Protein 2WJS (pdb70)

Secondary structure (P-SEA, 3-state):
cccccbbbbbbbbccccbbbbbbbbcccccccccbbbbcccccccccccccccbbbbbbbcccbbbbbbbcccccccccbbbbbbbbcccbbbbbbbbcccccccbbbbbbbbbccccccccccccbbbbbccccccccccccccccccccccccccccccccccccccccccccccccccccccbbbbbcccccccccbbbbbbcccccccccccccccccccccccbbbbcccbbbbbbbcccccccccccccccccbbbbbbbbbcccbbbbbbbcccccbbbbbbbccccccccccccccbbbbccccccccccccccccccccccccccccccbbbbccccccccccccbbbbccccbbbbcccccccccbbbbccbbbbbbcccccccccccccccccccbbbbcccbbbbbbccccbbbbbbcccccccccbbbbbbbbcccccccccccccbbbbbccccccccccccccccccccbbbbcccccccccccbbbbcccccccccccccccc

Radius of gyration: 34.87 Å; Cα contacts (8 Å, |Δi|>4): 1510; chains: 1; bounding box: 80×76×81 Å

Foldseek 3Di:
DKFDWKFKDFDDDDDQQKKKKKKKFFALDQWWWFKKKAADPDLWMWTWIGHRQWIKTWTDQPQFIKIDIDPPGGHNPGFIKMWMWMGGFFKIKIWMATCDDPRNPPDIDMDMIGGDPDGGGRDYDRRMIMMGAFDDPVDDHNPVRDHGHHGGAIDFMDIPNHTDHPDTPDDMDHDAQAKKWFAQPKKFKDFDDPLDDFQKKKWKKKWEALAQWAWFKKWAAPVRLWIKTWTHHRQWIKIKIALNAAIDMDTWPDGHHPRAMKIWIWIGGFFKIKIKIARVPVRDITIDIDGGDDDGRTRPHDRPIIMMGQADDDDPDDHPPDRRRGHGTMMTQIAISNRTDHRVVGDDIPRMDTDGFFADQFKKFFPDQKKFWAAWDWAFAFKKKKKKWEALDQWAWFKWFAVFIWGWTRHNQWTKIAGHCGKIDIDHDDPDTRNPRDMKMWMWHHHAQKIWIAMPHDDTDIIGDNDGDIGTGGIMMGQDDDDPIDTTGWMMGQIAMRNDTTGVSPTPDMDRMNGRDTD

GO terms:
  GO:0042383 sarcolemma (C, IDA)
  GO:0005604 basement membrane (C, IDA)
  GO:0007411 axon guidance (P, IGI)
  GO:0032224 positive regulation of synaptic transmission, cholinergic (P, IMP)
  GO:0005515 protein binding (F, IPI)
  GO:0005576 extracellular region (C, TAS)
  GO:0031012 extracellular matrix (C, HDA)
  GO:0005607 laminin-211 trimer (C, TAS)
  GO:0005609 laminin-221 trimer (C, TAS)
  GO:0043261 laminin-213 trimer (C, TAS)
  GO:0031594 neuromuscular junction (C, IDA)
  GO:0043083 synaptic cleft (C, IDA)

Solvent-accessible surface area: 23414 Å² total

Organism: Mus musculus (NCBI:txid10090)

CATH classification: 2.60.120.200 (+2 more: 2.60.120.200, 2.60.120.200)

Structure (mmCIF, N/CA/C/O backbone):
data_2WJS
#
_entry.id   2WJS
#
_cell.length_a   138.829
_cell.length_b   138.829
_cell.length_c   73.895
_cell.angle_alpha   90.00
_cell.angle_beta   90.00
_cell.angle_gamma   120.00
#
_symmetry.space_group_name_H-M   'P 65'
#
loop_
_entity.id
_entity.type
_entity.pdbx_description
1 polymer 'LAMININ SUBUNIT ALPHA-2'
2 non-polymer 2-acetamido-2-deoxy-beta-D-glucopyranose
3 non-polymer 'CALCIUM ION'
4 water water
#
loop_
_atom_site.group_PDB
_atom_site.id
_atom_site.type_symbol
_atom_site.label_atom_id
_atom_site.label_alt_id
_atom_site.label_comp_id
_atom_site.label_asym_id
_atom_site.label_entity_id
_ato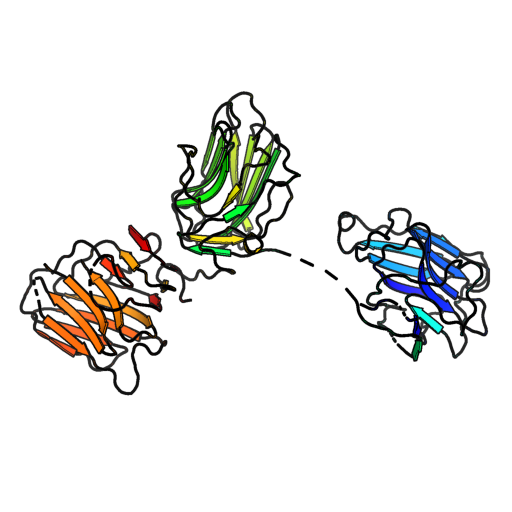m_site.label_seq_id
_atom_site.pdbx_PDB_ins_code
_atom_site.Cartn_x
_atom_site.Cartn_y
_atom_site.Cartn_z
_atom_site.occupancy
_atom_site.B_iso_or_equiv
_atom_site.auth_seq_id
_atom_site.auth_comp_id
_atom_site.auth_asym_id
_atom_site.auth_atom_id
_atom_site.pdbx_PDB_model_num
ATOM 1 N N . VAL A 1 11 ? 35.241 31.781 71.158 1.00 62.37 2142 VAL A N 1
ATOM 2 C CA . VAL A 1 11 ? 35.243 32.622 72.394 1.00 63.05 2142 VAL A CA 1
ATOM 3 C C . VAL A 1 11 ? 34.766 31.846 73.632 1.00 63.32 2142 VAL A C 1
ATOM 4 O O . VAL A 1 11 ? 33.741 31.159 73.589 1.00 64.02 2142 VAL A O 1
ATOM 6 N N . SER A 1 12 ? 35.513 31.967 74.733 1.00 62.05 2143 SER A N 1
ATOM 7 C CA . SER A 1 12 ? 35.179 31.292 75.988 1.00 60.49 2143 SER A CA 1
ATOM 8 C C . SER A 1 12 ? 35.738 32.097 77.177 1.00 61.56 2143 SER A C 1
ATOM 9 O O . SER A 1 12 ? 36.950 32.288 77.271 1.00 62.01 2143 SER A O 1
ATOM 12 N N . VAL A 1 13 ? 34.861 32.558 78.078 1.00 62.32 2144 VAL A N 1
ATOM 13 C CA . VAL A 1 13 ? 35.270 33.372 79.245 1.00 63.69 2144 VAL A CA 1
ATOM 14 C C . VAL A 1 13 ? 35.694 32.664 80.536 1.00 63.30 2144 VAL A C 1
ATOM 15 O O . VAL A 1 13 ? 36.345 31.617 80.523 1.00 62.31 2144 VAL A O 1
ATOM 19 N N . SER A 1 14 ? 35.313 33.298 81.649 1.00 63.41 2145 SER A N 1
ATOM 20 C CA . SER A 1 14 ? 35.587 32.844 83.007 1.00 62.35 2145 SER A CA 1
ATOM 21 C C . SER A 1 14 ? 37.019 32.356 83.160 1.00 61.92 2145 SER A C 1
ATOM 22 O O . SER A 1 14 ? 37.938 32.946 82.589 1.00 61.55 2145 SER A O 1
ATOM 25 N N . CYS A 1 19 ? 36.018 28.252 85.339 1.00 71.41 2150 CYS A N 1
ATOM 26 C CA . CYS A 1 19 ? 35.923 27.468 84.110 1.00 72.23 2150 CYS A CA 1
ATOM 27 C C . CYS A 1 19 ? 37.277 27.116 83.487 1.00 72.31 2150 CYS A C 1
ATOM 28 O O . CYS A 1 19 ? 38.027 27.999 83.056 1.00 72.90 2150 CYS A O 1
ATOM 31 N N . VAL A 1 20 ? 37.578 25.819 83.448 1.00 71.05 2151 VAL A N 1
ATOM 32 C CA . VAL A 1 20 ? 38.807 25.319 82.838 1.00 70.04 2151 VAL A CA 1
ATOM 33 C C . VAL A 1 20 ? 38.421 24.197 81.885 1.00 68.59 2151 VAL A C 1
ATOM 34 O O . VAL A 1 20 ? 37.596 23.341 82.217 1.00 68.35 2151 VAL A O 1
ATOM 38 N N . ARG A 1 21 ? 39.021 24.207 80.700 1.00 67.16 2152 ARG A N 1
ATOM 39 C CA . ARG A 1 21 ? 38.722 23.212 79.676 1.00 65.33 2152 ARG A CA 1
ATOM 40 C C . ARG A 1 21 ? 39.875 22.252 79.456 1.00 63.50 2152 ARG A C 1
ATOM 41 O O . ARG A 1 21 ? 40.894 22.619 78.874 1.00 63.30 2152 ARG A O 1
ATOM 49 N N . THR A 1 22 ? 39.699 21.019 79.919 1.00 61.43 2153 THR A N 1
ATOM 50 C CA . THR A 1 22 ? 40.717 19.988 79.786 1.00 59.78 2153 THR A CA 1
ATOM 51 C C . THR A 1 22 ? 40.434 19.125 78.560 1.00 58.40 2153 THR A C 1
ATOM 52 O O . THR A 1 22 ? 39.276 18.905 78.205 1.00 57.64 2153 THR A O 1
ATOM 56 N N . TYR A 1 23 ? 41.498 18.640 77.921 1.00 56.88 2154 TYR A N 1
ATOM 57 C CA . TYR A 1 23 ? 41.383 17.781 76.739 1.00 55.43 2154 TYR A CA 1
ATOM 58 C C . TYR A 1 23 ? 42.424 16.671 76.823 1.00 54.66 2154 TYR A C 1
ATOM 59 O O . TYR A 1 23 ? 43.366 16.767 77.605 1.00 54.34 2154 TYR A O 1
ATOM 68 N N . ARG A 1 24 ? 42.252 15.620 76.022 1.00 54.30 2155 ARG A N 1
ATOM 69 C CA . ARG A 1 24 ? 43.218 14.525 75.986 1.00 53.47 2155 ARG A CA 1
ATOM 70 C C . ARG A 1 24 ? 43.949 14.605 74.658 1.00 52.63 2155 ARG A C 1
ATOM 71 O O . ARG A 1 24 ? 43.415 14.202 73.631 1.00 53.39 2155 ARG A O 1
ATOM 79 N N . PRO A 1 25 ? 45.190 15.115 74.664 1.00 52.05 2156 PRO A N 1
ATOM 80 C CA . PRO A 1 25 ? 45.992 15.251 73.444 1.00 51.43 2156 PRO A CA 1
ATOM 81 C C . PRO A 1 25 ? 46.324 13.968 72.691 1.00 50.65 2156 PRO A C 1
ATOM 82 O O . PRO A 1 25 ? 46.154 12.858 73.194 1.00 50.79 2156 PRO A O 1
ATOM 86 N N . GLU A 1 26 ? 46.788 14.149 71.462 1.00 50.26 2157 GLU A N 1
ATOM 87 C CA . GLU A 1 26 ? 47.195 13.052 70.603 1.00 50.25 2157 GLU A CA 1
ATOM 88 C C . GLU A 1 26 ? 48.562 13.471 70.076 1.00 51.00 2157 GLU A C 1
ATOM 89 O O . GLU A 1 26 ? 48.657 14.286 69.152 1.00 51.69 2157 GLU A O 1
ATOM 91 N N . ILE A 1 27 ? 49.619 12.942 70.689 1.00 50.57 2158 ILE A N 1
ATOM 92 C CA . ILE A 1 27 ? 50.976 13.274 70.273 1.00 50.33 2158 ILE A CA 1
ATOM 93 C C . ILE A 1 27 ? 51.403 12.356 69.132 1.00 50.61 2158 ILE A C 1
ATOM 94 O O . ILE A 1 27 ? 51.364 11.127 69.256 1.00 50.66 2158 ILE A O 1
ATOM 96 N N . LYS A 1 28 ? 51.796 12.966 68.016 1.00 49.75 2159 LYS A N 1
ATOM 97 C CA . LYS A 1 28 ? 52.226 12.228 66.836 1.00 47.48 2159 LYS A CA 1
ATOM 98 C C . LYS A 1 28 ? 53.733 12.022 66.842 1.00 46.48 2159 LYS A C 1
ATOM 99 O O . LYS A 1 28 ? 54.211 10.904 66.684 1.00 46.72 2159 LYS A O 1
ATOM 101 N N . LYS A 1 29 ? 54.479 13.107 67.017 1.00 45.71 2160 LYS A N 1
ATOM 102 C CA . LYS A 1 29 ? 55.940 13.042 67.047 1.00 44.87 2160 LYS A CA 1
ATOM 103 C C . LYS A 1 29 ? 56.510 13.460 68.417 1.00 43.89 2160 LYS A C 1
ATOM 104 O O . LYS A 1 29 ? 56.424 14.624 68.814 1.00 44.98 2160 LYS A O 1
ATOM 110 N N . GLY A 1 30 ? 57.105 12.506 69.127 1.00 41.15 2161 GLY A N 1
ATOM 111 C CA . GLY A 1 30 ? 57.652 12.791 70.440 1.00 38.17 2161 GLY A CA 1
ATOM 112 C C . GLY A 1 30 ? 58.780 13.799 70.465 1.00 36.79 2161 GLY A C 1
ATOM 113 O O . GLY A 1 30 ? 59.180 14.262 71.531 1.00 36.90 2161 GLY A O 1
ATOM 114 N N . SER A 1 31 ? 59.297 14.145 69.294 1.00 34.68 2162 SER A N 1
ATOM 115 C CA . SER A 1 31 ? 60.393 15.101 69.209 1.00 32.50 2162 SER A CA 1
ATOM 116 C C . SER A 1 31 ? 59.911 16.468 68.746 1.00 31.37 2162 SER A C 1
ATOM 117 O O . SER A 1 31 ? 60.673 17.440 68.762 1.00 30.63 2162 SER A O 1
ATOM 120 N N . TYR A 1 32 ? 58.645 16.545 68.339 1.00 29.92 2163 TYR A N 1
ATOM 121 C CA . TYR A 1 32 ? 58.096 17.805 67.842 1.00 29.10 2163 TYR A CA 1
ATOM 122 C C . TYR A 1 32 ? 56.743 18.204 68.399 1.00 28.23 2163 TYR A C 1
ATOM 123 O O . TYR A 1 32 ? 55.834 17.383 68.523 1.00 27.00 2163 TYR A O 1
ATOM 132 N N . ASN A 1 33 ? 56.615 19.491 68.696 1.00 27.05 2164 ASN A N 1
ATOM 133 C CA . ASN A 1 33 ? 55.369 20.030 69.208 1.00 27.37 2164 ASN A CA 1
ATOM 134 C C . ASN A 1 33 ? 55.039 21.358 68.545 1.00 27.34 2164 ASN A C 1
ATOM 135 O O . ASN A 1 33 ? 55.930 22.127 68.172 1.00 25.88 2164 ASN A O 1
ATOM 140 N N . ASN A 1 34 ? 53.747 21.605 68.384 1.00 26.86 2165 ASN A N 1
ATOM 141 C CA . ASN A 1 34 ? 53.279 22.859 67.829 1.00 26.39 2165 ASN A CA 1
ATOM 142 C C . ASN A 1 34 ? 51.960 23.186 68.500 1.00 26.84 2165 ASN A C 1
ATOM 143 O O . ASN A 1 34 ? 51.040 22.362 68.530 1.00 27.51 2165 ASN A O 1
ATOM 148 N N . ILE A 1 35 ? 51.882 24.379 69.068 1.00 26.41 2166 ILE A N 1
ATOM 149 C CA . ILE A 1 35 ? 50.665 24.807 69.728 1.00 28.18 2166 ILE A CA 1
ATOM 150 C C . ILE A 1 35 ? 50.312 26.228 69.296 1.00 28.87 2166 ILE A C 1
ATOM 151 O O . ILE A 1 35 ? 51.183 27.101 69.224 1.00 29.46 2166 ILE A O 1
ATOM 156 N N . VAL A 1 36 ? 49.034 26.438 68.975 1.00 28.02 2167 VAL A N 1
ATOM 157 C CA . VAL A 1 36 ? 48.536 27.745 68.553 1.00 27.12 2167 VAL A CA 1
ATOM 158 C C . VAL A 1 36 ? 47.368 28.181 69.424 1.00 26.15 2167 VAL A C 1
ATOM 159 O O . VAL A 1 36 ? 46.377 27.458 69.564 1.00 26.42 2167 VAL A O 1
ATOM 163 N N . VAL A 1 37 ? 47.484 29.356 70.025 1.00 24.47 2168 VAL A N 1
ATOM 164 C CA . VAL A 1 37 ? 46.394 29.855 70.849 1.00 23.56 2168 VAL A CA 1
ATOM 165 C C . VAL A 1 37 ? 46.051 31.299 70.517 1.00 24.61 2168 VAL A C 1
ATOM 166 O O . VAL A 1 37 ? 46.911 32.102 70.152 1.00 24.18 2168 VAL A O 1
ATOM 170 N N . HIS A 1 38 ? 44.765 31.603 70.613 1.00 25.89 2169 HIS A N 1
ATOM 171 C CA . HIS A 1 38 ? 44.254 32.938 70.369 1.00 26.15 2169 HIS A CA 1
ATOM 172 C C . HIS A 1 38 ? 43.779 33.400 71.746 1.00 27.02 2169 HIS A C 1
ATOM 173 O O . HIS A 1 38 ? 42.958 32.733 72.385 1.00 26.61 2169 HIS A O 1
ATOM 180 N N . VAL A 1 39 ? 44.320 34.516 72.222 1.00 26.25 2170 VAL A N 1
ATOM 181 C CA . VAL A 1 39 ? 43.948 35.006 73.537 1.00 26.83 2170 VAL A CA 1
ATOM 182 C C . VAL A 1 39 ? 43.644 36.501 73.565 1.00 28.44 2170 VAL A C 1
ATOM 183 O O . VAL A 1 39 ? 44.163 37.270 72.750 1.00 28.30 2170 VAL A O 1
ATOM 187 N N . LYS A 1 40 ? 42.808 36.904 74.521 1.00 29.09 2171 LYS A N 1
ATOM 188 C CA . LYS A 1 40 ? 42.431 38.303 74.688 1.00 29.93 2171 LYS A CA 1
ATOM 189 C C . LYS A 1 40 ? 42.155 38.579 76.165 1.00 29.30 2171 LYS A C 1
ATOM 190 O O . LYS A 1 40 ? 41.180 38.069 76.724 1.00 29.07 2171 LYS A O 1
ATOM 196 N N . THR A 1 41 ? 43.017 39.372 76.799 1.00 28.41 2172 THR A N 1
ATOM 197 C CA . THR A 1 41 ? 42.852 39.697 78.215 1.00 28.99 2172 THR A CA 1
ATOM 198 C C . THR A 1 41 ? 43.461 41.041 78.579 1.00 28.49 2172 THR A C 1
ATOM 199 O O . THR A 1 41 ? 44.236 41.624 77.815 1.00 28.84 2172 THR A O 1
ATOM 203 N N . ALA A 1 42 ? 43.113 41.506 79.772 1.00 26.96 2173 ALA A N 1
ATOM 204 C CA . ALA A 1 42 ? 43.611 42.763 80.295 1.00 27.45 2173 ALA A CA 1
ATOM 205 C C . ALA A 1 42 ? 44.451 42.449 81.531 1.00 27.42 2173 ALA A C 1
ATOM 206 O O . ALA A 1 42 ? 44.986 43.348 82.193 1.00 27.85 2173 ALA A O 1
ATOM 208 N N . VAL A 1 43 ? 44.554 41.161 81.837 1.00 26.19 2174 VAL A N 1
ATOM 209 C CA . VAL A 1 43 ? 45.307 40.701 82.993 1.00 26.28 2174 VAL A CA 1
ATOM 210 C C . VAL A 1 43 ? 46.744 40.431 82.562 1.00 27.78 2174 VAL A C 1
ATOM 211 O O . VAL A 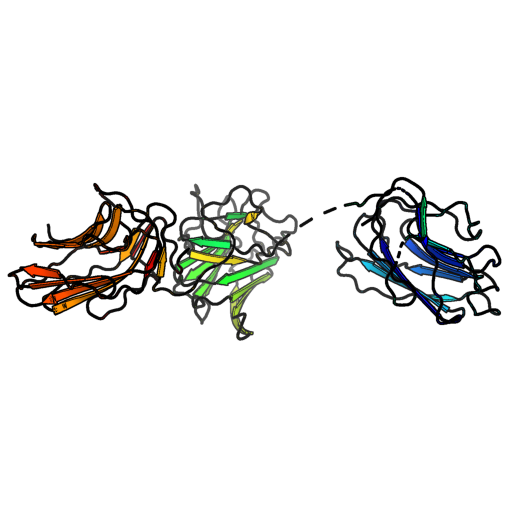1 43 ? 46.983 39.834 81.518 1.00 28.99 2174 VAL A O 1
ATOM 215 N N . ALA A 1 44 ? 47.702 40.878 83.364 1.00 28.51 2175 ALA A N 1
ATOM 216 C CA . ALA A 1 44 ? 49.106 40.714 83.023 1.00 30.02 2175 ALA A CA 1
ATOM 217 C C . ALA A 1 44 ? 49.668 39.316 83.221 1.00 31.72 2175 ALA A C 1
ATOM 218 O O . ALA A 1 44 ? 50.666 38.951 82.592 1.00 33.25 2175 ALA A O 1
ATOM 220 N N . ASP A 1 45 ? 49.046 38.534 84.094 1.00 31.53 2176 ASP A N 1
ATOM 221 C CA . ASP A 1 45 ? 49.530 37.185 84.358 1.00 31.11 2176 ASP A CA 1
ATOM 222 C C . ASP A 1 45 ? 48.422 36.164 84.166 1.00 30.54 2176 ASP A C 1
ATOM 223 O O . ASP A 1 45 ? 47.334 36.308 84.728 1.00 30.25 2176 ASP A O 1
ATOM 228 N N . ASN A 1 46 ? 48.699 35.137 83.369 1.00 29.07 2177 ASN A N 1
ATOM 229 C CA . ASN A 1 46 ? 47.725 34.077 83.121 1.00 28.88 2177 ASN A CA 1
ATOM 230 C C . ASN A 1 46 ? 48.427 32.820 82.660 1.00 27.09 2177 ASN A C 1
ATOM 231 O O . ASN A 1 46 ? 49.566 32.872 82.205 1.00 27.19 2177 ASN A O 1
ATOM 236 N N . LEU A 1 47 ? 47.730 31.695 82.785 1.00 24.85 2178 LEU A N 1
ATOM 237 C CA . LEU A 1 47 ? 48.220 30.417 82.302 1.00 22.66 2178 LEU A CA 1
ATOM 238 C C . LEU A 1 47 ? 47.325 30.235 81.077 1.00 23.82 2178 LEU A C 1
ATOM 239 O O . LEU A 1 47 ? 46.099 30.105 81.218 1.00 23.52 2178 LEU A O 1
ATOM 244 N N . LEU A 1 48 ? 47.924 30.247 79.885 1.00 22.39 2179 LEU A N 1
ATOM 245 C CA . LEU A 1 48 ? 47.167 30.122 78.637 1.00 21.48 2179 LEU A CA 1
ATOM 246 C C . LEU A 1 48 ? 47.003 28.694 78.122 1.00 20.79 2179 LEU A C 1
ATOM 247 O O . LEU A 1 48 ? 45.923 28.306 77.671 1.00 19.98 2179 LEU A O 1
ATOM 252 N N . PHE A 1 49 ? 48.079 27.918 78.195 1.00 19.40 2180 PHE A N 1
ATOM 253 C CA . PHE A 1 49 ? 48.073 26.544 77.709 1.00 19.15 2180 PHE A CA 1
ATOM 254 C C . PHE A 1 49 ? 48.932 25.698 78.638 1.00 19.17 2180 PHE A C 1
ATOM 255 O O . PHE A 1 49 ? 49.928 26.179 79.183 1.00 19.32 2180 PHE A O 1
ATOM 263 N N . TYR A 1 50 ? 48.536 24.445 78.830 1.00 17.96 2181 TYR A N 1
ATOM 264 C CA . TYR A 1 50 ? 49.300 23.542 79.676 1.00 18.28 2181 TYR A CA 1
ATOM 265 C C . TYR A 1 50 ? 49.119 22.095 79.249 1.00 18.81 2181 TYR A C 1
ATOM 266 O O . TYR A 1 50 ? 48.019 21.672 78.898 1.00 19.75 2181 TYR A O 1
ATOM 275 N N . LEU A 1 51 ? 50.206 21.335 79.278 1.00 18.12 2182 LEU A N 1
ATOM 276 C CA . LEU A 1 51 ? 50.138 19.936 78.903 1.00 17.72 2182 LEU A CA 1
ATOM 277 C C . LEU A 1 51 ? 51.040 19.158 79.838 1.00 18.59 2182 LEU A C 1
ATOM 278 O O . LEU A 1 51 ? 52.209 19.489 80.005 1.00 19.58 2182 LEU A O 1
ATOM 283 N N . GLY A 1 52 ? 50.484 18.135 80.468 1.00 18.96 2183 GLY A N 1
ATOM 284 C CA . GLY A 1 52 ? 51.271 17.337 81.383 1.00 19.53 2183 GLY A CA 1
ATOM 285 C C . GLY A 1 52 ? 50.549 16.049 81.679 1.00 19.29 2183 GLY A C 1
ATOM 286 O O . GLY A 1 52 ? 49.474 15.811 81.124 1.00 20.32 2183 GLY A O 1
ATOM 287 N N . SER A 1 53 ? 51.132 15.222 82.542 1.00 18.12 2184 SER A N 1
ATOM 288 C CA . SER A 1 53 ? 50.525 13.948 82.912 1.00 17.88 2184 SER A CA 1
ATOM 289 C C . SER A 1 53 ? 50.820 13.626 84.368 1.00 17.82 2184 SER A C 1
ATOM 290 O O . SER A 1 53 ? 51.586 14.326 85.029 1.00 17.57 2184 SER A O 1
ATOM 293 N N . ALA A 1 54 ? 50.208 12.558 84.865 1.00 17.67 2185 ALA A N 1
ATOM 294 C CA . ALA A 1 54 ? 50.415 12.137 86.241 1.00 16.91 2185 ALA A CA 1
ATOM 295 C C . ALA A 1 54 ? 51.749 11.416 86.397 1.00 18.70 2185 ALA A C 1
ATOM 296 O O . ALA A 1 54 ? 52.468 11.636 87.373 1.00 19.85 2185 ALA A O 1
ATOM 298 N N . LYS A 1 55 ? 52.087 10.573 85.423 1.00 18.84 2186 LYS A N 1
ATOM 299 C CA . LYS A 1 55 ? 53.319 9.795 85.487 1.00 20.33 2186 LYS A CA 1
ATOM 300 C C . LYS A 1 55 ? 54.633 10.530 85.217 1.00 21.71 2186 LYS A C 1
ATOM 301 O O . LYS A 1 55 ? 55.687 10.107 85.706 1.00 23.12 2186 LYS A O 1
ATOM 307 N N . PHE A 1 56 ? 54.592 11.618 84.452 1.00 20.82 2187 PHE A N 1
ATOM 308 C CA . PHE A 1 56 ? 55.827 12.328 84.139 1.00 18.98 2187 PHE A CA 1
ATOM 309 C C . PHE A 1 56 ? 55.864 13.796 84.533 1.00 19.30 2187 PHE A C 1
ATOM 310 O O . PHE A 1 56 ? 54.826 14.435 84.689 1.00 19.50 2187 PHE A O 1
ATOM 318 N N . ILE A 1 57 ? 57.074 14.319 84.699 1.00 19.66 2188 ILE A N 1
ATOM 319 C CA . ILE A 1 57 ? 57.259 15.726 85.042 1.00 21.05 2188 ILE A CA 1
ATOM 320 C C . ILE A 1 57 ? 57.115 16.543 83.754 1.00 21.91 2188 ILE A C 1
ATOM 321 O O . ILE A 1 57 ? 56.768 17.724 83.788 1.00 22.87 2188 ILE A O 1
ATOM 326 N N . ASP A 1 58 ? 57.408 15.899 82.627 1.00 21.56 2189 ASP A N 1
ATOM 327 C CA . ASP A 1 58 ? 57.325 16.527 81.314 1.00 22.10 2189 ASP A CA 1
ATOM 328 C C . ASP A 1 58 ? 56.059 17.375 81.200 1.00 20.78 2189 ASP A C 1
ATOM 329 O O . ASP A 1 58 ? 54.999 16.995 81.713 1.00 18.61 2189 ASP A O 1
ATOM 334 N N . PHE A 1 59 ? 56.170 18.519 80.529 1.00 18.95 2190 PHE A N 1
ATOM 335 C CA . PHE A 1 59 ? 55.018 19.399 80.357 1.00 18.22 2190 PHE A CA 1
ATOM 336 C C . PHE A 1 59 ? 55.263 20.480 79.321 1.00 18.48 2190 PHE A C 1
ATOM 337 O O . PHE A 1 59 ? 56.408 20.833 79.027 1.00 19.74 2190 PHE A O 1
ATOM 345 N N . LEU A 1 60 ? 54.175 21.002 78.769 1.00 18.59 2191 LEU A N 1
ATOM 346 C CA . LEU A 1 60 ? 54.244 22.089 77.797 1.00 19.56 2191 LEU A CA 1
ATOM 347 C C . LEU A 1 60 ? 53.422 23.202 78.419 1.00 20.66 2191 LEU A C 1
ATOM 348 O O . LEU A 1 60 ? 52.449 22.924 79.120 1.00 21.70 2191 LEU A O 1
ATOM 353 N N . ALA A 1 61 ? 53.804 24.454 78.188 1.00 21.23 2192 ALA A N 1
ATOM 354 C CA . ALA A 1 61 ? 53.041 25.564 78.758 1.00 22.78 2192 ALA A CA 1
ATOM 355 C C . ALA A 1 61 ? 53.241 26.918 78.075 1.00 24.16 2192 ALA A C 1
ATOM 356 O O . ALA A 1 61 ? 54.360 27.293 77.696 1.00 23.90 2192 ALA A O 1
ATOM 358 N N . ILE A 1 62 ? 52.130 27.631 77.903 1.00 24.78 2193 ILE A N 1
ATOM 359 C CA . ILE A 1 62 ? 52.144 28.966 77.323 1.00 26.27 2193 ILE A CA 1
ATOM 360 C C . ILE A 1 62 ? 51.540 29.861 78.398 1.00 27.35 2193 ILE A C 1
ATOM 361 O O . ILE A 1 62 ? 50.398 29.654 78.823 1.00 27.56 2193 ILE A O 1
ATOM 366 N N . GLU A 1 63 ? 52.308 30.843 78.850 1.00 28.03 2194 GLU A N 1
ATOM 367 C CA . GLU A 1 63 ? 51.820 31.738 79.881 1.00 28.99 2194 GLU A CA 1
ATOM 368 C C . GLU A 1 63 ? 52.290 33.163 79.652 1.00 29.88 2194 GLU A C 1
ATOM 369 O O . GLU A 1 63 ? 53.092 33.422 78.750 1.00 30.43 2194 GLU A O 1
ATOM 375 N N . MET A 1 64 ? 51.782 34.077 80.479 1.00 29.46 2195 MET A N 1
ATOM 376 C CA . MET A 1 64 ? 52.129 35.492 80.406 1.00 29.40 2195 MET A CA 1
ATOM 377 C C . MET A 1 64 ? 52.655 35.977 81.746 1.00 31.21 2195 MET A C 1
ATOM 378 O O . MET A 1 64 ? 52.179 35.567 82.799 1.00 33.35 2195 MET A O 1
ATOM 383 N N . ARG A 1 65 ? 53.632 36.869 81.700 1.00 32.38 2196 ARG A N 1
ATOM 384 C CA . ARG A 1 65 ? 54.200 37.451 82.904 1.00 33.05 2196 ARG A CA 1
ATOM 385 C C . ARG A 1 65 ? 54.411 38.920 82.577 1.00 33.97 2196 ARG A C 1
ATOM 386 O O . ARG A 1 65 ? 55.124 39.260 81.629 1.00 35.05 2196 ARG A O 1
ATOM 394 N N . LYS A 1 66 ? 53.771 39.792 83.346 1.00 33.50 2197 LYS A N 1
ATOM 395 C CA . LYS A 1 66 ? 53.884 41.224 83.109 1.00 31.21 2197 LYS A CA 1
ATOM 396 C C . LYS A 1 66 ? 53.537 41.557 81.664 1.00 30.56 2197 LYS A C 1
ATOM 397 O O . LYS A 1 66 ? 54.186 42.395 81.039 1.00 31.31 2197 LYS A O 1
ATOM 403 N N . GLY A 1 67 ? 52.519 40.876 81.141 1.00 29.08 2198 GLY A N 1
ATOM 404 C CA . GLY A 1 67 ? 52.062 41.130 79.785 1.00 28.11 2198 GLY A CA 1
ATOM 405 C C . GLY A 1 67 ? 52.814 40.464 78.653 1.00 28.07 2198 GLY A C 1
ATOM 406 O O . GLY A 1 67 ? 52.447 40.614 77.489 1.00 28.10 2198 GLY A O 1
ATOM 407 N N . LYS A 1 68 ? 53.865 39.724 78.976 1.00 27.89 2199 LYS A N 1
ATOM 408 C CA . LYS A 1 68 ? 54.637 39.052 77.942 1.00 27.10 2199 LYS A CA 1
ATOM 409 C C . LYS A 1 68 ? 54.395 37.534 77.869 1.00 25.10 2199 LYS A C 1
ATOM 410 O O . LYS A 1 68 ? 54.364 36.846 78.886 1.00 22.98 2199 LYS A O 1
ATOM 416 N N . VAL A 1 69 ? 54.219 37.034 76.647 1.00 24.59 2200 VAL A N 1
ATOM 417 C CA . VAL A 1 69 ? 53.977 35.617 76.399 1.00 23.33 2200 VAL A CA 1
ATOM 418 C C . VAL A 1 69 ? 55.282 34.819 76.400 1.00 25.44 2200 VAL A C 1
ATOM 419 O O . VAL A 1 69 ? 56.241 35.146 75.682 1.00 24.96 2200 VAL A O 1
ATOM 423 N N . SER A 1 70 ? 55.309 33.769 77.214 1.00 25.17 2201 SER A N 1
ATOM 424 C CA . SER A 1 70 ? 56.476 32.913 77.324 1.00 24.34 2201 SER A CA 1
ATOM 425 C C . SER A 1 70 ? 56.103 31.462 77.039 1.00 24.37 2201 SER A C 1
ATOM 426 O O . SER A 1 70 ? 55.028 30.994 77.426 1.00 24.41 2201 SER A O 1
ATOM 429 N N . PHE A 1 71 ? 56.985 30.757 76.339 1.00 23.44 2202 PHE A N 1
ATOM 430 C CA . PHE A 1 71 ? 56.767 29.343 76.077 1.00 21.45 2202 PHE A CA 1
ATOM 431 C C . PHE A 1 71 ? 57.774 28.570 76.921 1.00 21.14 2202 PHE A C 1
ATOM 432 O O . PHE A 1 71 ? 58.982 28.798 76.816 1.00 20.71 2202 PHE A O 1
ATOM 440 N N . LEU A 1 72 ? 57.290 27.687 77.786 1.00 19.93 2203 LEU A N 1
ATOM 441 C CA . LEU A 1 72 ? 58.210 26.899 78.581 1.00 21.22 2203 LEU A CA 1
ATOM 442 C C . LEU A 1 72 ? 57.872 25.421 78.476 1.00 22.35 2203 LEU A C 1
ATOM 443 O O . LEU A 1 72 ? 56.746 25.045 78.124 1.00 22.43 2203 LEU A O 1
ATOM 448 N N . TRP A 1 73 ? 58.863 24.582 78.753 1.00 22.93 2204 TRP A N 1
ATOM 449 C CA . TRP A 1 73 ? 58.680 23.142 78.640 1.00 24.39 2204 TRP A CA 1
ATOM 450 C C . TRP A 1 73 ? 59.786 22.383 79.379 1.00 24.02 2204 TRP A C 1
ATOM 451 O O . TRP A 1 73 ? 60.787 22.966 79.799 1.00 23.86 2204 TRP A O 1
ATOM 462 N N . ASP A 1 74 ? 59.581 21.083 79.552 1.00 23.28 2205 ASP A N 1
ATOM 463 C CA . ASP A 1 74 ? 60.569 20.223 80.190 1.00 23.23 2205 ASP A CA 1
ATOM 464 C C . ASP A 1 74 ? 60.332 18.830 79.612 1.00 22.94 2205 ASP A C 1
ATOM 465 O O . ASP A 1 74 ? 59.284 18.223 79.835 1.00 23.88 2205 ASP A O 1
ATOM 470 N N . VAL A 1 75 ? 61.290 18.336 78.840 1.00 21.62 2206 VAL A N 1
ATOM 471 C CA . VAL A 1 75 ? 61.149 17.022 78.242 1.00 22.44 2206 VAL A CA 1
ATOM 472 C C . VAL A 1 75 ? 61.895 15.954 79.045 1.00 23.58 2206 VAL A C 1
ATOM 473 O O . VAL A 1 75 ? 62.246 14.898 78.522 1.00 23.69 2206 VAL A O 1
ATOM 477 N N . GLY A 1 76 ? 62.133 16.244 80.322 1.00 24.52 2207 GLY A N 1
ATOM 478 C CA . GLY A 1 76 ? 62.812 15.297 81.184 1.00 23.63 2207 GLY A CA 1
ATOM 479 C C . GLY A 1 76 ? 64.201 15.668 81.662 1.00 23.80 2207 GLY A C 1
ATOM 480 O O . GLY A 1 76 ? 64.792 14.930 82.454 1.00 26.20 2207 GLY A O 1
ATOM 481 N N . SER A 1 77 ? 64.734 16.796 81.208 1.00 22.10 2208 SER A N 1
ATOM 482 C CA . SER A 1 77 ? 66.076 17.187 81.626 1.00 22.44 2208 SER A CA 1
ATOM 483 C C . SER A 1 77 ? 66.171 18.597 82.180 1.00 21.88 2208 SER A C 1
ATOM 484 O O . SER A 1 77 ? 67.272 19.112 82.383 1.00 22.17 2208 SER A O 1
ATOM 487 N N . GLY A 1 78 ? 65.027 19.222 82.429 1.00 20.09 2209 GLY A N 1
ATOM 488 C CA . GLY A 1 78 ? 65.049 20.577 82.928 1.00 18.48 2209 GLY A CA 1
ATOM 489 C C . GLY A 1 78 ? 64.204 21.483 82.057 1.00 19.14 2209 GLY A C 1
ATOM 490 O O . GLY A 1 78 ? 63.925 21.180 80.898 1.00 19.08 2209 GLY A O 1
ATOM 491 N N . VAL A 1 79 ? 63.813 22.613 82.632 1.00 19.55 2210 VAL A N 1
ATOM 492 C CA . VAL A 1 79 ? 62.963 23.593 81.980 1.00 17.89 2210 VAL A CA 1
ATOM 493 C C . VAL A 1 79 ? 63.610 24.452 80.910 1.00 18.20 2210 VAL A C 1
ATOM 494 O O . VAL A 1 79 ? 64.730 24.927 81.066 1.00 17.64 2210 VAL A O 1
ATOM 498 N N . GLY A 1 80 ? 62.871 24.651 79.825 1.00 19.48 2211 GLY A N 1
ATOM 499 C CA . GLY A 1 80 ? 63.318 25.503 78.744 1.00 21.60 2211 GLY A CA 1
ATOM 500 C C . GLY A 1 80 ? 62.300 26.638 78.665 1.00 23.94 2211 GLY A C 1
ATOM 501 O O . GLY A 1 80 ? 61.098 26.404 78.787 1.00 24.10 2211 GLY A O 1
ATOM 502 N N . ARG A 1 81 ? 62.761 27.869 78.483 1.00 25.16 2212 ARG A N 1
ATOM 503 C CA . ARG A 1 81 ? 61.850 28.999 78.390 1.00 25.99 2212 ARG A CA 1
ATOM 504 C C . ARG A 1 81 ? 62.272 30.038 77.358 1.00 26.26 2212 ARG A C 1
ATOM 505 O O . ARG A 1 81 ? 63.432 30.462 77.318 1.00 26.70 2212 ARG A O 1
ATOM 513 N N . VAL A 1 82 ? 61.322 30.444 76.522 1.00 25.66 2213 VAL A N 1
ATOM 514 C CA . VAL A 1 82 ? 61.579 31.477 75.525 1.00 24.02 2213 VAL A CA 1
ATOM 515 C C . VAL A 1 82 ? 60.445 32.507 75.569 1.00 24.07 2213 VAL A C 1
ATOM 516 O O . VAL A 1 82 ? 59.282 32.192 75.332 1.00 22.36 2213 VAL A O 1
ATOM 520 N N . GLU A 1 83 ? 60.799 33.739 75.908 1.00 25.97 2214 GLU A N 1
ATOM 521 C CA . GLU A 1 83 ? 59.831 34.826 75.999 1.00 27.34 2214 GLU A CA 1
ATOM 522 C C . GLU A 1 83 ? 59.847 35.695 74.739 1.00 27.45 2214 GLU A C 1
ATOM 523 O O . GLU A 1 83 ? 60.887 35.845 74.096 1.00 25.99 2214 GLU A O 1
ATOM 529 N N . TYR A 1 84 ? 58.685 36.249 74.392 1.00 28.66 2215 TYR A N 1
ATOM 530 C CA . TYR A 1 84 ? 58.542 37.134 73.231 1.00 28.61 2215 TYR A CA 1
ATOM 531 C C . TYR A 1 84 ? 58.679 38.553 73.771 1.00 27.86 2215 TYR A C 1
ATOM 532 O O . TYR A 1 84 ? 57.781 39.047 74.441 1.00 27.68 2215 TYR A O 1
ATOM 541 N N . PRO A 1 85 ? 59.806 39.224 73.491 1.00 28.47 2216 PRO A N 1
ATOM 542 C CA . PRO A 1 85 ? 60.039 40.593 73.969 1.00 28.35 2216 PRO A CA 1
ATOM 543 C C . PRO A 1 85 ? 59.368 41.726 73.183 1.00 28.50 2216 PRO A C 1
ATOM 544 O O . PRO A 1 85 ? 59.022 42.766 73.742 1.00 28.22 2216 PRO A O 1
ATOM 548 N N . ASP A 1 86 ? 59.180 41.520 71.889 1.00 29.16 2217 ASP A N 1
ATOM 549 C CA . ASP A 1 86 ? 58.598 42.547 71.042 1.00 31.49 2217 ASP A CA 1
ATOM 550 C C . ASP A 1 86 ? 57.254 43.092 71.492 1.00 32.70 2217 ASP A C 1
ATOM 551 O O . ASP A 1 86 ? 56.966 44.281 71.324 1.00 33.17 2217 ASP A O 1
ATOM 556 N N . LEU A 1 87 ? 56.434 42.229 72.072 1.00 32.88 2218 LEU A N 1
ATOM 557 C CA . LEU A 1 87 ? 55.104 42.640 72.467 1.00 31.90 2218 LEU A CA 1
ATOM 558 C C . LEU A 1 87 ? 54.677 42.318 73.871 1.00 32.64 2218 LEU A C 1
ATOM 559 O O . LEU A 1 87 ? 55.302 41.534 74.584 1.00 34.25 2218 LEU A O 1
ATOM 564 N N . THR A 1 88 ? 53.562 42.946 74.227 1.00 32.74 2219 THR A N 1
ATOM 565 C CA . THR A 1 88 ? 52.875 42.793 75.496 1.00 29.39 2219 THR A CA 1
ATOM 566 C C . THR A 1 88 ? 51.449 42.631 74.963 1.00 29.19 2219 THR A C 1
ATOM 567 O O . THR A 1 88 ? 51.030 43.388 74.085 1.00 29.20 2219 THR A O 1
ATOM 571 N N . ILE A 1 89 ? 50.709 41.642 75.446 1.00 29.69 2220 ILE A N 1
ATOM 572 C CA . ILE A 1 89 ? 49.363 41.435 74.916 1.00 29.99 2220 ILE A CA 1
ATOM 573 C C . ILE A 1 89 ? 48.193 41.671 75.863 1.00 30.52 2220 ILE A C 1
ATOM 574 O O . ILE A 1 89 ? 47.053 41.350 75.523 1.00 30.40 2220 ILE A O 1
ATOM 579 N N . ASP A 1 90 ? 48.454 42.246 77.032 1.00 30.77 2221 ASP A N 1
ATOM 580 C CA . ASP A 1 90 ? 47.377 42.474 77.992 1.00 32.73 2221 ASP A CA 1
ATOM 581 C C . ASP A 1 90 ? 46.657 43.811 77.831 1.00 34.13 2221 ASP A C 1
ATOM 582 O O . ASP A 1 90 ? 46.512 44.555 78.794 1.00 34.05 2221 ASP A O 1
ATOM 587 N N . ASP A 1 91 ? 46.211 44.112 76.614 1.00 36.11 2222 ASP A N 1
ATOM 588 C CA . ASP A 1 91 ? 45.495 45.358 76.345 1.00 36.76 2222 ASP A CA 1
ATOM 589 C C . ASP A 1 91 ? 44.125 45.075 75.727 1.00 36.33 2222 ASP A C 1
ATOM 590 O O . ASP A 1 91 ? 43.484 45.965 75.164 1.00 37.28 2222 ASP A O 1
ATOM 595 N N . SER A 1 92 ? 43.704 43.816 75.827 1.00 34.82 2223 SER A N 1
ATOM 596 C CA . SER A 1 92 ? 42.409 43.350 75.350 1.00 33.26 2223 SER A CA 1
ATOM 597 C C . SER A 1 92 ? 42.180 43.149 73.857 1.00 34.85 2223 SER A C 1
ATOM 598 O O . SER A 1 92 ? 41.034 42.942 73.436 1.00 34.07 2223 SER A O 1
ATOM 601 N N . TYR A 1 93 ? 43.237 43.214 73.047 1.00 35.69 2224 TYR A N 1
ATOM 602 C CA . TYR A 1 93 ? 43.072 42.961 71.614 1.00 36.92 2224 TYR A CA 1
ATOM 603 C C . TYR A 1 93 ? 43.313 41.467 71.415 1.00 36.26 2224 TYR A C 1
ATOM 604 O O . TYR A 1 93 ? 43.900 40.821 72.272 1.00 36.20 2224 TYR A O 1
ATOM 613 N N . TRP A 1 94 ? 42.851 40.917 70.300 1.00 36.63 2225 TRP A N 1
ATOM 614 C CA . TRP A 1 94 ? 43.033 39.496 70.017 1.00 37.14 2225 TRP A CA 1
ATOM 615 C C . TRP A 1 94 ? 44.434 39.188 69.520 1.00 36.93 2225 TRP A C 1
ATOM 616 O O . TRP A 1 94 ? 44.914 39.847 68.602 1.00 37.91 2225 TRP A O 1
ATOM 627 N N . TYR A 1 95 ? 45.085 38.188 70.116 1.00 36.72 2226 TYR A N 1
ATOM 628 C CA . TYR A 1 95 ? 46.430 37.794 69.692 1.00 36.11 2226 TYR A CA 1
ATOM 629 C C . TYR A 1 95 ? 46.520 36.324 69.305 1.00 36.20 2226 TYR A C 1
ATOM 630 O O . TYR A 1 95 ? 45.772 35.484 69.807 1.00 36.01 2226 TYR A O 1
ATOM 639 N N . ARG A 1 96 ? 47.436 36.029 68.388 1.00 36.51 2227 ARG A N 1
ATOM 640 C CA . ARG A 1 96 ? 47.674 34.669 67.936 1.00 36.48 2227 ARG A CA 1
ATOM 641 C C . ARG A 1 96 ? 49.071 34.294 68.420 1.00 35.72 2227 ARG A C 1
ATOM 642 O O . ARG A 1 96 ? 50.073 34.786 67.896 1.00 35.57 2227 ARG A O 1
ATOM 650 N N . ILE A 1 97 ? 49.125 33.444 69.442 1.00 34.67 2228 ILE A N 1
ATOM 651 C CA . ILE A 1 97 ? 50.383 32.996 70.025 1.00 32.63 2228 ILE A CA 1
ATOM 652 C C . ILE A 1 97 ? 50.690 31.598 69.527 1.00 31.28 2228 ILE A C 1
ATOM 653 O O . ILE A 1 97 ? 49.905 30.670 69.718 1.00 30.28 2228 ILE A O 1
ATOM 658 N N . GLU A 1 98 ? 51.837 31.450 68.881 1.00 31.26 2229 GLU A N 1
ATOM 659 C CA . GLU A 1 98 ? 52.236 30.158 68.345 1.00 31.10 2229 GLU A CA 1
ATOM 660 C C . GLU A 1 98 ? 53.607 29.729 68.839 1.00 29.84 2229 GLU A C 1
ATOM 661 O O . GLU A 1 98 ? 54.605 30.427 68.633 1.00 28.15 2229 GLU A O 1
ATOM 667 N N . ALA A 1 99 ? 53.638 28.572 69.495 1.00 29.08 2230 ALA A N 1
ATOM 668 C CA . ALA A 1 99 ? 54.869 28.008 70.036 1.00 28.76 2230 ALA A CA 1
ATOM 669 C C . ALA A 1 99 ? 55.090 26.629 69.451 1.00 28.05 2230 ALA A C 1
ATOM 670 O O . ALA A 1 99 ? 54.139 25.947 69.075 1.00 29.87 2230 ALA A O 1
ATOM 672 N N . SER A 1 100 ? 56.343 26.213 69.369 1.00 26.84 2231 SER A N 1
ATOM 673 C CA . SER A 1 100 ? 56.633 24.891 68.844 1.00 26.52 2231 SER A CA 1
ATOM 674 C C . SER A 1 100 ? 57.942 24.362 69.424 1.00 26.81 2231 SER A C 1
ATOM 675 O O . SER A 1 100 ? 58.791 25.141 69.890 1.00 25.20 2231 SER A O 1
ATOM 678 N N . ARG A 1 101 ? 58.088 23.036 69.402 1.00 26.87 2232 ARG A N 1
ATOM 679 C CA . ARG A 1 101 ? 59.285 22.378 69.915 1.00 26.64 2232 ARG A CA 1
ATOM 680 C C . ARG A 1 101 ? 59.920 21.388 68.939 1.00 26.84 2232 ARG A C 1
ATOM 681 O O . ARG A 1 101 ? 59.227 20.653 68.226 1.00 26.20 2232 ARG A O 1
ATOM 689 N N . THR A 1 102 ? 61.248 21.386 68.914 1.00 25.97 2233 THR A N 1
ATOM 690 C CA . THR A 1 102 ? 62.011 20.439 68.110 1.00 25.73 2233 THR A CA 1
ATOM 691 C C . THR A 1 102 ? 63.070 19.944 69.089 1.00 25.19 2233 THR A C 1
ATOM 692 O O . THR A 1 102 ? 64.105 20.586 69.282 1.00 23.50 2233 THR A O 1
ATOM 696 N N . GLY A 1 103 ? 62.801 18.812 69.727 1.00 25.44 2234 GLY A N 1
ATOM 697 C CA . GLY A 1 103 ? 63.748 18.298 70.698 1.00 26.53 2234 GLY A CA 1
ATOM 698 C C . GLY A 1 103 ? 63.790 19.290 71.847 1.00 26.91 2234 GLY A C 1
ATOM 699 O O . GLY A 1 103 ? 62.748 19.634 72.401 1.00 27.43 2234 GLY A O 1
ATOM 700 N N . ARG A 1 104 ? 64.975 19.769 72.207 1.00 26.23 2235 ARG A N 1
ATOM 701 C CA . ARG A 1 104 ? 65.066 20.728 73.300 1.00 27.33 2235 ARG A CA 1
ATOM 702 C C . ARG A 1 104 ? 64.997 22.179 72.837 1.00 27.51 2235 ARG A C 1
ATOM 703 O O . ARG A 1 104 ? 65.218 23.099 73.629 1.00 26.62 2235 ARG A O 1
ATOM 711 N N . ASN A 1 105 ? 64.656 22.374 71.564 1.00 27.49 2236 ASN A N 1
ATOM 712 C CA . ASN A 1 105 ? 64.572 23.709 70.978 1.00 28.42 2236 ASN A CA 1
ATOM 713 C C . ASN A 1 105 ? 63.125 24.219 70.880 1.00 27.00 2236 ASN A C 1
ATOM 714 O O . ASN A 1 105 ? 62.287 23.646 70.165 1.00 26.52 2236 ASN A O 1
ATOM 719 N N . GLY A 1 106 ? 62.850 25.307 71.597 1.00 24.69 2237 GLY A N 1
ATOM 720 C CA . GLY A 1 106 ? 61.522 25.899 71.594 1.00 24.22 2237 GLY A CA 1
ATOM 721 C C . GLY A 1 106 ? 61.462 27.305 71.005 1.00 23.50 2237 GLY A C 1
ATOM 722 O O . GLY A 1 106 ? 62.363 28.127 71.209 1.00 21.66 2237 GLY A O 1
ATOM 723 N N . SER A 1 107 ? 60.390 27.583 70.268 1.00 23.17 2238 SER A N 1
ATOM 724 C CA . SER A 1 107 ? 60.217 28.889 69.644 1.00 23.82 2238 SER A CA 1
ATOM 725 C C . SER A 1 107 ? 58.918 29.529 70.091 1.00 23.58 2238 SER A C 1
ATOM 726 O O . SER A 1 107 ? 57.961 28.842 70.451 1.00 23.59 2238 SER A O 1
ATOM 729 N N . ILE A 1 108 ? 58.890 30.853 70.059 1.00 23.21 2239 ILE A N 1
ATOM 730 C CA . ILE A 1 108 ? 57.706 31.588 70.445 1.00 23.07 2239 ILE A CA 1
ATOM 731 C C . ILE A 1 108 ? 57.521 32.740 69.445 1.00 24.14 2239 ILE A C 1
ATOM 732 O O . ILE A 1 108 ? 58.490 33.379 69.017 1.00 22.09 2239 ILE A O 1
ATOM 737 N N . SER A 1 109 ? 56.273 32.958 69.041 1.00 25.95 2240 SER A N 1
ATOM 738 C CA . SER A 1 109 ? 55.926 34.015 68.097 1.00 28.35 2240 SER A CA 1
ATOM 739 C C . SER A 1 109 ? 54.519 34.542 68.367 1.00 29.38 2240 SER A C 1
ATOM 740 O O . SER A 1 109 ? 53.560 33.771 68.486 1.00 28.21 2240 SER A O 1
ATOM 743 N N . VAL A 1 110 ? 54.395 35.861 68.459 1.00 30.98 2241 VAL A N 1
ATOM 744 C CA . VAL A 1 110 ? 53.093 36.454 68.717 1.00 32.18 2241 VAL A CA 1
ATOM 745 C C . VAL A 1 110 ? 52.685 37.434 67.632 1.00 33.13 2241 VAL A C 1
ATOM 746 O O . VAL A 1 110 ? 53.483 38.265 67.194 1.00 33.18 2241 VAL A O 1
ATOM 750 N N . ARG A 1 111 ? 51.434 37.317 67.200 1.00 34.36 2242 ARG A N 1
ATOM 751 C CA . ARG A 1 111 ? 50.870 38.192 66.177 1.00 35.67 2242 ARG A CA 1
ATOM 752 C C . ARG A 1 111 ? 49.544 38.792 66.659 1.00 36.00 2242 ARG A C 1
ATOM 753 O O . ARG A 1 111 ? 48.622 38.056 67.025 1.00 35.55 2242 ARG A O 1
ATOM 761 N N . ALA A 1 112 ? 49.458 40.125 66.665 1.00 35.73 2243 ALA A N 1
ATOM 762 C CA . ALA A 1 112 ? 48.236 40.822 67.080 1.00 34.6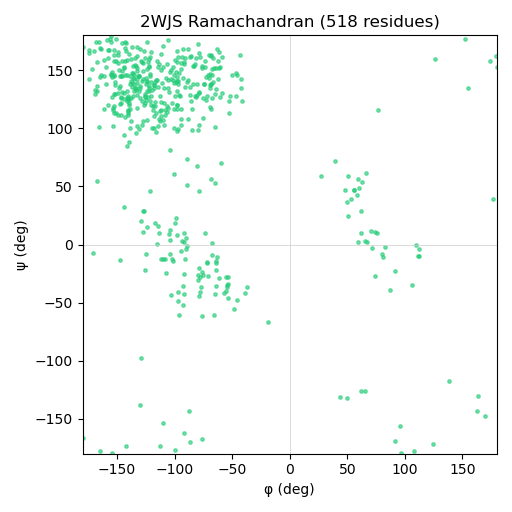9 2243 ALA A CA 1
ATOM 763 C C . ALA A 1 112 ? 47.286 40.838 65.893 1.00 34.11 2243 ALA A C 1
ATOM 764 O O . ALA A 1 112 ? 47.672 41.238 64.795 1.00 35.09 2243 ALA A O 1
ATOM 766 N N . LEU A 1 113 ? 46.053 40.394 66.106 1.00 33.12 2244 LEU A N 1
ATOM 767 C CA . LEU A 1 113 ? 45.064 40.356 65.034 1.00 33.22 2244 LEU A CA 1
ATOM 768 C C . LEU A 1 113 ? 44.460 41.723 64.738 1.00 34.23 2244 LEU A C 1
ATOM 769 O O . LEU A 1 113 ? 44.032 41.999 63.617 1.00 34.34 2244 LEU A O 1
ATOM 774 N N . ASP A 1 114 ? 44.427 42.583 65.746 1.00 34.97 2245 ASP A N 1
ATOM 775 C CA . ASP A 1 114 ? 43.884 43.915 65.564 1.00 36.33 2245 ASP A CA 1
ATOM 776 C C . ASP A 1 114 ? 44.522 44.884 66.540 1.00 36.42 2245 ASP A C 1
ATOM 777 O O . ASP A 1 114 ? 45.146 44.487 67.522 1.00 35.58 2245 ASP A O 1
ATOM 782 N N . GLY A 1 115 ? 44.380 46.167 66.253 1.00 37.35 2246 GLY A N 1
ATOM 783 C CA . GLY A 1 115 ? 44.956 47.162 67.128 1.00 37.93 2246 GLY A CA 1
ATOM 784 C C . GLY A 1 115 ? 46.161 47.823 66.503 1.00 37.88 2246 GLY A C 1
ATOM 785 O O . GLY A 1 115 ? 46.524 47.520 65.367 1.00 37.11 2246 GLY A O 1
ATOM 786 N N . PRO A 1 116 ? 46.807 48.736 67.240 1.00 39.11 2247 PRO A N 1
ATOM 787 C CA . PRO A 1 116 ? 47.992 49.471 66.787 1.00 39.39 2247 PRO A CA 1
ATOM 788 C C . PRO A 1 116 ? 49.224 48.581 66.617 1.00 39.03 2247 PRO A C 1
ATOM 789 O O . PRO A 1 116 ? 50.241 49.012 66.075 1.00 39.44 2247 PRO A O 1
ATOM 793 N N . LYS A 1 117 ? 49.116 47.337 67.078 1.00 38.36 2248 LYS A N 1
ATOM 794 C CA . LYS A 1 117 ? 50.210 46.381 66.996 1.00 37.76 2248 LYS A CA 1
ATOM 795 C C . LYS A 1 117 ? 50.012 45.390 65.852 1.00 37.76 2248 LYS A C 1
ATOM 796 O O . LYS A 1 117 ? 50.942 44.684 65.456 1.00 37.54 2248 LYS A O 1
ATOM 802 N N . ALA A 1 118 ? 48.797 45.354 65.318 1.00 38.42 2249 ALA A N 1
ATOM 803 C CA . ALA A 1 118 ? 48.445 44.456 64.222 1.00 39.88 2249 ALA A CA 1
ATOM 804 C C . ALA A 1 118 ? 49.210 44.745 62.925 1.00 40.77 2249 ALA A C 1
ATOM 805 O O . ALA A 1 118 ? 49.220 43.930 62.001 1.00 40.17 2249 ALA A O 1
ATOM 807 N N . SER A 1 119 ? 49.848 45.907 62.859 1.00 42.21 2250 SER A N 1
ATOM 808 C CA . SER A 1 119 ? 50.612 46.293 61.676 1.00 42.91 2250 SER A CA 1
ATOM 809 C C . SER A 1 119 ? 52.073 45.902 61.849 1.00 42.54 2250 SER A C 1
ATOM 810 O O . SER A 1 119 ? 52.909 46.191 60.996 1.00 43.24 2250 SER A O 1
ATOM 813 N N . MET A 1 120 ? 52.383 45.247 62.959 1.00 41.58 2251 MET A N 1
ATOM 814 C CA . MET A 1 120 ? 53.751 44.849 63.214 1.00 40.60 2251 MET A CA 1
ATOM 815 C C . MET A 1 120 ? 54.102 43.567 62.484 1.00 40.99 2251 MET A C 1
ATOM 816 O O . MET A 1 120 ? 53.217 42.811 62.071 1.00 40.97 2251 MET A O 1
ATOM 821 N N . VAL A 1 121 ? 55.402 43.340 62.314 1.00 40.43 2252 VAL A N 1
ATOM 822 C CA . VAL A 1 121 ? 55.905 42.141 61.645 1.00 40.19 2252 VAL A CA 1
ATOM 823 C C . VAL A 1 121 ? 56.298 41.109 62.709 1.00 38.87 2252 VAL A C 1
ATOM 824 O O . VAL A 1 121 ? 57.381 41.184 63.295 1.00 38.33 2252 VAL A O 1
ATOM 828 N N . PRO A 1 122 ? 55.425 40.125 62.963 1.00 37.87 2253 PRO A N 1
ATOM 829 C CA . PRO A 1 122 ? 55.720 39.098 63.968 1.00 38.91 2253 PRO A CA 1
ATOM 830 C C . PRO A 1 122 ? 57.068 38.410 63.758 1.00 38.65 2253 PRO A C 1
ATOM 831 O O . PRO A 1 122 ? 57.334 37.862 62.690 1.00 39.74 2253 PRO A O 1
ATOM 835 N N . SER A 1 123 ? 57.916 38.448 64.781 1.00 37.90 2254 SER A N 1
ATOM 836 C CA . SER A 1 123 ? 59.233 37.819 64.714 1.00 36.71 2254 SER A CA 1
ATOM 837 C C . SER A 1 123 ? 59.178 36.452 65.417 1.00 34.99 2254 SER A C 1
ATOM 838 O O . SER A 1 123 ? 58.108 36.025 65.860 1.00 34.21 2254 SER A O 1
ATOM 841 N N . THR A 1 124 ? 60.312 35.757 65.507 1.00 33.11 2255 THR A N 1
ATOM 842 C CA . THR A 1 124 ? 60.337 34.455 66.191 1.00 31.55 2255 THR A CA 1
ATOM 843 C C . THR A 1 124 ? 61.586 34.223 67.046 1.00 32.73 2255 THR A C 1
ATOM 844 O O . THR A 1 124 ? 62.689 34.097 66.518 1.00 33.08 2255 THR A O 1
ATOM 848 N N . TYR A 1 125 ? 61.419 34.157 68.364 1.00 33.40 2256 TYR A N 1
ATOM 849 C CA . TYR A 1 125 ? 62.566 33.917 69.232 1.00 34.84 2256 TYR A CA 1
ATOM 850 C C . TYR A 1 125 ? 62.644 32.464 69.691 1.00 34.71 2256 TYR A C 1
ATOM 851 O O . TYR A 1 125 ? 61.615 31.807 69.889 1.00 34.03 2256 TYR A O 1
ATOM 860 N N . HIS A 1 126 ? 63.872 31.973 69.848 1.00 34.12 2257 HIS A N 1
ATOM 861 C CA . HIS A 1 126 ? 64.122 30.587 70.256 1.00 33.97 2257 HIS A CA 1
ATOM 862 C C . HIS A 1 126 ? 64.940 30.503 71.534 1.00 32.49 2257 HIS A C 1
ATOM 863 O O . HIS A 1 126 ? 65.645 31.442 71.904 1.00 33.01 2257 HIS A O 1
ATOM 870 N N . SER A 1 127 ? 64.851 29.358 72.195 1.00 30.50 2258 SER A N 1
ATOM 871 C CA . SER A 1 127 ? 65.627 29.100 73.396 1.00 29.01 2258 SER A CA 1
ATOM 872 C C . SER A 1 127 ? 65.725 27.600 73.490 1.00 27.78 2258 SER A C 1
ATOM 873 O O . SER A 1 127 ? 65.140 26.887 72.679 1.00 27.30 2258 SER A O 1
ATOM 876 N N . VAL A 1 128 ? 66.457 27.109 74.478 1.00 28.24 2259 VAL A N 1
ATOM 877 C CA . VAL A 1 128 ? 66.617 25.668 74.617 1.00 26.74 2259 VAL A CA 1
ATOM 878 C C . VAL A 1 128 ? 66.670 25.183 76.066 1.00 25.21 2259 VAL A C 1
ATOM 879 O O . VAL A 1 128 ? 67.071 25.914 76.973 1.00 23.93 2259 VAL A O 1
ATOM 883 N N . SER A 1 129 ? 66.238 23.946 76.278 1.00 24.67 2260 SER A N 1
ATOM 884 C CA . SER A 1 129 ? 66.258 23.359 77.608 1.00 23.59 2260 SER A CA 1
ATOM 885 C C . SER A 1 129 ? 67.564 22.586 77.756 1.00 24.83 2260 SER A C 1
ATOM 886 O O . SER A 1 129 ? 68.215 22.250 76.758 1.00 24.20 2260 SER A O 1
ATOM 889 N N . PRO A 1 130 ? 67.969 22.294 79.006 1.00 25.80 2261 PRO A N 1
ATOM 890 C CA . PRO A 1 130 ? 69.211 21.559 79.294 1.00 25.42 2261 PRO A CA 1
ATOM 891 C C . PRO A 1 130 ? 69.423 20.319 78.417 1.00 25.79 2261 PRO A C 1
ATOM 892 O O . PRO A 1 130 ? 68.469 19.632 78.048 1.00 26.03 2261 PRO A O 1
ATOM 896 N N . PRO A 1 131 ? 70.684 20.015 78.074 1.00 26.27 2262 PRO A N 1
ATOM 897 C CA . PRO A 1 131 ? 70.929 18.840 77.239 1.00 25.69 2262 PRO A CA 1
ATOM 898 C C . PRO A 1 131 ? 70.531 17.549 77.952 1.00 26.58 2262 PRO A C 1
ATOM 899 O O . PRO A 1 131 ? 70.545 17.471 79.180 1.00 24.81 2262 PRO A O 1
ATOM 903 N N . GLY A 1 132 ? 70.159 16.545 77.165 1.00 28.01 2263 GLY A N 1
ATOM 904 C CA . GLY A 1 132 ? 69.751 15.270 77.723 1.00 28.66 2263 GLY A CA 1
ATOM 905 C C . GLY A 1 132 ? 68.539 14.726 76.989 1.00 29.56 2263 GLY A C 1
ATOM 906 O O . GLY A 1 132 ? 68.602 14.438 75.790 1.00 29.16 2263 GLY A O 1
ATOM 907 N N . TYR A 1 133 ? 67.434 14.583 77.717 1.00 30.95 2264 TYR A N 1
ATOM 908 C CA . TYR A 1 133 ? 66.184 14.083 77.153 1.00 30.91 2264 TYR A CA 1
ATOM 909 C C . TYR A 1 133 ? 65.726 14.986 76.018 1.00 28.23 2264 TYR A C 1
ATOM 910 O O . TYR A 1 133 ? 66.147 16.140 75.911 1.00 27.67 2264 TYR A O 1
ATOM 919 N N . THR A 1 134 ? 64.846 14.462 75.182 1.00 25.43 2265 THR A N 1
ATOM 920 C CA . THR A 1 134 ? 64.410 15.204 74.020 1.00 22.86 2265 THR A CA 1
ATOM 921 C C . THR A 1 134 ? 62.962 14.907 73.641 1.00 21.52 2265 THR A C 1
ATOM 922 O O . THR A 1 134 ? 62.354 15.618 72.842 1.00 20.47 2265 THR A O 1
ATOM 926 N N . ILE A 1 135 ? 62.415 13.854 74.230 1.00 21.08 2266 ILE A N 1
ATOM 927 C CA . ILE A 1 135 ? 61.052 13.423 73.948 1.00 20.73 2266 ILE A CA 1
ATOM 928 C C . ILE A 1 135 ? 60.036 13.938 74.966 1.00 22.30 2266 ILE A C 1
ATOM 929 O O . ILE A 1 135 ? 60.311 13.987 76.162 1.00 24.47 2266 ILE A O 1
ATOM 934 N N . LEU A 1 136 ? 58.857 14.332 74.495 1.00 22.83 2267 LEU A N 1
ATOM 935 C CA . LEU A 1 136 ? 57.841 14.816 75.414 1.00 23.22 2267 LEU A CA 1
ATOM 936 C C . LEU A 1 136 ? 57.108 13.592 75.931 1.00 24.39 2267 LEU A C 1
ATOM 937 O O . LEU A 1 136 ? 56.229 13.051 75.267 1.00 23.87 2267 LEU A O 1
ATOM 942 N N . ASP A 1 137 ? 57.498 13.146 77.119 1.00 27.03 2268 ASP A N 1
ATOM 943 C CA . ASP A 1 137 ? 56.885 11.974 77.734 1.00 29.54 2268 ASP A CA 1
ATOM 944 C C . ASP A 1 137 ? 55.501 12.214 78.301 1.00 29.90 2268 ASP A C 1
ATOM 945 O O . ASP A 1 137 ? 55.243 13.228 78.948 1.00 30.75 2268 ASP A O 1
ATOM 950 N N . VAL A 1 138 ? 54.617 11.256 78.070 1.00 29.69 2269 VAL A N 1
ATOM 951 C CA . VAL A 1 138 ? 53.261 11.369 78.559 1.00 31.64 2269 VAL A CA 1
ATOM 952 C C . VAL A 1 138 ? 52.684 9.964 78.723 1.00 31.66 2269 VAL A C 1
ATOM 953 O O . VAL A 1 138 ? 53.065 9.060 77.983 1.00 30.76 2269 VAL A O 1
ATOM 957 N N . ASP A 1 139 ? 51.796 9.774 79.699 1.00 32.68 2270 ASP A N 1
ATOM 958 C CA . ASP A 1 139 ? 51.180 8.463 79.909 1.00 35.01 2270 ASP A CA 1
ATOM 959 C C . ASP A 1 139 ? 49.879 8.360 79.122 1.00 36.86 2270 ASP A C 1
ATOM 960 O O . ASP A 1 139 ? 49.652 9.136 78.190 1.00 38.13 2270 ASP A O 1
ATOM 965 N N . ALA A 1 140 ? 49.028 7.408 79.486 1.00 38.61 2271 ALA A N 1
ATOM 966 C CA . ALA A 1 140 ? 47.759 7.237 78.787 1.00 41.19 2271 ALA A CA 1
ATOM 967 C C . ALA A 1 140 ? 46.829 8.432 78.994 1.00 42.96 2271 ALA A C 1
ATOM 968 O O . ALA A 1 140 ? 46.463 9.104 78.028 1.00 44.39 2271 ALA A O 1
ATOM 970 N N . ASN A 1 141 ? 46.458 8.704 80.246 1.00 43.63 2272 ASN A N 1
ATOM 971 C CA . ASN A 1 141 ? 45.567 9.821 80.556 1.00 44.76 2272 ASN A CA 1
ATOM 972 C C . ASN A 1 141 ? 46.263 11.184 80.601 1.00 43.31 2272 ASN A C 1
ATOM 973 O O . ASN A 1 141 ? 46.372 11.801 81.654 1.00 42.30 2272 ASN A O 1
ATOM 978 N N . ALA A 1 142 ? 46.722 11.652 79.444 1.00 43.55 2273 ALA A N 1
ATOM 979 C CA . ALA A 1 142 ? 47.389 12.947 79.333 1.00 43.12 2273 ALA A CA 1
ATOM 980 C C . ALA A 1 142 ? 46.362 14.046 79.543 1.00 43.19 2273 ALA A C 1
ATOM 981 O O . ALA A 1 142 ? 45.162 13.799 79.441 1.00 44.25 2273 ALA A O 1
ATOM 983 N N . MET A 1 143 ? 46.822 15.261 79.824 1.00 42.99 2274 MET A N 1
ATOM 984 C CA . MET A 1 143 ? 45.897 16.370 80.059 1.00 41.96 2274 MET A CA 1
ATOM 985 C C . MET A 1 143 ? 46.381 17.682 79.440 1.00 39.46 2274 MET A C 1
ATOM 986 O O . MET A 1 143 ? 47.490 18.146 79.715 1.00 39.35 2274 MET A O 1
ATOM 991 N N . LEU A 1 144 ? 45.534 18.262 78.596 1.00 36.67 2275 LEU A N 1
ATOM 992 C CA . LEU A 1 144 ? 45.812 19.526 77.914 1.00 34.79 2275 LEU A CA 1
ATOM 993 C C . LEU A 1 144 ? 44.752 20.540 78.360 1.00 34.56 2275 LEU A C 1
ATOM 994 O O . LEU A 1 144 ? 43.575 20.414 78.016 1.00 34.43 2275 LEU A O 1
ATOM 999 N N . PHE A 1 145 ? 45.168 21.534 79.140 1.00 34.02 2276 PHE A N 1
ATOM 1000 C CA . PHE A 1 145 ? 44.245 22.552 79.633 1.00 33.50 2276 PHE A CA 1
ATOM 1001 C C . PHE A 1 145 ? 44.378 23.856 78.860 1.00 33.13 2276 PHE A C 1
ATOM 1002 O O . PHE A 1 145 ? 45.483 24.256 78.495 1.00 32.39 2276 PHE A O 1
ATOM 1010 N N . VAL A 1 146 ? 43.251 24.519 78.617 1.00 33.37 2277 VAL A N 1
ATOM 1011 C CA . VAL A 1 146 ? 43.274 25.801 77.920 1.00 34.60 2277 VAL A CA 1
ATOM 1012 C C . VAL A 1 146 ? 42.654 26.889 78.801 1.00 35.55 2277 VAL A C 1
ATOM 1013 O O . VAL A 1 146 ? 41.510 26.767 79.256 1.00 33.36 2277 VAL A O 1
ATOM 1017 N N . GLY A 1 147 ? 43.432 27.942 79.046 1.00 36.50 2278 GLY A N 1
ATOM 1018 C CA . GLY A 1 147 ? 42.969 29.041 79.871 1.00 37.84 2278 GLY A CA 1
ATOM 1019 C C . GLY A 1 147 ? 42.752 28.659 81.323 1.00 38.73 2278 GLY A C 1
ATOM 1020 O O . GLY A 1 147 ? 41.635 28.744 81.833 1.00 39.25 2278 GLY A O 1
ATOM 1021 N N . GLY A 1 148 ? 43.814 28.231 81.998 1.00 39.54 2279 GLY A N 1
ATOM 1022 C CA . GLY A 1 148 ? 43.684 27.862 83.397 1.00 39.82 2279 GLY A CA 1
ATOM 1023 C C . GLY A 1 148 ? 44.149 26.459 83.709 1.00 39.71 2279 GLY A C 1
ATOM 1024 O O . GLY A 1 148 ? 44.724 25.782 82.861 1.00 39.98 2279 GLY A O 1
ATOM 1025 N N . LEU A 1 149 ? 43.899 26.011 84.930 1.00 40.64 2280 LEU A N 1
ATOM 1026 C CA . LEU A 1 149 ? 44.316 24.673 85.304 1.00 42.51 2280 LEU A CA 1
ATOM 1027 C C . LEU A 1 149 ? 43.384 23.989 86.301 1.00 43.66 2280 LEU A C 1
ATOM 1028 O O . LEU A 1 149 ? 42.806 24.624 87.178 1.00 42.68 2280 LEU A O 1
ATOM 1033 N N . THR A 1 150 ? 43.248 22.678 86.139 1.00 46.26 2281 THR A N 1
ATOM 1034 C CA . THR A 1 150 ? 42.413 21.842 87.002 1.00 47.98 2281 THR A CA 1
ATOM 1035 C C . THR A 1 150 ? 43.287 21.168 88.074 1.00 47.95 2281 THR A C 1
ATOM 1036 O O . THR A 1 150 ? 44.437 20.797 87.815 1.00 49.20 2281 THR A O 1
ATOM 1040 N N . GLY A 1 151 ? 42.741 21.011 89.275 1.00 46.68 2282 GLY A N 1
ATOM 1041 C CA . GLY A 1 151 ? 43.499 20.399 90.351 1.00 45.45 2282 GLY A CA 1
ATOM 1042 C C . GLY A 1 151 ? 43.818 18.927 90.155 1.00 44.73 2282 GLY A C 1
ATOM 1043 O O . GLY A 1 151 ? 44.432 18.303 91.022 1.00 43.93 2282 GLY A O 1
ATOM 1044 N N . LYS A 1 152 ? 43.404 18.369 89.020 1.00 43.90 2283 LYS A N 1
ATOM 1045 C CA . LYS A 1 152 ? 43.650 16.961 88.722 1.00 42.83 2283 LYS A CA 1
ATOM 1046 C C . LYS A 1 152 ? 45.125 16.721 88.409 1.00 42.11 2283 LYS A C 1
ATOM 1047 O O . LYS A 1 152 ? 45.598 15.585 88.414 1.00 41.15 2283 LYS A O 1
ATOM 1049 N N . ILE A 1 153 ? 45.845 17.805 88.148 1.00 41.91 2284 ILE A N 1
ATOM 1050 C CA . ILE A 1 153 ? 47.264 17.737 87.822 1.00 40.81 2284 ILE A CA 1
ATOM 1051 C C . ILE A 1 153 ? 48.039 18.766 88.640 1.00 39.48 2284 ILE A C 1
ATOM 1052 O O . ILE A 1 153 ? 47.501 19.824 88.989 1.00 39.00 2284 ILE A O 1
ATOM 1057 N N . LYS A 1 154 ? 49.293 18.456 88.956 1.00 37.68 2285 LYS A N 1
ATOM 1058 C CA . LYS A 1 154 ? 50.113 19.392 89.715 1.00 37.54 2285 LYS A CA 1
ATOM 1059 C C . LYS A 1 154 ? 50.975 20.136 88.711 1.00 34.87 2285 LYS A C 1
ATOM 1060 O O . LYS A 1 154 ? 51.746 19.536 87.970 1.00 34.60 2285 LYS A O 1
ATOM 1066 N N . LYS A 1 155 ? 50.816 21.451 88.677 1.00 32.62 2286 LYS A N 1
ATOM 1067 C CA . LYS A 1 155 ? 51.563 22.292 87.758 1.00 29.98 2286 LYS A CA 1
ATOM 1068 C C . LYS A 1 155 ? 53.044 22.175 88.049 1.00 28.63 2286 LYS A C 1
ATOM 1069 O O . LYS A 1 155 ? 53.436 21.913 89.177 1.00 28.35 2286 LYS A O 1
ATOM 1075 N N . ALA A 1 156 ? 53.862 22.377 87.026 1.00 28.15 2287 ALA A N 1
ATOM 1076 C CA . ALA A 1 156 ? 55.300 22.334 87.200 1.00 28.60 2287 ALA A CA 1
ATOM 1077 C C . ALA A 1 156 ? 55.648 23.562 88.027 1.00 29.72 2287 ALA A C 1
ATOM 1078 O O . ALA A 1 156 ? 54.998 24.599 87.910 1.00 30.05 2287 ALA A O 1
ATOM 1080 N N . ASP A 1 157 ? 56.664 23.446 88.870 1.00 31.86 2288 ASP A N 1
ATOM 1081 C CA . ASP A 1 157 ? 57.069 24.562 89.710 1.00 33.49 2288 ASP A CA 1
ATOM 1082 C C . ASP A 1 157 ? 57.367 25.804 88.882 1.00 32.69 2288 ASP A C 1
ATOM 1083 O O . ASP A 1 157 ? 57.007 26.909 89.276 1.00 34.18 2288 ASP A O 1
ATOM 1088 N N . ALA A 1 158 ? 58.014 25.622 87.734 1.00 30.56 2289 ALA A N 1
ATOM 1089 C CA . ALA A 1 158 ? 58.360 26.748 86.868 1.00 28.69 2289 ALA A CA 1
ATOM 1090 C C . ALA A 1 158 ? 57.157 27.630 86.503 1.00 26.41 2289 ALA A C 1
ATOM 1091 O O . ALA A 1 158 ? 57.310 28.822 86.240 1.00 25.18 2289 ALA A O 1
ATOM 1093 N N . VAL A 1 159 ? 55.967 27.043 86.476 1.00 24.72 2290 VAL A N 1
ATOM 1094 C CA . VAL A 1 159 ? 54.756 27.798 86.167 1.00 25.45 2290 VAL A CA 1
ATOM 1095 C C . VAL A 1 159 ? 54.280 28.427 87.476 1.00 26.10 2290 VAL A C 1
ATOM 1096 O O . VAL A 1 159 ? 53.918 27.705 88.406 1.00 26.13 2290 VAL A O 1
ATOM 1100 N N . ARG A 1 160 ? 54.271 29.760 87.544 1.00 26.01 2291 ARG A N 1
ATOM 1101 C CA . ARG A 1 160 ? 53.881 30.462 88.772 1.00 26.26 2291 ARG A CA 1
ATOM 1102 C C . ARG A 1 160 ? 52.411 30.865 88.949 1.00 25.92 2291 ARG A C 1
ATOM 1103 O O . ARG A 1 160 ? 51.952 31.028 90.080 1.00 25.46 2291 ARG A O 1
ATOM 1105 N N . VAL A 1 161 ? 51.679 31.037 87.852 1.00 26.21 2292 VAL A N 1
ATOM 1106 C CA . VAL A 1 161 ? 50.260 31.416 87.921 1.00 26.39 2292 VAL A CA 1
ATOM 1107 C C . VAL A 1 161 ? 49.425 30.392 87.161 1.00 26.31 2292 VAL A C 1
ATOM 1108 O O . VAL A 1 161 ? 49.752 30.048 86.027 1.00 28.33 2292 VAL A O 1
ATOM 1112 N N . ILE A 1 162 ? 48.342 29.917 87.767 1.00 24.28 2293 ILE A N 1
ATOM 1113 C CA . ILE A 1 162 ? 47.519 28.921 87.102 1.00 22.72 2293 ILE A CA 1
ATOM 1114 C C . ILE A 1 162 ? 46.115 29.369 86.747 1.00 22.19 2293 ILE A C 1
ATOM 1115 O O . ILE A 1 162 ? 45.264 28.538 86.452 1.00 22.66 2293 ILE A O 1
ATOM 1120 N N . THR A 1 163 ? 45.858 30.669 86.770 1.00 23.14 2294 THR A N 1
ATOM 1121 C CA . THR A 1 163 ? 44.527 31.161 86.418 1.00 24.15 2294 THR A CA 1
ATOM 1122 C C . THR A 1 163 ? 44.570 31.900 85.096 1.00 24.25 2294 THR A C 1
ATOM 1123 O O . THR A 1 163 ? 45.643 32.169 84.553 1.00 23.59 2294 THR A O 1
ATOM 1127 N N . PHE A 1 164 ? 43.395 32.229 84.580 1.00 25.60 2295 PHE A N 1
ATOM 1128 C CA . PHE A 1 164 ? 43.296 32.959 83.322 1.00 28.18 2295 PHE A CA 1
ATOM 1129 C C . PHE A 1 164 ? 42.071 33.869 83.340 1.00 29.55 2295 PHE A C 1
ATOM 1130 O O . PHE A 1 164 ? 40.948 33.401 83.497 1.00 31.52 2295 PHE A O 1
ATOM 1138 N N . THR A 1 165 ? 42.279 35.170 83.180 1.00 30.18 2296 THR A N 1
ATOM 1139 C CA . THR A 1 165 ? 41.156 36.100 83.179 1.00 30.34 2296 THR A CA 1
ATOM 1140 C C . THR A 1 165 ? 40.993 36.766 81.816 1.00 32.45 2296 THR A C 1
ATOM 1141 O O . THR A 1 165 ? 41.737 37.693 81.468 1.00 32.28 2296 THR A O 1
ATOM 1145 N N . GLY A 1 166 ? 40.019 36.293 81.045 1.00 33.11 2297 GLY A N 1
ATOM 1146 C CA . GLY A 1 166 ? 39.801 36.873 79.735 1.00 35.27 2297 GLY A CA 1
ATOM 1147 C C . GLY A 1 166 ? 38.961 36.008 78.821 1.00 37.61 2297 GLY A C 1
ATOM 1148 O O . GLY A 1 166 ? 37.887 35.538 79.210 1.00 36.09 2297 GLY A O 1
ATOM 1149 N N . CYS A 1 167 ? 39.453 35.795 77.603 1.00 40.32 2298 CYS A N 1
ATOM 1150 C CA . CYS A 1 167 ? 38.736 34.991 76.621 1.00 44.12 2298 CYS A CA 1
ATOM 1151 C C . CYS A 1 167 ? 39.712 34.256 75.691 1.00 43.63 2298 CYS A C 1
ATOM 1152 O O . CYS A 1 167 ? 40.673 34.854 75.208 1.00 44.32 2298 CYS A O 1
ATOM 1155 N N . MET A 1 168 ? 39.469 32.967 75.447 1.00 43.52 2299 MET A N 1
ATOM 1156 C CA . MET A 1 168 ? 40.335 32.158 74.573 1.00 43.67 2299 MET A CA 1
ATOM 1157 C C . MET A 1 168 ? 39.757 31.945 73.173 1.00 44.03 2299 MET A C 1
ATOM 1158 O O . MET A 1 168 ? 38.543 31.941 72.977 1.00 44.75 2299 MET A O 1
ATOM 1163 N N . GLY A 1 169 ? 40.642 31.749 72.202 1.00 44.96 2300 GLY A N 1
ATOM 1164 C CA . GLY A 1 169 ? 40.211 31.520 70.834 1.00 45.51 2300 GLY A CA 1
ATOM 1165 C C . GLY A 1 169 ? 40.525 30.115 70.341 1.00 46.16 2300 GLY A C 1
ATOM 1166 O O . GLY A 1 169 ? 40.972 29.263 71.113 1.00 46.07 2300 GLY A O 1
ATOM 1167 N N . GLU A 1 170 ? 40.285 29.869 69.054 1.00 46.94 2301 GLU A N 1
ATOM 1168 C CA . GLU A 1 170 ? 40.541 28.561 68.447 1.00 47.36 2301 GLU A CA 1
ATOM 1169 C C . GLU A 1 170 ? 41.926 28.044 68.862 1.00 46.31 2301 GLU A C 1
ATOM 1170 O O . GLU A 1 170 ? 42.921 28.758 68.730 1.00 46.19 2301 GLU A O 1
ATOM 1176 N N . THR A 1 171 ? 41.993 26.815 69.372 1.00 44.62 2302 THR A N 1
ATOM 1177 C CA . THR A 1 171 ? 43.274 26.238 69.787 1.00 43.62 2302 THR A CA 1
ATOM 1178 C C . THR A 1 171 ? 43.705 25.118 68.842 1.00 43.72 2302 THR A C 1
ATOM 1179 O O . THR A 1 171 ? 42.900 24.265 68.473 1.00 44.11 2302 THR A O 1
ATOM 1183 N N . TYR A 1 172 ? 44.973 25.128 68.445 1.00 44.19 2303 TYR A N 1
ATOM 1184 C CA . TYR A 1 172 ? 45.510 24.088 67.569 1.00 44.20 2303 TYR A CA 1
ATOM 1185 C C . TYR A 1 172 ? 46.702 23.406 68.232 1.00 41.98 2303 TYR A C 1
ATOM 1186 O O . TYR A 1 172 ? 47.647 24.068 68.662 1.00 40.78 2303 TYR A O 1
ATOM 1195 N N . PHE A 1 173 ? 46.657 22.083 68.308 1.00 39.68 2304 PHE A N 1
ATOM 1196 C CA . PHE A 1 173 ? 47.750 21.326 68.895 1.00 38.24 2304 PHE A CA 1
ATOM 1197 C C . PHE A 1 173 ? 48.201 20.257 67.908 1.00 39.12 2304 PHE A C 1
ATOM 1198 O O . PHE A 1 173 ? 47.416 19.381 67.524 1.00 37.95 2304 PHE A O 1
ATOM 1206 N N . ASP A 1 174 ? 49.470 20.324 67.512 1.00 40.49 2305 ASP A N 1
ATOM 1207 C CA . ASP A 1 174 ? 50.015 19.369 66.558 1.00 41.96 2305 ASP A CA 1
ATOM 1208 C C . ASP A 1 174 ? 49.277 19.525 65.247 1.00 42.76 2305 ASP A C 1
ATOM 1209 O O . ASP A 1 174 ? 48.722 18.572 64.712 1.00 42.80 2305 ASP A O 1
ATOM 1214 N N . ASN A 1 175 ? 49.255 20.756 64.757 1.00 44.33 2306 ASN A N 1
ATOM 1215 C CA . ASN A 1 175 ? 48.611 21.095 63.500 1.00 45.29 2306 ASN A CA 1
ATOM 1216 C C . ASN A 1 175 ? 47.178 20.599 63.348 1.00 45.14 2306 ASN A C 1
ATOM 1217 O O . ASN A 1 175 ? 46.694 20.437 62.234 1.00 46.25 2306 ASN A O 1
ATOM 1222 N N . LYS A 1 176 ? 46.489 20.379 64.462 1.00 45.43 2307 LYS A N 1
ATOM 1223 C CA . LYS A 1 176 ? 45.102 19.911 64.414 1.00 46.83 2307 LYS A CA 1
ATOM 1224 C C . LYS A 1 176 ? 44.192 20.679 65.390 1.00 47.47 2307 LYS A C 1
ATOM 1225 O O . LYS A 1 176 ? 44.629 21.098 66.466 1.00 47.23 2307 LYS A O 1
ATOM 1227 N N . PRO A 1 177 ? 42.915 20.887 65.014 1.00 47.91 2308 PRO A N 1
ATOM 1228 C CA . PRO A 1 177 ? 41.961 21.605 65.865 1.00 47.65 2308 PRO A CA 1
ATOM 1229 C C . PRO A 1 177 ? 41.592 20.837 67.121 1.00 47.26 2308 PRO A C 1
ATOM 1230 O O . PRO A 1 177 ? 41.793 19.624 67.202 1.00 48.36 2308 PRO A O 1
ATOM 1234 N N . ILE A 1 178 ? 41.039 21.557 68.092 1.00 46.56 2309 ILE A N 1
ATOM 1235 C CA . ILE A 1 178 ? 40.635 20.972 69.361 1.00 46.06 2309 ILE A CA 1
ATOM 1236 C C . ILE A 1 178 ? 39.223 21.392 69.785 1.00 46.34 2309 ILE A C 1
ATOM 1237 O O . ILE A 1 178 ? 38.781 22.513 69.519 1.00 46.25 2309 ILE A O 1
ATOM 1242 N N . PHE A 1 183 ? 35.827 18.916 74.661 1.00 73.16 2314 PHE A N 1
ATOM 1243 C CA . PHE A 1 183 ? 36.305 18.986 76.037 1.00 73.92 2314 PHE A CA 1
ATOM 1244 C C . PHE A 1 183 ? 36.002 17.689 76.772 1.00 74.37 2314 PHE A C 1
ATOM 1245 O O . PHE A 1 183 ? 34.836 17.350 76.973 1.00 74.97 2314 PHE A O 1
ATOM 1247 N N . ARG A 1 184 ? 37.051 16.967 77.166 1.00 74.59 2315 ARG A N 1
ATOM 1248 C CA . ARG A 1 184 ? 36.896 15.711 77.896 1.00 74.58 2315 ARG A CA 1
ATOM 1249 C C . ARG A 1 184 ? 36.245 15.998 79.250 1.00 75.09 2315 ARG A C 1
ATOM 1250 O O . ARG A 1 184 ? 35.441 15.211 79.747 1.00 74.79 2315 ARG A O 1
ATOM 1252 N N . GLU A 1 185 ? 36.600 17.137 79.835 1.00 76.08 2316 GLU A N 1
ATOM 1253 C CA . GLU A 1 185 ? 36.054 17.561 81.120 1.00 77.01 2316 GLU A CA 1
ATOM 1254 C C . GLU A 1 185 ? 36.056 19.084 81.202 1.00 78.06 2316 GLU A C 1
ATOM 1255 O O . GLU A 1 185 ? 37.076 19.728 80.948 1.00 78.72 2316 GLU A O 1
ATOM 1261 N N . LYS A 1 186 ? 34.911 19.657 81.557 1.00 78.85 2317 LYS A N 1
ATOM 1262 C CA . LYS A 1 186 ? 34.786 21.103 81.684 1.00 79.36 2317 LYS A CA 1
ATOM 1263 C C . LYS A 1 186 ? 34.400 21.464 83.116 1.00 79.68 2317 LYS A C 1
ATOM 1264 O O . LYS A 1 186 ? 33.233 21.354 83.499 1.00 80.41 2317 LYS A O 1
ATOM 1266 N N . GLU A 1 187 ? 35.382 21.882 83.910 1.00 79.24 2318 GLU A N 1
ATOM 1267 C CA . GLU A 1 187 ? 35.122 22.263 85.293 1.00 79.25 2318 GLU A CA 1
ATOM 1268 C C . GLU A 1 187 ? 34.715 23.736 85.345 1.00 79.41 2318 GLU A C 1
ATOM 1269 O O . GLU A 1 187 ? 35.321 24.580 84.685 1.00 79.17 2318 GLU A O 1
ATOM 1271 N N . GLY A 1 188 ? 33.675 24.034 86.120 1.00 79.62 2319 GLY A N 1
ATOM 1272 C CA . GLY A 1 188 ? 33.208 25.403 86.247 1.00 79.43 2319 GLY A CA 1
ATOM 1273 C C . GLY A 1 188 ? 32.045 25.768 85.339 1.00 79.24 2319 GLY A C 1
ATOM 1274 O O . GLY A 1 188 ? 31.553 24.943 84.568 1.00 78.75 2319 GLY A O 1
ATOM 1275 N N . ASP A 1 189 ? 31.610 27.021 85.439 1.00 79.36 2320 ASP A N 1
ATOM 1276 C CA . ASP A 1 189 ? 30.505 27.539 84.639 1.00 79.85 2320 ASP A CA 1
ATOM 1277 C C . ASP A 1 189 ? 31.087 28.288 83.442 1.00 79.31 2320 ASP A C 1
ATOM 1278 O O . ASP A 1 189 ? 31.470 29.457 83.550 1.00 79.25 2320 ASP A O 1
ATOM 1283 N N . CYS A 1 190 ? 31.157 27.602 82.303 1.00 78.45 2321 CYS A N 1
ATOM 1284 C CA . CYS A 1 190 ? 31.716 28.183 81.084 1.00 77.18 2321 CYS A CA 1
ATOM 1285 C C . CYS A 1 190 ? 30.670 28.850 80.190 1.00 76.72 2321 CYS A C 1
ATOM 1286 O O . CYS A 1 190 ? 29.485 28.527 80.250 1.00 76.97 2321 CYS A O 1
ATOM 1289 N N . LYS A 1 191 ? 31.131 29.779 79.358 1.00 76.10 2322 LYS A N 1
ATOM 1290 C CA . LYS A 1 191 ? 30.270 30.509 78.431 1.00 75.00 2322 LYS A CA 1
ATOM 1291 C C . LYS A 1 191 ? 31.144 31.306 77.458 1.00 74.45 2322 LYS A C 1
ATOM 1292 O O . LYS A 1 191 ? 32.347 31.456 77.683 1.00 74.12 2322 LYS A O 1
ATOM 1294 N N . GLY A 1 192 ? 30.539 31.812 76.383 1.00 73.56 2323 GLY A N 1
ATOM 1295 C CA . GLY A 1 192 ? 31.279 32.580 75.391 1.00 72.12 2323 GLY A CA 1
ATOM 1296 C C . GLY A 1 192 ? 31.616 33.997 75.829 1.00 71.31 2323 GLY A C 1
ATOM 1297 O O . GLY A 1 192 ? 31.478 34.335 77.005 1.00 71.61 2323 GLY A O 1
ATOM 1298 N N . CYS A 1 193 ? 32.060 34.830 74.889 1.00 70.03 2324 CYS A N 1
ATOM 1299 C CA . CYS A 1 193 ? 32.411 36.214 75.208 1.00 68.55 2324 CYS A CA 1
ATOM 1300 C C . CYS A 1 193 ? 31.726 37.194 74.254 1.00 68.49 2324 CYS A C 1
ATOM 1301 O O . CYS A 1 193 ? 30.742 37.846 74.613 1.00 68.26 2324 CYS A O 1
ATOM 1304 N N . SER A 1 202 ? 33.821 48.472 57.600 1.00 48.00 2333 SER A N 1
ATOM 1305 C CA . SER A 1 202 ? 33.479 49.890 57.551 1.00 47.75 2333 SER A CA 1
ATOM 1306 C C . SER A 1 202 ? 33.821 50.505 56.202 1.00 46.51 2333 SER A C 1
ATOM 1307 O O . SER A 1 202 ? 34.307 51.643 56.115 1.00 44.51 2333 SER A O 1
ATOM 1310 N N . GLU A 1 203 ? 33.576 49.726 55.152 1.00 44.31 2334 GLU A N 1
ATOM 1311 C CA . GLU A 1 203 ? 33.788 50.181 53.787 1.00 42.19 2334 GLU A CA 1
ATOM 1312 C C . GLU A 1 203 ? 32.772 51.323 53.608 1.00 40.15 2334 GLU A C 1
ATOM 1313 O O . GLU A 1 203 ? 33.080 52.387 53.047 1.00 39.34 2334 GLU A O 1
ATOM 1319 N N . GLY A 1 204 ? 31.562 51.079 54.112 1.00 36.19 2335 GLY A N 1
ATOM 1320 C CA . GLY A 1 204 ? 30.499 52.062 54.064 1.00 31.60 2335 GLY A CA 1
ATOM 1321 C C . GLY A 1 204 ? 30.073 52.542 52.696 1.00 28.72 2335 GLY A C 1
ATOM 1322 O O . GLY A 1 204 ? 30.092 53.743 52.439 1.00 27.80 2335 GLY A O 1
ATOM 1323 N N . THR A 1 205 ? 29.680 51.618 51.823 1.00 26.06 2336 THR A N 1
ATOM 1324 C CA . THR A 1 205 ? 29.234 51.987 50.484 1.00 24.10 2336 THR A CA 1
ATOM 1325 C C . THR A 1 205 ? 27.916 52.756 50.581 1.00 23.96 2336 THR A C 1
ATOM 1326 O O . THR A 1 205 ? 26.956 52.289 51.200 1.00 24.29 2336 THR A O 1
ATOM 1330 N N . ILE A 1 206 ? 27.880 53.941 49.977 1.00 22.50 2337 ILE A N 1
ATOM 1331 C CA . ILE A 1 206 ? 26.687 54.777 50.015 1.00 20.98 2337 ILE A CA 1
ATOM 1332 C C . ILE A 1 206 ? 26.333 55.357 48.656 1.00 22.02 2337 ILE A C 1
ATOM 1333 O O . ILE A 1 206 ? 27.201 55.539 47.798 1.00 21.77 2337 ILE A O 1
ATOM 1338 N N . GLN A 1 207 ? 25.047 55.655 48.476 1.00 22.41 2338 GLN A N 1
ATOM 1339 C CA . GLN A 1 207 ? 24.562 56.238 47.234 1.00 22.52 2338 GLN A CA 1
ATOM 1340 C C . GLN A 1 207 ? 23.792 57.528 47.507 1.00 21.84 2338 GLN A C 1
ATOM 1341 O O . GLN A 1 207 ? 22.904 57.562 48.366 1.00 22.35 2338 GLN A O 1
ATOM 1347 N N . PHE A 1 208 ? 24.161 58.587 46.792 1.00 20.62 2339 PHE A N 1
ATOM 1348 C CA . PHE A 1 208 ? 23.498 59.882 46.922 1.00 21.13 2339 PHE A CA 1
ATOM 1349 C C . PHE A 1 208 ? 22.667 60.091 45.657 1.00 22.03 2339 PHE A C 1
ATOM 1350 O O . PHE A 1 208 ? 23.100 59.716 44.563 1.00 22.67 2339 PHE A O 1
ATOM 1358 N N . ASP A 1 209 ? 21.487 60.693 45.785 1.00 22.04 2340 ASP A N 1
ATOM 1359 C CA . ASP A 1 209 ? 20.677 60.931 44.600 1.00 20.37 2340 ASP A CA 1
ATOM 1360 C C . ASP A 1 209 ? 20.331 62.386 44.324 1.00 20.84 2340 ASP A C 1
ATOM 1361 O O . ASP A 1 209 ? 19.186 62.723 44.017 1.00 20.54 2340 ASP A O 1
ATOM 1366 N N . GLY A 1 210 ? 21.344 63.239 44.424 1.00 21.17 2341 GLY A N 1
ATOM 1367 C CA . GLY A 1 210 ? 21.174 64.650 44.150 1.00 22.03 2341 GLY A CA 1
ATOM 1368 C C . GLY A 1 210 ? 20.430 65.441 45.196 1.00 22.61 2341 GLY A C 1
ATOM 1369 O O . GLY A 1 210 ? 20.084 66.592 44.959 1.00 22.23 2341 GLY A O 1
ATOM 1370 N N . GLU A 1 211 ? 20.183 64.849 46.355 1.00 24.43 2342 GLU A N 1
ATOM 1371 C CA . GLU A 1 211 ? 19.466 65.575 47.390 1.00 26.83 2342 GLU A CA 1
ATOM 1372 C C . GLU A 1 211 ? 19.933 65.277 48.792 1.00 28.12 2342 GLU A C 1
ATOM 1373 O O . GLU A 1 211 ? 19.153 65.306 49.744 1.00 28.63 2342 GLU A O 1
ATOM 1379 N N . GLY A 1 212 ? 21.222 65.000 48.917 1.00 28.73 2343 GLY A N 1
ATOM 1380 C CA . GLY A 1 212 ? 21.770 64.708 50.218 1.00 29.10 2343 GLY A CA 1
ATOM 1381 C C . GLY A 1 212 ? 23.166 65.259 50.393 1.00 29.62 2343 GLY A C 1
ATOM 1382 O O . GLY A 1 212 ? 23.763 65.806 49.462 1.00 31.17 2343 GLY A O 1
ATOM 1383 N N . TYR A 1 213 ? 23.672 65.128 51.610 1.00 27.77 2344 TYR A N 1
ATOM 1384 C CA . TYR A 1 213 ? 25.011 65.569 51.951 1.00 26.99 2344 TYR A CA 1
ATOM 1385 C C . TYR A 1 213 ? 25.403 64.701 53.138 1.00 25.82 2344 TYR A C 1
ATOM 1386 O O . TYR A 1 213 ? 24.628 63.842 53.557 1.00 26.75 2344 TYR A O 1
ATOM 1395 N N . ALA A 1 214 ? 26.598 64.892 53.670 1.00 23.01 2345 ALA A N 1
ATOM 1396 C CA . ALA A 1 214 ? 27.017 64.102 54.811 1.00 21.93 2345 ALA A CA 1
ATOM 1397 C C . ALA A 1 214 ? 28.211 64.789 55.413 1.00 21.32 2345 ALA A C 1
ATOM 1398 O O . ALA A 1 214 ? 29.000 65.376 54.690 1.00 23.31 2345 ALA A O 1
ATOM 1400 N N . LEU A 1 215 ? 28.334 64.759 56.733 1.00 20.88 2346 LEU A N 1
ATOM 1401 C CA . LEU A 1 215 ? 29.478 65.395 57.364 1.00 21.81 2346 LEU A CA 1
ATOM 1402 C C . LEU A 1 215 ? 30.310 64.434 58.189 1.00 22.48 2346 LEU A C 1
ATOM 1403 O O . LEU A 1 215 ? 29.868 63.351 58.575 1.00 21.98 2346 LEU A O 1
ATOM 1408 N N . VAL A 1 216 ? 31.537 64.854 58.444 1.00 22.98 2347 VAL A N 1
ATOM 1409 C CA . VAL A 1 216 ? 32.493 64.066 59.185 1.00 23.38 2347 VAL A CA 1
ATOM 1410 C C . VAL A 1 216 ? 33.303 65.034 60.025 1.00 23.74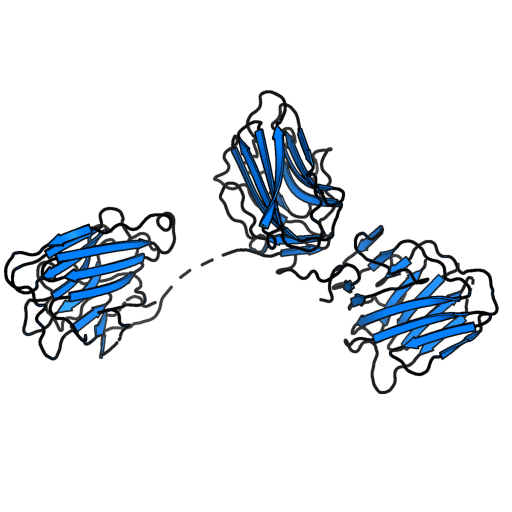 2347 VAL A C 1
ATOM 1411 O O . VAL A 1 216 ? 33.862 65.989 59.485 1.00 27.97 2347 VAL A O 1
ATOM 1415 N N . SER A 1 217 ? 33.369 64.821 61.334 1.00 21.65 2348 SER A N 1
ATOM 1416 C CA . SER A 1 217 ? 34.156 65.733 62.159 1.00 20.23 2348 SER A CA 1
ATOM 1417 C C . SER A 1 217 ? 35.630 65.589 61.829 1.00 18.90 2348 SER A C 1
ATOM 1418 O O . SER A 1 217 ? 36.085 64.517 61.417 1.00 17.97 2348 SER A O 1
ATOM 1421 N N . ARG A 1 218 ? 36.382 66.671 62.000 1.00 17.68 2349 ARG A N 1
ATOM 1422 C CA . ARG A 1 218 ? 37.808 66.624 61.708 1.00 15.98 2349 ARG A CA 1
ATOM 1423 C C . ARG A 1 218 ? 38.529 65.570 62.529 1.00 13.84 2349 ARG A C 1
ATOM 1424 O O . ARG A 1 218 ? 38.381 65.500 63.748 1.00 13.01 2349 ARG A O 1
ATOM 1432 N N . PRO A 1 219 ? 39.324 64.728 61.863 1.00 12.74 2350 PRO A N 1
ATOM 1433 C CA . PRO A 1 219 ? 40.074 63.673 62.555 1.00 11.51 2350 PRO A CA 1
ATOM 1434 C C . PRO A 1 219 ? 41.125 64.306 63.461 1.00 11.48 2350 PRO A C 1
ATOM 1435 O O . PRO A 1 219 ? 41.757 65.302 63.077 1.00 9.41 2350 PRO A O 1
ATOM 1439 N N . ILE A 1 220 ? 41.307 63.749 64.660 1.00 11.25 2351 ILE A N 1
ATOM 1440 C CA . ILE A 1 220 ? 42.299 64.292 65.586 1.00 10.57 2351 ILE A CA 1
ATOM 1441 C C . ILE A 1 220 ? 43.690 64.206 64.964 1.00 11.33 2351 ILE A C 1
ATOM 1442 O O . ILE A 1 220 ? 44.563 65.024 65.246 1.00 11.79 2351 ILE A O 1
ATOM 1447 N N . ARG A 1 221 ? 43.873 63.211 64.102 1.00 12.38 2352 ARG A N 1
ATOM 1448 C CA . ARG A 1 221 ? 45.126 62.977 63.395 1.00 12.91 2352 ARG A CA 1
ATOM 1449 C C . ARG A 1 221 ? 45.323 64.021 62.286 1.00 14.68 2352 ARG A C 1
ATOM 1450 O O . ARG A 1 221 ? 46.212 63.882 61.449 1.00 15.30 2352 ARG A O 1
ATOM 1458 N N . TRP A 1 222 ? 44.487 65.054 62.259 1.00 15.85 2353 TRP A N 1
ATOM 1459 C CA . TRP A 1 222 ? 44.617 66.081 61.233 1.00 16.97 2353 TRP A CA 1
ATOM 1460 C C . TRP A 1 222 ? 45.888 66.888 61.480 1.00 18.35 2353 TRP A C 1
ATOM 1461 O O . TRP A 1 222 ? 46.046 67.521 62.524 1.00 18.86 2353 TRP A O 1
ATOM 1472 N N . TYR A 1 223 ? 46.798 66.832 60.513 1.00 19.83 2354 TYR A N 1
ATOM 1473 C CA . TYR A 1 223 ? 48.070 67.539 60.577 1.00 20.38 2354 TYR A CA 1
ATOM 1474 C C . TYR A 1 223 ? 48.028 68.612 59.478 1.00 22.98 2354 TYR A C 1
ATOM 1475 O O . TYR A 1 223 ? 48.103 68.311 58.283 1.00 22.94 2354 TYR A O 1
ATOM 1484 N N . PRO A 1 224 ? 47.910 69.885 59.881 1.00 24.34 2355 PRO A N 1
ATOM 1485 C CA . PRO A 1 224 ? 47.838 71.077 59.027 1.00 24.06 2355 PRO A CA 1
ATOM 1486 C C . PRO A 1 224 ? 48.686 71.195 57.757 1.00 23.30 2355 PRO A C 1
ATOM 1487 O O . PRO A 1 224 ? 48.200 71.665 56.727 1.00 23.06 2355 PRO A O 1
ATOM 1491 N N . ASN A 1 225 ? 49.944 70.788 57.806 1.00 23.59 2356 ASN A N 1
ATOM 1492 C CA . ASN A 1 225 ? 50.782 70.945 56.626 1.00 24.23 2356 ASN A CA 1
ATOM 1493 C C . ASN A 1 225 ? 50.834 69.780 55.669 1.00 22.86 2356 ASN A C 1
ATOM 1494 O O . ASN A 1 225 ? 51.532 69.825 54.659 1.00 22.98 2356 ASN A O 1
ATOM 1499 N N . ILE A 1 226 ? 50.080 68.741 55.980 1.00 21.74 2357 ILE A N 1
ATOM 1500 C CA . ILE A 1 226 ? 50.029 67.580 55.122 1.00 21.01 2357 ILE A CA 1
ATOM 1501 C C . ILE A 1 226 ? 48.614 67.037 55.057 1.00 20.35 2357 ILE A C 1
ATOM 1502 O O . ILE A 1 226 ? 48.012 66.731 56.081 1.00 21.64 2357 ILE A O 1
ATOM 1507 N N . SER A 1 227 ? 48.082 66.935 53.847 1.00 19.62 2358 SER A N 1
ATOM 1508 C CA . SER A 1 227 ? 46.735 66.412 53.651 1.00 19.65 2358 SER A CA 1
ATOM 1509 C C . SER A 1 227 ? 46.803 65.053 52.983 1.00 18.59 2358 SER A C 1
ATOM 1510 O O . SER A 1 227 ? 47.746 64.760 52.247 1.00 19.40 2358 SER A O 1
ATOM 1513 N N . THR A 1 228 ? 45.794 64.233 53.245 1.00 17.29 2359 THR A N 1
ATOM 1514 C CA . THR A 1 228 ? 45.683 62.909 52.652 1.00 18.57 2359 THR A CA 1
ATOM 1515 C C . THR A 1 228 ? 44.200 62.583 52.547 1.00 17.78 2359 THR A C 1
ATOM 1516 O O . THR A 1 228 ? 43.506 62.442 53.549 1.00 19.56 2359 THR A O 1
ATOM 1520 N N . VAL A 1 229 ? 43.707 62.488 51.322 1.00 17.55 2360 VAL A N 1
ATOM 1521 C CA . VAL A 1 229 ? 42.291 62.219 51.098 1.00 17.76 2360 VAL A CA 1
ATOM 1522 C C . VAL A 1 229 ? 42.105 61.098 50.102 1.00 18.64 2360 VAL A C 1
ATOM 1523 O O . VAL A 1 229 ? 42.719 61.084 49.038 1.00 18.12 2360 VAL A O 1
ATOM 1527 N N . MET A 1 230 ? 41.244 60.157 50.455 1.00 20.30 2361 MET A N 1
ATOM 1528 C CA . MET A 1 230 ? 40.966 59.024 49.593 1.00 20.33 2361 MET A CA 1
ATOM 1529 C C . MET A 1 230 ? 39.523 58.625 49.732 1.00 19.12 2361 MET A C 1
ATOM 1530 O O . MET A 1 230 ? 38.913 58.763 50.796 1.00 18.30 2361 MET A O 1
ATOM 1535 N N . PHE A 1 231 ? 38.990 58.110 48.642 1.00 16.62 2362 PHE A N 1
ATOM 1536 C CA . PHE A 1 231 ? 37.636 57.614 48.614 1.00 14.35 2362 PHE A CA 1
ATOM 1537 C C . PHE A 1 231 ? 37.412 57.118 47.194 1.00 14.37 2362 PHE A C 1
ATOM 1538 O O . PHE A 1 231 ? 38.081 57.556 46.244 1.00 11.20 2362 PHE A O 1
ATOM 1546 N N . LYS A 1 232 ? 36.520 56.151 47.064 1.00 14.25 2363 LYS A N 1
ATOM 1547 C CA . LYS A 1 232 ? 36.208 55.617 45.761 1.00 17.38 2363 LYS A CA 1
ATOM 1548 C C . LYS A 1 232 ? 34.835 56.156 45.385 1.00 18.42 2363 LYS A C 1
ATOM 1549 O O . LYS A 1 232 ? 33.962 56.283 46.239 1.00 20.10 2363 LYS A O 1
ATOM 1555 N N . PHE A 1 233 ? 34.657 56.495 44.115 1.00 18.84 2364 PHE A N 1
ATOM 1556 C CA . PHE A 1 233 ? 33.382 56.993 43.648 1.00 19.61 2364 PHE A CA 1
ATOM 1557 C C . PHE A 1 233 ? 33.012 56.301 42.344 1.00 21.49 2364 PHE A C 1
ATOM 1558 O O . PHE A 1 233 ? 33.866 55.742 41.649 1.00 22.28 2364 PHE A O 1
ATOM 1566 N N . ARG A 1 234 ? 31.726 56.353 42.021 1.00 21.46 2365 ARG A N 1
ATOM 1567 C CA . ARG A 1 234 ? 31.193 55.721 40.831 1.00 20.10 2365 ARG A CA 1
ATOM 1568 C C . ARG A 1 234 ? 29.943 56.508 40.465 1.00 19.41 2365 ARG A C 1
ATOM 1569 O O . ARG A 1 234 ? 28.990 56.530 41.235 1.00 22.42 2365 ARG A O 1
ATOM 1577 N N . THR A 1 235 ? 29.930 57.133 39.291 1.00 17.01 2366 THR A N 1
ATOM 1578 C CA . THR A 1 235 ? 28.801 57.972 38.920 1.00 14.52 2366 THR A CA 1
ATOM 1579 C C . THR A 1 235 ? 28.578 58.160 37.415 1.00 14.85 2366 THR A C 1
ATOM 1580 O O . THR A 1 235 ? 29.310 57.625 36.597 1.00 15.01 2366 THR A O 1
ATOM 1584 N N . PHE A 1 236 ? 27.537 58.916 37.071 1.00 14.71 2367 PHE A N 1
ATOM 1585 C CA . PHE A 1 236 ? 27.189 59.234 35.688 1.00 12.44 2367 PHE A CA 1
ATOM 1586 C C . PHE A 1 236 ? 27.125 60.746 35.618 1.00 13.86 2367 PHE A C 1
ATOM 1587 O O . PHE A 1 236 ? 27.000 61.326 34.534 1.00 14.17 2367 PHE A O 1
ATOM 1595 N N . SER A 1 237 ? 27.214 61.378 36.787 1.00 14.24 2368 SER A N 1
ATOM 1596 C CA . SER A 1 237 ? 27.148 62.833 36.899 1.00 15.63 2368 SER A CA 1
ATOM 1597 C C . SER A 1 237 ? 28.364 63.532 36.342 1.00 16.59 2368 SER A C 1
ATOM 1598 O O . SER A 1 237 ? 29.496 63.043 36.480 1.00 16.40 2368 SER A O 1
ATOM 1601 N N . SER A 1 238 ? 28.139 64.684 35.717 1.00 15.58 2369 SER A N 1
ATOM 1602 C CA . SER A 1 238 ? 29.256 65.434 35.182 1.00 17.53 2369 SER A CA 1
ATOM 1603 C C . SER A 1 238 ? 29.528 66.679 36.020 1.00 17.47 2369 SER A C 1
ATOM 1604 O O . SER A 1 238 ? 30.647 67.176 36.044 1.00 20.35 2369 SER A O 1
ATOM 1607 N N . SER A 1 239 ? 28.516 67.168 36.727 1.00 17.51 2370 SER A N 1
ATOM 1608 C CA . SER A 1 239 ? 28.683 68.346 37.576 1.00 17.26 2370 SER A CA 1
ATOM 1609 C C . SER A 1 239 ? 28.196 68.058 38.993 1.00 17.30 2370 SER A C 1
ATOM 1610 O O . SER A 1 239 ? 26.991 67.994 39.226 1.00 16.60 2370 SER A O 1
ATOM 1613 N N . ALA A 1 240 ? 29.130 67.901 39.934 1.00 16.55 2371 ALA A N 1
ATOM 1614 C CA . ALA A 1 240 ? 28.786 67.584 41.322 1.00 15.07 2371 ALA A CA 1
ATOM 1615 C C . ALA A 1 240 ? 29.853 67.948 42.340 1.00 14.46 2371 ALA A C 1
ATOM 1616 O O . ALA A 1 240 ? 30.989 68.252 41.997 1.00 13.57 2371 ALA A O 1
ATOM 1618 N N . LEU A 1 241 ? 29.468 67.918 43.607 1.00 14.04 2372 LEU A N 1
ATOM 1619 C CA . LEU A 1 241 ? 30.415 68.182 44.668 1.00 14.39 2372 LEU A CA 1
ATOM 1620 C C . LEU A 1 241 ? 30.709 66.819 45.275 1.00 14.94 2372 LEU A C 1
ATOM 1621 O O . LEU A 1 241 ? 29.788 66.044 45.561 1.00 14.08 2372 LEU A O 1
ATOM 1626 N N . LEU A 1 242 ? 31.987 66.505 45.445 1.00 14.37 2373 LEU A N 1
ATOM 1627 C CA . LEU A 1 242 ? 32.344 65.232 46.051 1.00 13.47 2373 LEU A CA 1
ATOM 1628 C C . LEU A 1 242 ? 32.756 65.469 47.501 1.00 13.84 2373 LEU A C 1
ATOM 1629 O O . LEU A 1 242 ? 32.347 64.729 48.396 1.00 12.98 2373 LEU A O 1
ATOM 1634 N N . MET A 1 243 ? 33.544 66.515 47.737 1.00 14.47 2374 MET A N 1
ATOM 1635 C CA . MET A 1 243 ? 33.986 66.829 49.088 1.00 16.80 2374 MET A CA 1
ATOM 1636 C C . MET A 1 243 ? 34.331 68.299 49.237 1.00 17.76 2374 MET A C 1
ATOM 1637 O O . MET A 1 243 ? 34.835 68.920 48.305 1.00 18.29 2374 MET A O 1
ATOM 1642 N N . TYR A 1 244 ? 34.064 68.850 50.418 1.00 17.90 2375 TYR A N 1
ATOM 1643 C CA . TYR A 1 244 ? 34.351 70.254 50.683 1.00 18.13 2375 TYR A CA 1
ATOM 1644 C C . TYR A 1 244 ? 34.635 70.488 52.163 1.00 19.84 2375 TYR A C 1
ATOM 1645 O O . TYR A 1 244 ? 33.953 69.939 53.039 1.00 19.52 2375 TYR A O 1
ATOM 1654 N N . LEU A 1 245 ? 35.657 71.297 52.427 1.00 19.16 2376 LEU A N 1
ATOM 1655 C CA . LEU A 1 245 ? 36.038 71.635 53.786 1.00 20.43 2376 LEU A CA 1
ATOM 1656 C C . LEU A 1 245 ? 36.563 73.058 53.781 1.00 22.36 2376 LEU A C 1
ATOM 1657 O O . LEU A 1 245 ? 37.189 73.507 52.806 1.00 22.73 2376 LEU A O 1
ATOM 1662 N N . ALA A 1 246 ? 36.289 73.770 54.869 1.00 22.45 2377 ALA A N 1
ATOM 1663 C CA . ALA A 1 246 ? 36.707 75.155 54.988 1.00 22.12 2377 ALA A CA 1
ATOM 1664 C C . ALA A 1 246 ? 36.697 75.635 56.436 1.00 22.40 2377 ALA A C 1
ATOM 1665 O O . ALA A 1 246 ? 36.030 75.056 57.296 1.00 21.74 2377 ALA A O 1
ATOM 1667 N N . THR A 1 247 ? 37.456 76.696 56.691 1.00 23.48 2378 THR A N 1
ATOM 1668 C CA . THR A 1 247 ? 37.555 77.297 58.015 1.00 24.43 2378 THR A CA 1
ATOM 1669 C C . THR A 1 247 ? 36.407 78.292 58.171 1.00 26.21 2378 THR A C 1
ATOM 1670 O O . THR A 1 247 ? 35.802 78.701 57.173 1.00 26.86 2378 THR A O 1
ATOM 1674 N N . ARG A 1 248 ? 36.096 78.678 59.407 1.00 26.40 2379 ARG A N 1
ATOM 1675 C CA . ARG A 1 248 ? 34.991 79.606 59.643 1.00 26.60 2379 ARG A CA 1
ATOM 1676 C C . ARG A 1 248 ? 35.141 80.901 58.850 1.00 27.96 2379 ARG A C 1
ATOM 1677 O O . ARG A 1 248 ? 34.144 81.530 58.500 1.00 28.36 2379 ARG A O 1
ATOM 1679 N N . ASP A 1 249 ? 36.378 81.291 58.552 1.00 28.09 2380 ASP A N 1
ATOM 1680 C CA . ASP A 1 249 ? 36.610 82.531 57.820 1.00 28.71 2380 ASP A CA 1
ATOM 1681 C C . ASP A 1 249 ? 36.753 82.368 56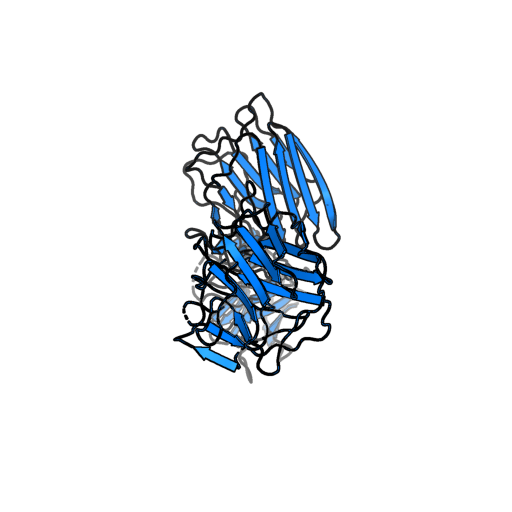.316 1.00 29.52 2380 ASP A C 1
ATOM 1682 O O . ASP A 1 249 ? 36.873 83.360 55.602 1.00 29.92 2380 ASP A O 1
ATOM 1687 N N . LEU A 1 250 ? 36.765 81.123 55.843 1.00 29.24 2381 LEU A N 1
ATOM 1688 C CA . LEU A 1 250 ? 36.899 80.820 54.420 1.00 27.54 2381 LEU A CA 1
ATOM 1689 C C . LEU A 1 250 ? 38.281 81.077 53.816 1.00 27.99 2381 LEU A C 1
ATOM 1690 O O . LEU A 1 250 ? 38.494 80.805 52.635 1.00 29.14 2381 LEU A O 1
ATOM 1695 N N . LYS A 1 251 ? 39.211 81.603 54.609 1.00 27.44 2382 LYS A N 1
ATOM 1696 C CA . LYS A 1 251 ? 40.568 81.867 54.127 1.00 27.90 2382 LYS A CA 1
ATOM 1697 C C . LYS A 1 251 ? 41.218 80.592 53.577 1.00 26.78 2382 LYS A C 1
ATOM 1698 O O . LYS A 1 251 ? 41.895 80.630 52.549 1.00 25.69 2382 LYS A O 1
ATOM 1704 N N . ASP A 1 252 ? 41.011 79.481 54.291 1.00 25.26 2383 ASP A N 1
ATOM 1705 C CA . ASP A 1 252 ? 41.544 78.163 53.939 1.00 23.56 2383 ASP A CA 1
ATOM 1706 C C . ASP A 1 252 ? 40.386 77.229 53.605 1.00 22.36 2383 ASP A C 1
ATOM 1707 O O . ASP A 1 252 ? 39.402 77.192 54.339 1.00 22.46 2383 ASP A O 1
ATOM 1712 N N . PHE A 1 253 ? 40.512 76.465 52.519 1.00 20.14 2384 PHE A N 1
ATOM 1713 C CA . PHE A 1 253 ? 39.470 75.525 52.109 1.00 17.82 2384 PHE A CA 1
ATOM 1714 C C . PHE A 1 253 ? 40.047 74.556 51.090 1.00 18.47 2384 PHE A C 1
ATOM 1715 O O . PHE A 1 253 ? 41.145 74.761 50.574 1.00 18.00 2384 PHE A O 1
ATOM 1723 N N . MET A 1 254 ? 39.281 73.508 50.804 1.00 18.76 2385 MET A N 1
ATOM 1724 C CA . MET A 1 254 ? 39.634 72.507 49.812 1.00 18.69 2385 MET A CA 1
ATOM 1725 C C . MET A 1 254 ? 38.339 71.900 49.318 1.00 19.30 2385 MET A C 1
ATOM 1726 O O . MET A 1 254 ? 37.388 71.746 50.095 1.00 19.85 2385 MET A O 1
ATOM 1731 N N . SER A 1 255 ? 38.293 71.577 48.027 1.00 18.62 2386 SER A N 1
ATOM 1732 C CA . SER A 1 255 ? 37.114 70.936 47.447 1.00 17.96 2386 SER A CA 1
ATOM 1733 C C . SER A 1 255 ? 37.504 69.899 46.388 1.00 16.89 2386 SER A C 1
ATOM 1734 O O . SER A 1 255 ? 38.604 69.912 45.832 1.00 15.27 2386 SER A O 1
ATOM 1737 N N . VAL A 1 256 ? 36.596 68.973 46.142 1.00 16.22 2387 VAL A N 1
ATOM 1738 C CA . VAL A 1 256 ? 36.817 67.941 45.154 1.00 16.76 2387 VAL A CA 1
ATOM 1739 C C . VAL A 1 256 ? 35.471 67.810 44.488 1.00 17.62 2387 VAL A C 1
ATOM 1740 O O . VAL A 1 256 ? 34.487 67.443 45.122 1.00 17.21 2387 VAL A O 1
ATOM 1744 N N . GLU A 1 257 ? 35.421 68.139 43.207 1.00 19.59 2388 GLU A N 1
ATOM 1745 C CA . GLU A 1 257 ? 34.165 68.071 42.495 1.00 20.90 2388 GLU A CA 1
ATOM 1746 C C . GLU A 1 257 ? 34.263 67.476 41.107 1.00 19.97 2388 GLU A C 1
ATOM 1747 O O . GLU A 1 257 ? 35.345 67.224 40.583 1.00 19.22 2388 GLU A O 1
ATOM 1753 N N . LEU A 1 258 ? 33.091 67.220 40.543 1.00 20.45 2389 LEU A N 1
ATOM 1754 C CA . LEU A 1 258 ? 32.958 66.685 39.203 1.00 19.97 2389 LEU A CA 1
ATOM 1755 C C . LEU A 1 258 ? 32.681 67.915 38.348 1.00 21.40 2389 LEU A C 1
ATOM 1756 O O . LEU A 1 258 ? 31.857 68.763 38.701 1.00 20.64 2389 LEU A O 1
ATOM 1761 N N . SER A 1 259 ? 33.405 68.029 37.245 1.00 21.75 2390 SER A N 1
ATOM 1762 C CA . SER A 1 259 ? 33.240 69.159 36.352 1.00 21.82 2390 SER A CA 1
ATOM 1763 C C . SER A 1 259 ? 33.275 68.625 34.930 1.00 22.36 2390 SER A C 1
ATOM 1764 O O . SER A 1 259 ? 34.330 68.236 34.426 1.00 22.70 2390 SER A O 1
ATOM 1767 N N . ASP A 1 260 ? 32.110 68.584 34.297 1.00 22.35 2391 ASP A N 1
ATOM 1768 C CA . ASP A 1 260 ? 32.017 68.094 32.939 1.00 21.91 2391 ASP A CA 1
ATOM 1769 C C . ASP A 1 260 ? 32.469 66.641 32.937 1.00 19.32 2391 ASP A C 1
ATOM 1770 O O . ASP A 1 260 ? 32.982 66.146 31.933 1.00 19.19 2391 ASP A O 1
ATOM 1775 N N . GLY A 1 261 ? 32.273 65.961 34.068 1.00 16.51 2392 GLY A N 1
ATOM 1776 C CA . GLY A 1 261 ? 32.680 64.566 34.188 1.00 14.46 2392 GLY A CA 1
ATOM 1777 C C . GLY A 1 261 ? 34.100 64.361 34.727 1.00 13.90 2392 GLY A C 1
ATOM 1778 O O . GLY A 1 261 ? 34.426 63.296 35.248 1.00 12.35 2392 GLY A O 1
ATOM 1779 N N . HIS A 1 262 ? 34.950 65.376 34.594 1.00 12.16 2393 HIS A N 1
ATOM 1780 C CA . HIS A 1 262 ? 36.315 65.308 35.084 1.00 12.49 2393 HIS A CA 1
ATOM 1781 C C . HIS A 1 262 ? 36.336 65.517 36.596 1.00 12.48 2393 HIS A C 1
ATOM 1782 O O . HIS A 1 262 ? 35.372 66.035 37.180 1.00 12.78 2393 HIS A O 1
ATOM 1789 N N . VAL A 1 263 ? 37.433 65.117 37.230 1.00 8.64 2394 VAL A N 1
ATOM 1790 C CA . VAL A 1 263 ? 37.578 65.329 38.658 1.00 8.32 2394 VAL A CA 1
ATOM 1791 C C . VAL A 1 263 ? 38.372 66.626 38.801 1.00 8.21 2394 VAL A C 1
ATOM 1792 O O . VAL A 1 263 ? 39.424 66.791 38.187 1.00 7.58 2394 VAL A O 1
ATOM 1796 N N . LYS A 1 264 ? 37.853 67.555 39.591 1.00 7.32 2395 LYS A N 1
ATOM 1797 C CA . LYS A 1 264 ? 38.514 68.833 39.773 1.00 8.64 2395 LYS A CA 1
ATOM 1798 C C . LYS A 1 264 ? 38.824 69.084 41.248 1.00 10.43 2395 LYS A C 1
ATOM 1799 O O . LYS A 1 264 ? 37.973 68.911 42.124 1.00 11.95 2395 LYS A O 1
ATOM 1805 N N . VAL A 1 265 ? 40.055 69.485 41.525 1.00 9.74 2396 VAL A N 1
ATOM 1806 C CA . VAL A 1 265 ? 40.455 69.743 42.895 1.00 11.31 2396 VAL A CA 1
ATOM 1807 C C . VAL A 1 265 ? 40.859 71.197 43.065 1.00 13.38 2396 VAL A C 1
ATOM 1808 O O . VAL A 1 265 ? 41.587 71.751 42.246 1.00 14.27 2396 VAL A O 1
ATOM 1812 N N . SER A 1 266 ? 40.379 71.806 44.140 1.00 14.56 2397 SER A N 1
ATOM 1813 C CA . SER A 1 266 ? 40.684 73.193 44.440 1.00 14.44 2397 SER A CA 1
ATOM 1814 C C . SER A 1 266 ? 40.961 73.354 45.940 1.00 14.70 2397 SER A C 1
ATOM 1815 O O . SER A 1 266 ? 40.291 72.735 46.784 1.00 13.55 2397 SER A O 1
ATOM 1818 N N . TYR A 1 267 ? 41.945 74.182 46.266 1.00 12.93 2398 TYR A N 1
ATOM 1819 C CA . TYR A 1 267 ? 42.265 74.441 47.658 1.00 13.82 2398 TYR A CA 1
ATOM 1820 C C . TYR A 1 267 ? 43.040 75.748 47.810 1.00 14.93 2398 TYR A C 1
ATOM 1821 O O . TYR A 1 267 ? 43.720 76.213 46.888 1.00 14.76 2398 TYR A O 1
ATOM 1830 N N . ASP A 1 268 ? 42.891 76.359 48.973 1.00 16.11 2399 ASP A N 1
ATOM 1831 C CA . ASP A 1 268 ? 43.582 77.598 49.284 1.00 17.99 2399 ASP A CA 1
ATOM 1832 C C . ASP A 1 268 ? 44.063 77.402 50.715 1.00 19.16 2399 ASP A C 1
ATOM 1833 O O . ASP A 1 268 ? 43.318 76.907 51.570 1.00 17.62 2399 ASP A O 1
ATOM 1838 N N . LEU A 1 269 ? 45.313 77.774 50.962 1.00 20.04 2400 LEU A N 1
ATOM 1839 C CA . LEU A 1 269 ? 45.903 77.640 52.284 1.00 19.88 2400 LEU A CA 1
ATOM 1840 C C . LEU A 1 269 ? 45.969 78.997 52.975 1.00 20.12 2400 LEU A C 1
ATOM 1841 O O . LEU A 1 269 ? 46.486 79.123 54.083 1.00 21.43 2400 LEU A O 1
ATOM 1846 N N . GLY A 1 270 ? 45.432 80.015 52.316 1.00 20.04 2401 GLY A N 1
ATOM 1847 C CA . GLY A 1 270 ? 45.436 81.339 52.898 1.00 19.51 2401 GLY A CA 1
ATOM 1848 C C . GLY A 1 270 ? 46.326 82.327 52.173 1.00 19.95 2401 GLY A C 1
ATOM 1849 O O . GLY A 1 270 ? 46.269 83.514 52.464 1.00 22.06 2401 GLY A O 1
ATOM 1850 N N . SER A 1 271 ? 47.141 81.851 51.237 1.00 20.08 2402 SER A N 1
ATOM 1851 C CA . SER A 1 271 ? 48.047 82.717 50.487 1.00 22.15 2402 SER A CA 1
ATOM 1852 C C . SER A 1 271 ? 47.639 82.819 49.030 1.00 24.37 2402 SER A C 1
ATOM 1853 O O . SER A 1 271 ? 48.147 83.665 48.298 1.00 26.41 2402 SER A O 1
ATOM 1856 N N . GLY A 1 272 ? 46.737 81.944 48.602 1.00 25.91 2403 GLY A N 1
ATOM 1857 C CA . GLY A 1 272 ? 46.307 81.952 47.215 1.00 25.86 2403 GLY A CA 1
ATOM 1858 C C . GLY A 1 272 ? 45.792 80.596 46.788 1.00 26.21 2403 GLY A C 1
ATOM 1859 O O . GLY A 1 272 ? 46.413 79.560 47.050 1.00 26.96 2403 GLY A O 1
ATOM 1860 N N . MET A 1 273 ? 44.657 80.607 46.107 1.00 26.02 2404 MET A N 1
ATOM 1861 C CA . MET A 1 273 ? 44.010 79.381 45.661 1.00 26.67 2404 MET A CA 1
ATOM 1862 C C . MET A 1 273 ? 44.531 78.791 44.342 1.00 26.01 2404 MET A C 1
ATOM 1863 O O . MET A 1 273 ? 45.068 79.503 43.485 1.00 26.30 2404 MET A O 1
ATOM 1868 N N . THR A 1 274 ? 44.380 77.476 44.201 1.00 24.69 2405 THR A N 1
ATOM 1869 C CA . THR A 1 274 ? 44.787 76.763 42.989 1.00 24.25 2405 THR A CA 1
ATOM 1870 C C . THR A 1 274 ? 43.756 75.685 42.705 1.00 23.12 2405 THR A C 1
ATOM 1871 O O . THR A 1 274 ? 42.939 75.354 43.559 1.00 24.67 2405 THR A O 1
ATOM 1875 N N . SER A 1 275 ? 43.794 75.124 41.509 1.00 21.67 2406 SER A N 1
ATOM 1876 C CA . SER A 1 275 ? 42.851 74.078 41.187 1.00 21.31 2406 SER A CA 1
ATOM 1877 C C . SER A 1 275 ? 43.242 73.367 39.905 1.00 21.52 2406 SER A C 1
ATOM 1878 O O . SER A 1 275 ? 43.622 74.005 38.926 1.00 22.69 2406 SER A O 1
ATOM 1881 N N . VAL A 1 276 ? 43.153 72.041 39.930 1.00 20.12 2407 VAL A N 1
ATOM 1882 C CA . VAL A 1 276 ? 43.483 71.219 38.782 1.00 18.26 2407 VAL A CA 1
ATOM 1883 C C . VAL A 1 276 ? 42.316 70.377 38.348 1.00 18.72 2407 VAL A C 1
ATOM 1884 O O . VAL A 1 276 ? 41.531 69.905 39.163 1.00 20.39 2407 VAL A O 1
ATOM 1888 N N . VAL A 1 277 ? 42.223 70.187 37.041 1.00 19.27 2408 VAL A N 1
ATOM 1889 C CA . VAL A 1 277 ? 41.179 69.394 36.420 1.00 17.44 2408 VAL A CA 1
ATOM 1890 C C . VAL A 1 277 ? 41.895 68.264 35.693 1.00 18.26 2408 VAL A C 1
ATOM 1891 O O . VAL A 1 277 ? 42.879 68.489 34.982 1.00 17.42 2408 VAL A O 1
ATOM 1895 N N . SER A 1 278 ? 41.404 67.048 35.877 1.00 19.56 2409 SER A N 1
ATOM 1896 C CA . SER A 1 278 ? 41.992 65.884 35.237 1.00 22.02 2409 SER A CA 1
ATOM 1897 C C . SER A 1 278 ? 41.810 65.938 33.712 1.00 23.79 2409 SER A C 1
ATOM 1898 O O . SER A 1 278 ? 40.954 66.662 33.208 1.00 24.72 2409 SER A O 1
ATOM 1901 N N . ASN A 1 279 ? 42.623 65.176 32.985 1.00 24.15 2410 ASN A N 1
ATOM 1902 C CA . ASN A 1 279 ? 42.524 65.113 31.535 1.00 24.73 2410 ASN A CA 1
ATOM 1903 C C . ASN A 1 279 ? 41.340 64.236 31.140 1.00 24.76 2410 ASN A C 1
ATOM 1904 O O . ASN A 1 279 ? 40.655 64.507 30.161 1.00 23.86 2410 ASN A O 1
ATOM 1909 N N . GLN A 1 280 ? 41.102 63.176 31.902 1.00 25.48 2411 GLN A N 1
ATOM 1910 C CA . GLN A 1 280 ? 39.994 62.273 31.601 1.00 27.63 2411 GLN A CA 1
ATOM 1911 C C . GLN A 1 280 ? 38.776 62.541 32.471 1.00 26.96 2411 GLN A C 1
ATOM 1912 O O . GLN A 1 280 ? 38.878 63.146 33.539 1.00 29.16 2411 GLN A O 1
ATOM 1918 N N . ASN A 1 281 ? 37.619 62.096 32.004 1.00 24.20 2412 ASN A N 1
ATOM 1919 C CA . ASN A 1 281 ? 36.407 62.251 32.784 1.00 22.83 2412 ASN A CA 1
ATOM 1920 C C . ASN A 1 281 ? 36.166 60.864 33.368 1.00 20.48 2412 ASN A C 1
ATOM 1921 O O . ASN A 1 281 ? 36.545 59.868 32.763 1.00 18.42 2412 ASN A O 1
ATOM 1926 N N . HIS A 1 282 ? 35.549 60.787 34.541 1.00 18.92 2413 HIS A N 1
ATOM 1927 C CA . HIS A 1 282 ? 35.355 59.485 35.155 1.00 18.51 2413 HIS A CA 1
ATOM 1928 C C . HIS A 1 282 ? 33.935 59.133 35.573 1.00 18.45 2413 HIS A C 1
ATOM 1929 O O . HIS A 1 282 ? 33.730 58.353 36.512 1.00 20.68 2413 HIS A O 1
ATOM 1936 N N . ASN A 1 283 ? 32.955 59.694 34.869 1.00 16.11 2414 ASN A N 1
ATOM 1937 C CA . ASN A 1 283 ? 31.562 59.387 35.159 1.00 14.82 2414 ASN A CA 1
ATOM 1938 C C . ASN A 1 283 ? 31.039 58.368 34.146 1.00 14.18 2414 ASN A C 1
ATOM 1939 O O . ASN A 1 283 ? 30.098 58.637 33.395 1.00 13.24 2414 ASN A O 1
ATOM 1944 N N . ASP A 1 284 ? 31.681 57.198 34.136 1.00 14.03 2415 ASP A N 1
ATOM 1945 C CA . ASP A 1 284 ? 31.318 56.096 33.252 1.00 15.49 2415 ASP A CA 1
ATOM 1946 C C . ASP A 1 284 ? 30.556 54.983 33.984 1.00 15.63 2415 ASP A C 1
ATOM 1947 O O . ASP A 1 284 ? 30.375 53.890 33.451 1.00 17.17 2415 ASP A O 1
ATOM 1952 N N . GLY A 1 285 ? 30.105 55.260 35.200 1.00 15.06 2416 GLY A N 1
ATOM 1953 C CA . GLY A 1 285 ? 29.367 54.264 35.950 1.00 15.02 2416 GLY A CA 1
ATOM 1954 C C . GLY A 1 285 ? 30.251 53.235 36.631 1.00 15.35 2416 GLY A C 1
ATOM 1955 O O . GLY A 1 285 ? 29.773 52.424 37.415 1.00 14.50 2416 GLY A O 1
ATOM 1956 N N . LYS A 1 286 ? 31.544 53.264 36.335 1.00 16.24 2417 LYS A N 1
ATOM 1957 C CA . LYS A 1 286 ? 32.480 52.325 36.933 1.00 17.37 2417 LYS A CA 1
ATOM 1958 C C . LYS A 1 286 ? 33.134 52.931 38.176 1.00 18.05 2417 LYS A C 1
ATOM 1959 O O . LYS A 1 286 ? 33.199 54.153 38.319 1.00 19.69 2417 LYS A O 1
ATOM 1965 N N . TRP A 1 287 ? 33.608 52.076 39.079 1.00 17.40 2418 TRP A N 1
ATOM 1966 C CA . TRP A 1 287 ? 34.285 52.529 40.291 1.00 16.25 2418 TRP A CA 1
ATOM 1967 C C . TRP A 1 287 ? 35.649 53.159 39.988 1.00 15.50 2418 TRP A C 1
ATOM 1968 O O . TRP A 1 287 ? 36.421 52.649 39.179 1.00 16.39 2418 TRP A O 1
ATOM 1979 N N . LYS A 1 288 ? 35.948 54.264 40.652 1.00 13.82 2419 LYS A N 1
ATOM 1980 C CA . LYS A 1 288 ? 37.217 54.935 40.454 1.00 13.41 2419 LYS A CA 1
ATOM 1981 C C . LYS A 1 288 ? 37.840 55.119 41.815 1.00 13.11 2419 LYS A C 1
ATOM 1982 O O . LYS A 1 288 ? 37.135 55.270 42.800 1.00 14.03 2419 LYS A O 1
ATOM 1988 N N . ALA A 1 289 ? 39.161 55.105 41.878 1.00 13.53 2420 ALA A N 1
ATOM 1989 C CA . ALA A 1 289 ? 39.848 55.290 43.149 1.00 13.11 2420 ALA A CA 1
ATOM 1990 C C . ALA A 1 289 ? 40.489 56.660 43.150 1.00 12.39 2420 ALA A C 1
ATOM 1991 O O . ALA A 1 289 ? 41.374 56.932 42.346 1.00 13.72 2420 ALA A O 1
ATOM 1993 N N . PHE A 1 290 ? 40.040 57.524 44.050 1.00 12.03 2421 PHE A N 1
ATOM 1994 C CA . PHE A 1 290 ? 40.585 58.875 44.131 1.00 11.30 2421 PHE A CA 1
ATOM 1995 C C . PHE A 1 290 ? 41.606 59.018 45.268 1.00 11.53 2421 PHE A C 1
ATOM 1996 O O . PHE A 1 290 ? 41.410 58.479 46.359 1.00 13.24 2421 PHE A O 1
ATOM 2004 N N . THR A 1 291 ? 42.696 59.734 45.012 1.00 11.78 2422 THR A N 1
ATOM 2005 C CA . THR A 1 291 ? 43.713 59.943 46.043 1.00 14.52 2422 THR A CA 1
ATOM 2006 C C . THR A 1 291 ? 44.389 61.299 45.937 1.00 15.29 2422 THR A C 1
ATOM 2007 O O . THR A 1 291 ? 44.978 61.642 44.910 1.00 17.04 2422 THR A O 1
ATOM 2011 N N . LEU A 1 292 ? 44.301 62.068 47.011 1.00 14.49 2423 LEU A N 1
ATOM 2012 C CA . LEU A 1 292 ? 44.935 63.362 47.044 1.00 15.13 2423 LEU A CA 1
ATOM 2013 C C . LEU A 1 292 ? 46.023 63.290 48.113 1.00 16.88 2423 LEU A C 1
ATOM 2014 O O . LEU A 1 292 ? 45.869 62.645 49.157 1.00 17.05 2423 LEU A O 1
ATOM 2019 N N . SER A 1 293 ? 47.143 63.931 47.829 1.00 16.49 2424 SER A N 1
ATOM 2020 C CA . SER A 1 293 ? 48.242 63.947 48.760 1.00 17.24 2424 SER A CA 1
ATOM 2021 C C . SER A 1 293 ? 48.838 65.327 48.646 1.00 18.11 2424 SER A C 1
ATOM 2022 O O . SER A 1 293 ? 49.435 65.685 47.630 1.00 18.23 2424 SER A O 1
ATOM 2025 N N . ARG A 1 294 ? 48.641 66.120 49.686 1.00 17.62 2425 ARG A N 1
ATOM 2026 C CA . ARG A 1 294 ? 49.181 67.450 49.688 1.00 16.86 2425 ARG A CA 1
ATOM 2027 C C . ARG A 1 294 ? 50.284 67.508 50.729 1.00 17.97 2425 ARG A C 1
ATOM 2028 O O . ARG A 1 294 ? 50.165 66.920 51.804 1.00 18.96 2425 ARG A O 1
ATOM 2036 N N . ILE A 1 295 ? 51.366 68.192 50.380 1.00 17.28 2426 ILE A N 1
ATOM 2037 C CA . ILE A 1 295 ? 52.488 68.403 51.275 1.00 16.96 2426 ILE A CA 1
ATOM 2038 C C . ILE A 1 295 ? 52.745 69.890 51.112 1.00 18.14 2426 ILE A C 1
ATOM 2039 O O . ILE A 1 295 ? 53.320 70.317 50.121 1.00 18.24 2426 ILE A O 1
ATOM 2044 N N . GLN A 1 296 ? 52.293 70.679 52.077 1.00 20.38 2427 GLN A N 1
ATOM 2045 C CA . GLN A 1 296 ? 52.458 72.128 52.023 1.00 22.40 2427 GLN A CA 1
ATOM 2046 C C . GLN A 1 296 ? 51.713 72.650 50.792 1.00 21.74 2427 GLN A C 1
ATOM 2047 O O . GLN A 1 296 ? 50.533 72.357 50.633 1.00 22.36 2427 GLN A O 1
ATOM 2053 N N . LYS A 1 297 ? 52.388 73.394 49.920 1.00 20.34 2428 LYS A N 1
ATOM 2054 C CA . LYS A 1 297 ? 51.736 73.950 48.738 1.00 18.31 2428 LYS A CA 1
ATOM 2055 C C . LYS A 1 297 ? 51.535 72.984 47.587 1.00 19.74 2428 LYS A C 1
ATOM 2056 O O . LYS A 1 297 ? 50.694 73.230 46.721 1.00 18.85 2428 LYS A O 1
ATOM 2062 N N . GLN A 1 298 ? 52.306 71.897 47.566 1.00 21.28 2429 GLN A N 1
ATOM 2063 C CA . GLN A 1 298 ? 52.206 70.905 46.490 1.00 24.39 2429 GLN A CA 1
ATOM 2064 C C . GLN A 1 298 ? 51.172 69.810 46.758 1.00 23.22 2429 GLN A C 1
ATOM 2065 O O . GLN A 1 298 ? 51.034 69.346 47.879 1.00 24.25 2429 GLN A O 1
ATOM 2071 N N . ALA A 1 299 ? 50.458 69.393 45.716 1.00 21.94 2430 ALA A N 1
ATOM 2072 C CA . ALA A 1 299 ? 49.435 68.366 45.850 1.00 21.82 2430 ALA A CA 1
ATOM 2073 C C . ALA A 1 299 ? 49.355 67.425 44.647 1.00 22.70 2430 ALA A C 1
ATOM 2074 O O . ALA A 1 299 ? 49.291 67.877 43.503 1.00 24.49 2430 ALA A O 1
ATOM 2076 N N . ASN A 1 300 ? 49.353 66.118 44.898 1.00 21.69 2431 ASN A N 1
ATOM 2077 C CA . ASN A 1 300 ? 49.251 65.147 43.811 1.00 22.15 2431 ASN A CA 1
ATOM 2078 C C . ASN A 1 300 ? 47.850 64.517 43.776 1.00 20.86 2431 ASN A C 1
ATOM 2079 O O . ASN A 1 300 ? 47.448 63.849 44.728 1.00 22.09 2431 ASN A O 1
ATOM 2084 N N . ILE A 1 301 ? 47.101 64.714 42.699 1.00 17.47 2432 ILE A N 1
ATOM 2085 C CA . ILE A 1 301 ? 45.784 64.087 42.615 1.00 16.01 2432 ILE A CA 1
ATOM 2086 C C . ILE A 1 301 ? 45.936 62.824 41.769 1.00 16.76 2432 ILE A C 1
ATOM 2087 O O . ILE A 1 301 ? 46.648 62.827 40.759 1.00 17.61 2432 ILE A O 1
ATOM 2092 N N . SER A 1 302 ? 45.262 61.751 42.173 1.00 16.15 2433 SER A N 1
ATOM 2093 C CA . SER A 1 302 ? 45.331 60.484 41.448 1.00 15.47 2433 SER A CA 1
ATOM 2094 C C . SER A 1 302 ? 43.946 59.840 41.302 1.00 15.77 2433 SER A C 1
ATOM 2095 O O . SER A 1 302 ? 43.221 59.672 42.286 1.00 15.54 2433 SER A O 1
ATOM 2098 N N . ILE A 1 303 ? 43.575 59.494 40.073 1.00 14.45 2434 ILE A N 1
ATOM 2099 C CA . ILE A 1 303 ? 42.292 58.845 39.817 1.00 14.78 2434 ILE A CA 1
ATOM 2100 C C . ILE A 1 303 ? 42.599 57.496 39.164 1.00 14.83 2434 ILE A C 1
ATOM 2101 O O . ILE A 1 303 ? 43.330 57.436 38.181 1.00 15.65 2434 ILE A O 1
ATOM 2106 N N . VAL A 1 304 ? 42.050 56.412 39.702 1.00 14.09 2435 VAL A N 1
ATOM 2107 C CA . VAL A 1 304 ? 42.310 55.105 39.128 1.00 14.03 2435 VAL A CA 1
ATOM 2108 C C . VAL A 1 304 ? 41.056 54.337 38.785 1.00 15.94 2435 VAL A C 1
ATOM 2109 O O . VAL A 1 304 ? 40.186 54.171 39.633 1.00 17.45 2435 VAL A O 1
ATOM 2113 N N . ASP A 1 305 ? 40.950 53.869 37.545 1.00 17.80 2436 ASP A N 1
ATOM 2114 C CA . ASP A 1 305 ? 39.800 53.048 37.199 1.00 20.34 2436 ASP A CA 1
ATOM 2115 C C . ASP A 1 305 ? 40.100 51.703 37.852 1.00 21.97 2436 ASP A C 1
ATOM 2116 O O . ASP A 1 305 ? 40.988 50.970 37.398 1.00 22.42 2436 ASP A O 1
ATOM 2121 N N . ILE A 1 306 ? 39.362 51.381 38.913 1.00 22.28 2437 ILE A N 1
ATOM 2122 C CA . ILE A 1 306 ? 39.587 50.147 39.656 1.00 23.22 2437 ILE A CA 1
ATOM 2123 C C . ILE A 1 306 ? 39.601 48.818 38.882 1.00 24.63 2437 ILE A C 1
ATOM 2124 O O . ILE A 1 306 ? 40.360 47.915 39.233 1.00 24.25 2437 ILE A O 1
ATOM 2129 N N . ASP A 1 307 ? 38.800 48.685 37.831 1.00 26.01 2438 ASP A N 1
ATOM 2130 C CA . ASP A 1 307 ? 38.811 47.433 37.074 1.00 28.31 2438 ASP A CA 1
ATOM 2131 C C . ASP A 1 307 ? 40.036 47.303 36.167 1.00 28.02 2438 ASP A C 1
ATOM 2132 O O . ASP A 1 307 ? 40.832 46.388 36.321 1.00 29.90 2438 ASP A O 1
ATOM 2137 N N . SER A 1 308 ? 40.187 48.220 35.220 1.00 27.25 2439 SER A N 1
ATOM 2138 C CA . SER A 1 308 ? 41.302 48.173 34.282 1.00 26.45 2439 SER A CA 1
ATOM 2139 C C . SER A 1 308 ? 42.630 48.523 34.927 1.00 28.60 2439 SER A C 1
ATOM 2140 O O . SER A 1 308 ? 43.693 48.263 34.359 1.00 28.33 2439 SER A O 1
ATOM 2143 N N . ASN A 1 309 ? 42.566 49.128 36.108 1.00 30.28 2440 ASN A N 1
ATOM 2144 C CA . ASN A 1 309 ? 43.769 49.537 36.816 1.00 30.77 2440 ASN A CA 1
ATOM 2145 C C . ASN A 1 309 ? 44.491 50.711 36.154 1.00 29.81 2440 ASN A C 1
ATOM 2146 O O . ASN A 1 309 ? 45.624 51.017 36.512 1.00 29.10 2440 ASN A O 1
ATOM 2151 N N . GLN A 1 310 ? 43.851 51.360 35.185 1.00 29.50 2441 GLN A N 1
ATOM 2152 C CA . GLN A 1 310 ? 44.470 52.508 34.533 1.00 30.17 2441 GLN A CA 1
ATOM 2153 C C . GLN A 1 310 ? 44.475 53.647 35.541 1.00 28.54 2441 GLN A C 1
ATOM 2154 O O . GLN A 1 310 ? 43.558 53.777 36.346 1.00 29.31 2441 GLN A O 1
ATOM 2160 N N . GLU A 1 311 ? 45.499 54.481 35.503 1.00 27.04 2442 GLU A N 1
ATOM 2161 C CA . GLU A 1 311 ? 45.575 55.575 36.452 1.00 26.09 2442 GLU A CA 1
ATOM 2162 C C . GLU A 1 311 ? 45.870 56.903 35.779 1.00 24.66 2442 GLU A C 1
ATOM 2163 O O . GLU A 1 311 ? 46.596 56.960 34.790 1.00 25.01 2442 GLU A O 1
ATOM 2169 N N . GLU A 1 312 ? 45.289 57.968 36.317 1.00 23.26 2443 GLU A N 1
ATOM 2170 C CA . GLU A 1 312 ? 45.518 59.306 35.800 1.00 23.39 2443 GLU A CA 1
ATOM 2171 C C . GLU A 1 312 ? 46.273 60.041 36.897 1.00 22.71 2443 GLU A C 1
ATOM 2172 O O . GLU A 1 312 ? 46.177 59.681 38.066 1.00 24.19 2443 GLU A O 1
ATOM 2178 N N . ASN A 1 313 ? 47.030 61.063 36.525 1.00 21.39 2444 ASN A N 1
ATOM 2179 C CA . ASN A 1 313 ? 47.779 61.828 37.500 1.00 20.17 2444 ASN A CA 1
ATOM 2180 C C . ASN A 1 313 ? 47.873 63.274 37.077 1.00 20.42 2444 ASN A C 1
ATOM 2181 O O . ASN A 1 313 ? 48.281 63.588 35.956 1.00 20.43 2444 ASN A O 1
ATOM 2186 N N . VAL A 1 314 ? 47.471 64.149 37.990 1.00 19.62 2445 VAL A N 1
ATOM 2187 C CA . VAL A 1 314 ? 47.499 65.582 37.772 1.00 18.66 2445 VAL A CA 1
ATOM 2188 C C . VAL A 1 314 ? 48.031 66.188 39.067 1.00 19.99 2445 VAL A C 1
ATOM 2189 O O . VAL A 1 314 ? 47.677 65.730 40.155 1.00 21.31 2445 VAL A O 1
ATOM 2193 N N . ALA A 1 315 ? 48.895 67.194 38.954 1.00 19.79 2446 ALA A N 1
ATOM 2194 C CA . ALA A 1 315 ? 49.470 67.837 40.133 1.00 19.33 2446 ALA A CA 1
ATOM 2195 C C . ALA A 1 315 ? 49.284 69.344 40.063 1.00 19.83 2446 ALA A C 1
ATOM 2196 O O . ALA A 1 315 ? 49.135 69.904 38.976 1.00 21.14 2446 ALA A O 1
ATOM 2198 N N . THR A 1 316 ? 49.300 70.000 41.220 1.00 18.88 2447 THR A N 1
ATOM 2199 C CA . THR A 1 316 ? 49.114 71.443 41.272 1.00 20.55 2447 THR A CA 1
ATOM 2200 C C . THR A 1 316 ? 49.766 72.010 42.535 1.00 22.01 2447 THR A C 1
ATOM 2201 O O . THR A 1 316 ? 50.247 71.254 43.374 1.00 23.21 2447 THR A O 1
ATOM 2205 N N . SER A 1 317 ? 49.789 73.334 42.671 1.00 23.77 2448 SER A N 1
ATOM 2206 C CA . SER A 1 317 ? 50.397 73.966 43.842 1.00 24.79 2448 SER A CA 1
ATOM 2207 C C . SER A 1 317 ? 49.690 75.255 44.221 1.00 26.29 2448 SER A C 1
ATOM 2208 O O . SER A 1 317 ? 49.364 76.073 43.358 1.00 26.35 2448 SER A O 1
ATOM 2211 N N . SER A 1 318 ? 49.459 75.435 45.518 1.00 28.47 2449 SER A N 1
ATOM 2212 C CA . SER A 1 318 ? 48.813 76.643 46.019 1.00 28.41 2449 SER A CA 1
ATOM 2213 C C . SER A 1 318 ? 49.835 77.763 45.933 1.00 29.93 2449 SER A C 1
ATOM 2214 O O . SER A 1 318 ? 51.037 77.520 45.991 1.00 30.34 2449 SER A O 1
ATOM 2217 N N . SER A 1 319 ? 49.358 78.991 45.795 1.00 33.01 2450 SER A N 1
ATOM 2218 C CA . SER A 1 319 ? 50.246 80.141 45.671 1.00 35.02 2450 SER A CA 1
ATOM 2219 C C . SER A 1 319 ? 50.565 80.794 47.006 1.00 35.64 2450 SER A C 1
ATOM 2220 O O . SER A 1 319 ? 49.802 80.682 47.965 1.00 36.35 2450 SER A O 1
ATOM 2223 N N . GLY A 1 320 ? 51.706 81.469 47.067 1.00 35.68 2451 GLY A N 1
ATOM 2224 C CA . GLY A 1 320 ? 52.066 82.153 48.290 1.00 35.91 2451 GLY A CA 1
ATOM 2225 C C . GLY A 1 320 ? 52.984 81.414 49.234 1.00 35.31 2451 GLY A C 1
ATOM 2226 O O . GLY A 1 320 ? 53.728 80.521 48.831 1.00 34.41 2451 GLY A O 1
ATOM 2227 N N . ASN A 1 321 ? 52.910 81.790 50.507 1.00 35.36 2452 ASN A N 1
ATOM 2228 C CA . ASN A 1 321 ? 53.755 81.200 51.531 1.00 35.12 2452 ASN A CA 1
ATOM 2229 C C . ASN A 1 321 ? 53.084 80.305 52.559 1.00 33.71 2452 ASN A C 1
ATOM 2230 O O . ASN A 1 321 ? 53.777 79.610 53.296 1.00 35.22 2452 ASN A O 1
ATOM 2235 N N . ASN A 1 322 ? 51.756 80.314 52.632 1.00 31.28 2453 ASN A N 1
ATOM 2236 C CA . ASN A 1 322 ? 51.072 79.465 53.603 1.00 28.31 2453 ASN A CA 1
ATOM 2237 C C . ASN A 1 322 ? 51.190 78.001 53.254 1.00 27.76 2453 ASN A C 1
ATOM 2238 O O . ASN A 1 322 ? 50.987 77.618 52.105 1.00 26.91 2453 ASN A O 1
ATOM 2243 N N . PHE A 1 323 ? 51.503 77.184 54.257 1.00 27.16 2454 PHE A N 1
ATOM 2244 C CA . PHE A 1 323 ? 51.666 75.749 54.060 1.00 25.90 2454 PHE A CA 1
ATOM 2245 C C . PHE A 1 323 ? 50.563 74.880 54.637 1.00 25.53 2454 PHE A C 1
ATOM 2246 O O . PHE A 1 323 ? 50.477 73.692 54.318 1.00 25.98 2454 PHE A O 1
ATOM 2254 N N . GLY A 1 324 ? 49.711 75.452 55.475 1.00 25.04 2455 GLY A N 1
ATOM 2255 C CA . GLY A 1 324 ? 48.671 74.633 56.068 1.00 25.07 2455 GLY A CA 1
ATOM 2256 C C . GLY A 1 324 ? 47.223 74.900 55.725 1.00 24.66 2455 GLY A C 1
ATOM 2257 O O . GLY A 1 324 ? 46.833 76.008 55.374 1.00 26.24 2455 GLY A O 1
ATOM 2258 N N . LEU A 1 325 ? 46.427 73.843 55.815 1.00 24.18 2456 LEU A N 1
ATOM 2259 C CA . LEU A 1 325 ? 44.991 73.904 55.587 1.00 22.66 2456 LEU A CA 1
ATOM 2260 C C . LEU A 1 325 ? 44.522 73.840 57.032 1.00 21.28 2456 LEU A C 1
ATOM 2261 O O . LEU A 1 325 ? 44.164 72.785 57.541 1.00 20.45 2456 LEU A O 1
ATOM 2266 N N . ASP A 1 326 ? 44.566 74.986 57.695 1.00 21.84 2457 ASP A N 1
ATOM 2267 C CA . ASP A 1 326 ? 44.222 75.085 59.107 1.00 23.09 2457 ASP A CA 1
ATOM 2268 C C . ASP A 1 326 ? 42.783 74.875 59.504 1.00 22.55 2457 ASP A C 1
ATOM 2269 O O . ASP A 1 326 ? 42.184 75.726 60.153 1.00 23.51 2457 ASP A O 1
ATOM 2274 N N . LEU A 1 327 ? 42.241 73.725 59.132 1.00 21.76 2458 LEU A N 1
ATOM 2275 C CA . LEU A 1 327 ? 40.876 73.393 59.478 1.00 22.52 2458 LEU A CA 1
ATOM 2276 C C . LEU A 1 327 ? 40.842 73.293 61.008 1.00 23.60 2458 LEU A C 1
ATOM 2277 O O . LEU A 1 327 ? 41.720 72.684 61.610 1.00 24.33 2458 LEU A O 1
ATOM 2282 N N . LYS A 1 328 ? 39.844 73.899 61.640 1.00 25.40 2459 LYS A N 1
ATOM 2283 C CA . LYS A 1 328 ? 39.753 73.876 63.101 1.00 27.37 2459 LYS A CA 1
ATOM 2284 C C . LYS A 1 328 ? 38.922 72.746 63.699 1.00 28.06 2459 LYS A C 1
ATOM 2285 O O . LYS A 1 328 ? 38.181 72.053 63.001 1.00 29.50 2459 LYS A O 1
ATOM 2291 N N . ALA A 1 329 ? 39.051 72.584 65.010 1.00 28.88 2460 ALA A N 1
ATOM 2292 C CA . ALA A 1 329 ? 38.351 71.544 65.758 1.00 29.34 2460 ALA A CA 1
ATOM 2293 C C . ALA A 1 329 ? 36.875 71.420 65.407 1.00 29.58 2460 ALA A C 1
ATOM 2294 O O . ALA A 1 329 ? 36.369 70.319 65.176 1.00 27.75 2460 ALA A O 1
ATOM 2296 N N . ASP A 1 330 ? 36.189 72.556 65.365 1.00 30.10 2461 ASP A N 1
ATOM 2297 C CA . ASP A 1 330 ? 34.772 72.561 65.070 1.00 29.99 2461 ASP A CA 1
ATOM 2298 C C . ASP A 1 330 ? 34.377 72.678 63.609 1.00 30.02 2461 ASP A C 1
ATOM 2299 O O . ASP A 1 330 ? 33.192 72.773 63.308 1.00 30.95 2461 ASP A O 1
ATOM 2304 N N . ASP A 1 331 ? 35.347 72.658 62.695 1.00 28.73 2462 ASP A N 1
ATOM 2305 C CA . ASP A 1 331 ? 35.022 72.756 61.275 1.00 27.07 2462 ASP A CA 1
ATOM 2306 C C . ASP A 1 331 ? 34.661 71.385 60.730 1.00 26.88 2462 ASP A C 1
ATOM 2307 O O . ASP A 1 331 ? 35.308 70.393 61.070 1.00 27.53 2462 ASP A O 1
ATOM 2312 N N . LYS A 1 332 ? 33.626 71.334 59.890 1.00 24.63 2463 LYS A N 1
ATOM 2313 C CA . LYS A 1 332 ? 33.167 70.074 59.317 1.00 23.22 2463 LYS A CA 1
ATOM 2314 C C . LYS A 1 332 ? 33.681 69.802 57.909 1.00 22.26 2463 LYS A C 1
ATOM 2315 O O . LYS A 1 332 ? 34.049 70.715 57.174 1.00 20.53 2463 LYS A O 1
ATOM 2321 N N . ILE A 1 333 ? 33.697 68.521 57.550 1.00 22.04 2464 ILE A N 1
ATOM 2322 C CA . ILE A 1 333 ? 34.121 68.067 56.229 1.00 21.06 2464 ILE A CA 1
ATOM 2323 C C . ILE A 1 333 ? 32.869 67.412 55.645 1.00 21.88 2464 ILE A C 1
ATOM 2324 O O . ILE A 1 333 ? 32.308 66.498 56.256 1.00 22.94 2464 ILE A O 1
ATOM 2329 N N . TYR A 1 334 ? 32.417 67.898 54.488 1.00 21.27 2465 TYR A N 1
ATOM 2330 C CA . TYR A 1 334 ? 31.210 67.365 53.853 1.00 19.95 2465 TYR A CA 1
ATOM 2331 C C . TYR A 1 334 ? 31.485 66.509 52.608 1.00 20.61 2465 TYR A C 1
ATOM 2332 O O . TYR A 1 334 ? 32.516 66.652 51.924 1.00 20.13 2465 TYR A O 1
ATOM 2341 N N . PHE A 1 335 ? 30.534 65.624 52.324 1.00 19.54 2466 PHE A N 1
ATOM 2342 C CA . PHE A 1 335 ? 30.605 64.732 51.179 1.00 19.95 2466 PHE A CA 1
ATOM 2343 C C . PHE A 1 335 ? 29.261 64.697 50.455 1.00 19.84 2466 PHE A C 1
ATOM 2344 O O . PHE A 1 335 ? 28.210 64.754 51.088 1.00 19.24 2466 PHE A O 1
ATOM 2352 N N . GLY A 1 336 ? 29.309 64.624 49.126 1.00 20.66 2467 GLY A N 1
ATOM 2353 C CA . GLY A 1 336 ? 28.103 64.524 48.320 1.00 20.70 2467 GLY A CA 1
ATOM 2354 C C . GLY A 1 336 ? 27.245 65.759 48.148 1.00 21.67 2467 GLY A C 1
ATOM 2355 O O . GLY A 1 336 ? 26.538 65.879 47.153 1.00 23.09 2467 GLY A O 1
ATOM 2356 N N . GLY A 1 337 ? 27.292 66.668 49.113 1.00 22.14 2468 GLY A N 1
ATOM 2357 C CA . GLY A 1 337 ? 26.496 67.876 49.039 1.00 20.82 2468 GLY A CA 1
ATOM 2358 C C . GLY A 1 337 ? 26.758 68.736 50.258 1.00 21.22 2468 GLY A C 1
ATOM 2359 O O . GLY A 1 337 ? 27.711 68.496 50.990 1.00 18.50 2468 GLY A O 1
ATOM 2360 N N . LEU A 1 338 ? 25.915 69.740 50.475 1.00 22.85 2469 LEU A N 1
ATOM 2361 C CA . LEU A 1 338 ? 26.062 70.630 51.618 1.00 25.04 2469 LEU A CA 1
ATOM 2362 C C . LEU A 1 338 ? 24.707 71.081 52.151 1.00 27.33 2469 LEU A C 1
ATOM 2363 O O . LEU A 1 338 ? 23.70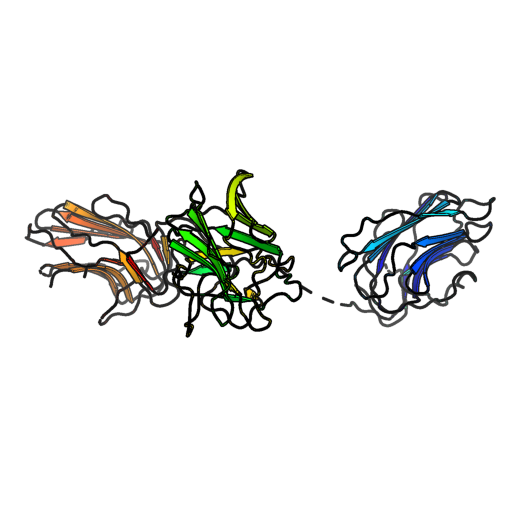6 71.033 51.444 1.00 27.31 2469 LEU A O 1
ATOM 2368 N N . PRO A 1 339 ? 24.667 71.505 53.425 1.00 30.20 2470 PRO A N 1
ATOM 2369 C CA . PRO A 1 339 ? 23.454 71.992 54.085 1.00 31.22 2470 PRO A CA 1
ATOM 2370 C C . PRO A 1 339 ? 23.434 73.467 53.712 1.00 33.95 2470 PRO A C 1
ATOM 2371 O O . PRO A 1 339 ? 24.216 73.896 52.864 1.00 35.68 2470 PRO A O 1
ATOM 2375 N N . THR A 1 340 ? 22.562 74.256 54.325 1.00 36.19 2471 THR A N 1
ATOM 2376 C CA . THR A 1 340 ? 22.561 75.680 54.011 1.00 36.94 2471 THR A CA 1
ATOM 2377 C C . THR A 1 340 ? 23.602 76.259 54.971 1.00 37.62 2471 THR A C 1
ATOM 2378 O O . THR A 1 340 ? 23.567 75.981 56.173 1.00 37.48 2471 THR A O 1
ATOM 2382 N N . LEU A 1 341 ? 24.548 77.025 54.437 1.00 37.31 2472 LEU A N 1
ATOM 2383 C CA . LEU A 1 341 ? 25.599 77.612 55.258 1.00 37.45 2472 LEU A CA 1
ATOM 2384 C C . LEU A 1 341 ? 25.570 79.126 55.154 1.00 38.43 2472 LEU A C 1
ATOM 2385 O O . LEU A 1 341 ? 25.362 79.667 54.068 1.00 38.94 2472 LEU A O 1
ATOM 2390 N N . ARG A 1 342 ? 25.783 79.806 56.279 1.00 38.59 2473 ARG A N 1
ATOM 2391 C CA . ARG A 1 342 ? 25.796 81.263 56.299 1.00 39.08 2473 ARG A CA 1
ATOM 2392 C C . ARG A 1 342 ? 26.784 81.747 55.241 1.00 40.72 2473 ARG A C 1
ATOM 2393 O O . ARG A 1 342 ? 26.490 82.650 54.449 1.00 40.54 2473 ARG A O 1
ATOM 2395 N N . ASN A 1 343 ? 27.958 81.119 55.231 1.00 40.60 2474 ASN A N 1
ATOM 2396 C CA . ASN A 1 343 ? 29.014 81.472 54.296 1.00 39.19 2474 ASN A CA 1
ATOM 2397 C C . ASN A 1 343 ? 29.490 80.258 53.516 1.00 38.00 2474 ASN A C 1
ATOM 2398 O O . ASN A 1 343 ? 29.289 79.114 53.928 1.00 38.93 2474 ASN A O 1
ATOM 2403 N N . LEU A 1 344 ? 30.135 80.514 52.387 1.00 35.05 2475 LEU A N 1
ATOM 2404 C CA . LEU A 1 344 ? 30.611 79.446 51.534 1.00 31.86 2475 LEU A CA 1
ATOM 2405 C C . LEU A 1 344 ? 31.574 80.002 50.497 1.00 30.79 2475 LEU A C 1
ATOM 2406 O O . LEU A 1 344 ? 31.301 81.013 49.855 1.00 31.90 2475 LEU A O 1
ATOM 2411 N N . ARG A 1 345 ? 32.709 79.334 50.353 1.00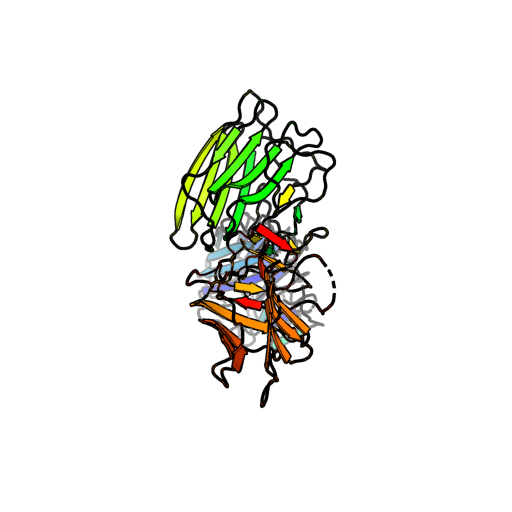 28.85 2480 ARG A N 1
ATOM 2412 C CA . ARG A 1 345 ? 33.732 79.718 49.396 1.00 25.35 2480 ARG A CA 1
ATOM 2413 C C . ARG A 1 345 ? 33.071 79.883 48.020 1.00 23.07 2480 ARG A C 1
ATOM 2414 O O . ARG A 1 345 ? 32.375 78.993 47.537 1.00 19.31 2480 ARG A O 1
ATOM 2422 N N . PRO A 1 346 ? 33.285 81.039 47.377 1.00 23.00 2481 PRO A N 1
ATOM 2423 C CA . PRO A 1 346 ? 32.734 81.396 46.060 1.00 22.76 2481 PRO A CA 1
ATOM 2424 C C . PRO A 1 346 ? 33.151 80.596 44.838 1.00 23.14 2481 PRO A C 1
ATOM 2425 O O . PRO A 1 346 ? 32.442 80.583 43.834 1.00 22.21 2481 PRO A O 1
ATOM 2429 N N . GLU A 1 347 ? 34.287 79.921 44.912 1.00 24.44 2482 GLU A N 1
ATOM 2430 C CA . GLU A 1 347 ? 34.770 79.179 43.761 1.00 24.39 2482 GLU A CA 1
ATOM 2431 C C . GLU A 1 347 ? 34.311 77.733 43.662 1.00 24.33 2482 GLU A C 1
ATOM 2432 O O . GLU A 1 347 ? 34.595 77.071 42.668 1.00 25.36 2482 GLU A O 1
ATOM 2438 N N . VAL A 1 348 ? 33.583 77.243 44.660 1.00 24.25 2483 VAL A N 1
ATOM 2439 C CA . VAL A 1 348 ? 33.165 75.846 44.657 1.00 24.89 2483 VAL A CA 1
ATOM 2440 C C . VAL A 1 348 ? 31.759 75.535 44.150 1.00 24.73 2483 VAL A C 1
ATOM 2441 O O . VAL A 1 348 ? 30.813 76.251 44.464 1.00 24.32 2483 VAL A O 1
ATOM 2445 N N . ASN A 1 349 ? 31.646 74.454 43.369 1.00 24.78 2484 ASN A N 1
ATOM 2446 C CA . ASN A 1 349 ? 30.368 73.984 42.828 1.00 23.86 2484 ASN A CA 1
ATOM 2447 C C . ASN A 1 349 ? 29.764 73.038 43.849 1.00 24.33 2484 ASN A C 1
ATOM 2448 O O . ASN A 1 349 ? 30.226 71.910 44.034 1.00 24.67 2484 ASN A O 1
ATOM 2453 N N . VAL A 1 350 ? 28.715 73.510 44.503 1.00 24.11 2485 VAL A N 1
ATOM 2454 C CA . VAL A 1 350 ? 28.038 72.756 45.541 1.00 23.98 2485 VAL A CA 1
ATOM 2455 C C . VAL A 1 350 ? 26.903 71.848 45.055 1.00 22.16 2485 VAL A C 1
ATOM 2456 O O . VAL A 1 350 ? 26.288 71.142 45.856 1.00 21.02 2485 VAL A O 1
ATOM 2460 N N . LYS A 1 351 ? 26.635 71.851 43.750 1.00 20.44 2486 LYS A N 1
ATOM 2461 C CA . LYS A 1 351 ? 25.563 71.025 43.187 1.00 19.44 2486 LYS A CA 1
ATOM 2462 C C . LYS A 1 351 ? 25.536 69.626 43.806 1.00 18.75 2486 LYS A C 1
ATOM 2463 O O . LYS A 1 351 ? 26.537 68.909 43.785 1.00 18.53 2486 LYS A O 1
ATOM 2469 N N . LYS A 1 352 ? 24.395 69.243 44.369 1.00 18.40 2487 LYS A N 1
ATOM 2470 C CA . LYS A 1 352 ? 24.268 67.923 44.980 1.00 19.02 2487 LYS A CA 1
ATOM 2471 C C . LYS A 1 352 ? 24.827 66.843 44.051 1.00 18.73 2487 LYS A C 1
ATOM 2472 O O . LYS A 1 352 ? 24.742 66.949 42.828 1.00 20.24 2487 LYS A O 1
ATOM 2478 N N . TYR A 1 353 ? 25.390 65.803 44.647 1.00 16.49 2488 TYR A N 1
ATOM 2479 C CA . TYR A 1 353 ? 25.976 64.710 43.898 1.00 15.92 2488 TYR A CA 1
ATOM 2480 C C . TYR A 1 353 ? 25.024 63.539 43.773 1.00 15.97 2488 TYR A C 1
ATOM 2481 O O . TYR A 1 353 ? 24.289 63.225 44.710 1.00 16.28 2488 TYR A O 1
ATOM 2490 N N . SER A 1 354 ? 25.023 62.915 42.601 1.00 15.34 2489 SER A N 1
ATOM 2491 C CA . SER A 1 354 ? 24.230 61.711 42.368 1.00 15.99 2489 SER A CA 1
ATOM 2492 C C . SER A 1 354 ? 25.291 60.669 42.042 1.00 17.04 2489 SER A C 1
ATOM 2493 O O . SER A 1 354 ? 26.052 60.829 41.087 1.00 18.55 2489 SER A O 1
ATOM 2496 N N . GLY A 1 355 ? 25.372 59.618 42.842 1.00 16.57 2490 GLY A N 1
ATOM 2497 C CA . GLY A 1 355 ? 26.377 58.608 42.580 1.00 18.33 2490 GLY A CA 1
ATOM 2498 C C . GLY A 1 355 ? 26.759 57.923 43.869 1.00 19.71 2490 GLY A C 1
ATOM 2499 O O . GLY A 1 355 ? 26.268 58.312 44.935 1.00 20.81 2490 GLY A O 1
ATOM 2500 N N . CYS A 1 356 ? 27.627 56.916 43.784 1.00 18.57 2491 CYS A N 1
ATOM 2501 C CA . CYS A 1 356 ? 28.036 56.176 44.969 1.00 18.16 2491 CYS A CA 1
ATOM 2502 C C . CYS A 1 356 ? 29.353 56.643 45.542 1.00 18.90 2491 CYS A C 1
ATOM 2503 O O . CYS A 1 356 ? 30.111 57.366 44.896 1.00 21.09 2491 CYS A O 1
ATOM 2506 N N . LEU A 1 357 ? 29.624 56.196 46.761 1.00 17.55 2492 LEU A N 1
ATOM 2507 C CA . LEU A 1 357 ? 30.837 56.560 47.469 1.00 15.14 2492 LEU A CA 1
ATOM 2508 C C . LEU A 1 357 ? 31.178 55.411 48.406 1.00 16.82 2492 LEU A C 1
ATOM 2509 O O . LEU A 1 357 ? 30.304 54.610 48.759 1.00 15.73 2492 LEU A O 1
ATOM 2514 N N . LYS A 1 358 ? 32.449 55.321 48.793 1.00 18.15 2493 LYS A N 1
ATOM 2515 C CA . LYS A 1 358 ? 32.899 54.289 49.724 1.00 17.78 2493 LYS A CA 1
ATOM 2516 C C . LYS A 1 358 ? 34.387 54.398 49.976 1.00 17.80 2493 LYS A C 1
ATOM 2517 O O . LYS A 1 358 ? 35.101 55.039 49.210 1.00 18.33 2493 LYS A O 1
ATOM 2523 N N . ASP A 1 359 ? 34.842 53.777 51.062 1.00 17.94 2494 ASP A N 1
ATOM 2524 C CA . ASP A 1 359 ? 36.251 53.786 51.436 1.00 17.40 2494 ASP A CA 1
ATOM 2525 C C . ASP A 1 359 ? 36.786 55.203 51.641 1.00 16.88 2494 ASP A C 1
ATOM 2526 O O . ASP A 1 359 ? 37.891 55.544 51.200 1.00 14.85 2494 ASP A O 1
ATOM 2531 N N . ILE A 1 360 ? 35.987 56.027 52.314 1.00 17.45 2495 ILE A N 1
ATOM 2532 C CA . ILE A 1 360 ? 36.381 57.398 52.605 1.00 17.84 2495 ILE A CA 1
ATOM 2533 C C . ILE A 1 360 ? 37.408 57.358 53.729 1.00 19.40 2495 ILE A C 1
ATOM 2534 O O . ILE A 1 360 ? 37.156 56.783 54.797 1.00 19.03 2495 ILE A O 1
ATOM 2539 N N . GLU A 1 361 ? 38.562 57.975 53.482 1.00 20.00 2496 GLU A N 1
ATOM 2540 C CA . GLU A 1 361 ? 39.638 58.014 54.462 1.00 18.87 2496 GLU A CA 1
ATOM 2541 C C . GLU A 1 361 ? 40.296 59.389 54.444 1.00 16.76 2496 GLU A C 1
ATOM 2542 O O . GLU A 1 361 ? 40.682 59.882 53.391 1.00 17.93 2496 GLU A O 1
ATOM 2548 N N . ILE A 1 362 ? 40.406 60.009 55.609 1.00 15.95 2497 ILE A N 1
ATOM 2549 C CA . ILE A 1 362 ? 41.009 61.335 55.722 1.00 17.64 2497 ILE A CA 1
ATOM 2550 C C . ILE A 1 362 ? 42.019 61.384 56.868 1.00 19.69 2497 ILE A C 1
ATOM 2551 O O . ILE A 1 362 ? 41.703 61.010 58.005 1.00 20.88 2497 ILE A O 1
ATOM 2556 N N . SER A 1 363 ? 43.229 61.853 56.570 1.00 20.12 2498 SER A N 1
ATOM 2557 C CA . SER A 1 363 ? 44.284 61.930 57.572 1.00 20.53 2498 SER A CA 1
ATOM 2558 C C . SER A 1 363 ? 44.487 60.540 58.169 1.00 21.58 2498 SER A C 1
ATOM 2559 O O . SER A 1 363 ? 44.539 60.377 59.387 1.00 24.15 2498 SER A O 1
ATOM 2562 N N . ARG A 1 364 ? 44.570 59.529 57.313 1.00 21.14 2499 ARG A N 1
ATOM 2563 C CA . ARG A 1 364 ? 44.783 58.169 57.785 1.00 19.65 2499 ARG A CA 1
ATOM 2564 C C . ARG A 1 364 ? 43.614 57.622 58.605 1.00 18.66 2499 ARG A C 1
ATOM 2565 O O . ARG A 1 364 ? 43.682 56.495 59.108 1.00 18.38 2499 ARG A O 1
ATOM 2573 N N . THR A 1 365 ? 42.546 58.408 58.734 1.00 15.83 2500 THR A N 1
ATOM 2574 C CA . THR A 1 365 ? 41.374 57.990 59.500 1.00 13.80 2500 THR A CA 1
ATOM 2575 C C . THR A 1 365 ? 40.161 57.620 58.626 1.00 14.80 2500 THR A C 1
ATOM 2576 O O . THR A 1 365 ? 39.622 58.455 57.898 1.00 14.35 2500 THR A O 1
ATOM 2580 N N . PRO A 1 366 ? 39.694 56.367 58.722 1.00 15.34 2501 PRO A N 1
ATOM 2581 C CA . PRO A 1 366 ? 38.553 55.855 57.962 1.00 16.06 2501 PRO A CA 1
ATOM 2582 C C . PRO A 1 366 ? 37.218 56.397 58.463 1.00 18.18 2501 PRO A C 1
ATOM 2583 O O . PRO A 1 366 ? 37.028 56.584 59.663 1.00 19.28 2501 PRO A O 1
ATOM 2587 N N . TYR A 1 367 ? 36.289 56.636 57.543 1.00 21.34 2502 TYR A N 1
ATOM 2588 C CA . TYR A 1 367 ? 34.963 57.124 57.911 1.00 21.80 2502 TYR A CA 1
ATOM 2589 C C . TYR A 1 367 ? 33.851 56.347 57.229 1.00 21.76 2502 TYR A C 1
ATOM 2590 O O . TYR A 1 367 ? 33.969 55.927 56.076 1.00 22.85 2502 TYR A O 1
ATOM 2599 N N . ASN A 1 368 ? 32.773 56.134 57.968 1.00 21.83 2503 ASN A N 1
ATOM 2600 C CA . ASN A 1 368 ? 31.629 55.433 57.432 1.00 20.95 2503 ASN A CA 1
ATOM 2601 C C . ASN A 1 368 ? 30.451 56.372 57.609 1.00 21.67 2503 ASN A C 1
ATOM 2602 O O . ASN A 1 368 ? 29.982 56.584 58.725 1.00 21.99 2503 ASN A O 1
ATOM 2607 N N . ILE A 1 369 ? 29.994 56.949 56.505 1.00 21.63 2504 ILE A N 1
ATOM 2608 C CA . ILE A 1 369 ? 28.889 57.888 56.536 1.00 21.76 2504 ILE A CA 1
ATOM 2609 C C . ILE A 1 369 ? 27.655 57.304 57.214 1.00 21.97 2504 ILE A C 1
ATOM 2610 O O . ILE A 1 369 ? 26.948 58.015 57.930 1.00 22.78 2504 ILE A O 1
ATOM 2615 N N . LEU A 1 370 ? 27.404 56.013 57.011 1.00 20.39 2505 LEU A N 1
ATOM 2616 C CA . LEU A 1 370 ? 26.244 55.381 57.628 1.00 20.20 2505 LEU A CA 1
ATOM 2617 C C . LEU A 1 370 ? 26.293 55.360 59.155 1.00 22.91 2505 LEU A C 1
ATOM 2618 O O . LEU A 1 370 ? 25.273 55.126 59.804 1.00 24.57 2505 LEU A O 1
ATOM 2623 N N . SER A 1 371 ? 27.472 55.602 59.727 1.00 24.79 2506 SER A N 1
ATOM 2624 C CA . SER A 1 371 ? 27.631 55.626 61.182 1.00 26.29 2506 SER A CA 1
ATOM 2625 C C . SER A 1 371 ? 27.418 57.043 61.652 1.00 27.30 2506 SER A C 1
ATOM 2626 O O . SER A 1 371 ? 27.288 57.302 62.855 1.00 28.71 2506 SER A O 1
ATOM 2629 N N . SER A 1 372 ? 27.400 57.955 60.683 1.00 26.89 2507 SER A N 1
ATOM 2630 C CA . SER A 1 372 ? 27.215 59.368 60.944 1.00 25.72 2507 SER A CA 1
ATOM 2631 C C . SER A 1 372 ? 25.813 59.557 61.492 1.00 24.79 2507 SER A C 1
ATOM 2632 O O . SER A 1 372 ? 24.914 58.771 61.199 1.00 25.79 2507 SER A O 1
ATOM 2635 N N . PRO A 1 373 ? 25.608 60.596 62.306 1.00 24.00 2508 PRO A N 1
ATOM 2636 C CA . PRO A 1 373 ? 24.291 60.856 62.886 1.00 24.35 2508 PRO A CA 1
ATOM 2637 C C . PRO A 1 373 ? 23.484 61.981 62.222 1.00 24.38 2508 PRO A C 1
ATOM 2638 O O . PRO A 1 373 ? 22.286 62.121 62.473 1.00 24.79 2508 PRO A O 1
ATOM 2642 N N . ASP A 1 374 ? 24.126 62.773 61.369 1.00 23.17 2509 ASP A N 1
ATOM 2643 C CA . ASP A 1 374 ? 23.442 63.908 60.758 1.00 21.66 2509 ASP A CA 1
ATOM 2644 C C . ASP A 1 374 ? 23.460 64.030 59.244 1.00 20.94 2509 ASP A C 1
ATOM 2645 O O . ASP A 1 374 ? 23.399 65.146 58.728 1.00 20.40 2509 ASP A O 1
ATOM 2650 N N . TYR A 1 375 ? 23.544 62.914 58.528 1.00 20.21 2510 TYR A N 1
ATOM 2651 C CA . TYR A 1 375 ? 23.546 62.975 57.067 1.00 20.31 2510 TYR A CA 1
ATOM 2652 C C . TYR A 1 375 ? 22.116 62.982 56.508 1.00 19.82 2510 TYR A C 1
ATOM 2653 O O . TYR A 1 375 ? 21.165 62.598 57.183 1.00 19.51 2510 TYR A O 1
ATOM 2662 N N . VAL A 1 376 ? 21.961 63.403 55.263 1.00 18.79 2511 VAL A N 1
ATOM 2663 C CA . VAL A 1 376 ? 20.634 63.447 54.667 1.00 16.91 2511 VAL A CA 1
ATOM 2664 C C . VAL A 1 376 ? 20.607 62.909 53.245 1.00 15.34 2511 VAL A C 1
ATOM 2665 O O . VAL A 1 376 ? 21.580 63.046 52.514 1.00 16.68 2511 VAL A O 1
ATOM 2669 N N . GLY A 1 377 ? 19.492 62.292 52.868 1.00 13.49 2512 GLY A N 1
ATOM 2670 C CA . GLY A 1 377 ? 19.341 61.753 51.527 1.00 13.72 2512 GLY A CA 1
ATOM 2671 C C . GLY A 1 377 ? 20.472 60.868 51.039 1.00 15.27 2512 GLY A C 1
ATOM 2672 O O . GLY A 1 377 ? 21.096 61.151 50.013 1.00 14.95 2512 GLY A O 1
ATOM 2673 N N . VAL A 1 378 ? 20.728 59.789 51.772 1.00 15.62 2513 VAL A N 1
ATOM 2674 C CA . VAL A 1 378 ? 21.790 58.846 51.449 1.00 16.00 2513 VAL A CA 1
ATOM 2675 C C . VAL A 1 378 ? 21.217 57.454 51.639 1.00 18.22 2513 VAL A C 1
ATOM 2676 O O . VAL A 1 378 ? 20.418 57.233 52.550 1.00 18.83 2513 VAL A O 1
ATOM 2680 N N . THR A 1 379 ? 21.610 56.520 50.779 1.00 19.53 2514 THR A N 1
ATOM 2681 C CA . THR A 1 379 ? 21.129 55.145 50.892 1.00 20.00 2514 THR A CA 1
ATOM 2682 C C . THR A 1 379 ? 22.328 54.202 50.911 1.00 20.10 2514 THR A C 1
ATOM 2683 O O . THR A 1 379 ? 23.321 54.428 50.211 1.00 19.87 2514 THR A O 1
ATOM 2687 N N . LYS A 1 380 ? 22.236 53.149 51.715 1.00 19.55 2515 LYS A N 1
ATOM 2688 C CA . LYS A 1 380 ? 23.315 52.174 51.812 1.00 19.13 2515 LYS A CA 1
ATOM 2689 C C . LYS A 1 380 ? 23.427 51.428 50.491 1.00 19.28 2515 LYS A C 1
ATOM 2690 O O . LYS A 1 380 ? 22.424 51.200 49.812 1.00 19.78 2515 LYS A O 1
ATOM 2692 N N . GLY A 1 381 ? 24.650 51.064 50.121 1.00 18.26 2516 GLY A N 1
ATOM 2693 C CA . GLY A 1 381 ? 24.851 50.327 48.893 1.00 17.01 2516 GLY A CA 1
ATOM 2694 C C . GLY A 1 381 ? 25.109 51.165 47.659 1.00 18.30 2516 GLY A C 1
ATOM 2695 O O . GLY A 1 381 ? 25.357 52.375 47.742 1.00 17.32 2516 GLY A O 1
ATOM 2696 N N . CYS A 1 382 ? 25.058 50.498 46.507 1.00 18.37 2517 CYS A N 1
ATOM 2697 C CA . CYS A 1 382 ? 25.278 51.135 45.226 1.00 17.42 2517 CYS A CA 1
ATOM 2698 C C . CYS A 1 382 ? 24.531 50.364 44.152 1.00 17.84 2517 CYS A C 1
ATOM 2699 O O . CYS A 1 382 ? 24.653 49.154 44.063 1.00 17.02 2517 CYS A O 1
ATOM 2702 N N . SER A 1 383 ? 23.745 51.076 43.350 1.00 20.52 2518 SER A N 1
ATOM 2703 C CA . SER A 1 383 ? 22.970 50.473 42.268 1.00 21.54 2518 SER A CA 1
ATOM 2704 C C . SER A 1 383 ? 22.920 51.432 41.085 1.00 23.77 2518 SER A C 1
ATOM 2705 O O . SER A 1 383 ? 22.068 52.326 41.023 1.00 23.64 2518 SER A O 1
ATOM 2708 N N . LEU A 1 384 ? 23.846 51.243 40.153 1.00 24.71 2519 LEU A N 1
ATOM 2709 C CA . LEU A 1 384 ? 23.928 52.072 38.957 1.00 24.60 2519 LEU A CA 1
ATOM 2710 C C . LEU A 1 384 ? 23.978 51.178 37.734 1.00 25.92 2519 LEU A C 1
ATOM 2711 O O . LEU A 1 384 ? 25.022 50.607 37.431 1.00 28.73 2519 LEU A O 1
ATOM 2716 N N . GLU A 1 385 ? 22.868 51.046 37.022 1.00 26.60 2520 GLU A N 1
ATOM 2717 C CA . GLU A 1 385 ? 22.870 50.181 35.853 1.00 27.50 2520 GLU A CA 1
ATOM 2718 C C . GLU A 1 385 ? 23.097 50.923 34.543 1.00 26.11 2520 GLU A C 1
ATOM 2719 O O . GLU A 1 385 ? 24.072 50.658 33.843 1.00 26.10 2520 GLU A O 1
ATOM 2725 N N . ASN A 1 386 ? 22.208 51.849 34.208 1.00 24.46 2521 ASN A N 1
ATOM 2726 C CA . ASN A 1 386 ? 22.340 52.608 32.970 1.00 22.91 2521 ASN A CA 1
ATOM 2727 C C . ASN A 1 386 ? 21.721 53.976 33.146 1.00 22.26 2521 ASN A C 1
ATOM 2728 O O . ASN A 1 386 ? 21.150 54.270 34.190 1.00 23.80 2521 ASN A O 1
ATOM 2733 N N . VAL A 1 387 ? 21.815 54.807 32.118 1.00 21.41 2522 VAL A N 1
ATOM 2734 C CA . VAL A 1 387 ? 21.271 56.149 32.203 1.00 21.25 2522 VAL A CA 1
ATOM 2735 C C . VAL A 1 387 ? 19.902 56.251 31.569 1.00 22.12 2522 VAL A C 1
ATOM 2736 O O . VAL A 1 387 ? 19.373 57.353 31.416 1.00 24.00 2522 VAL A O 1
ATOM 2740 N N . TYR A 1 388 ? 19.330 55.112 31.191 1.00 21.76 2523 TYR A N 1
ATOM 2741 C CA . TYR A 1 388 ? 18.006 55.103 30.571 1.00 22.33 2523 TYR A CA 1
ATOM 2742 C C . TYR A 1 388 ? 16.948 54.613 31.529 1.00 22.26 2523 TYR A C 1
ATOM 2743 O O . TYR A 1 388 ? 15.809 54.375 31.128 1.00 21.67 2523 TYR A O 1
ATOM 2752 N N . THR A 1 389 ? 17.332 54.462 32.792 1.00 21.69 2524 THR A N 1
ATOM 2753 C CA . THR A 1 389 ? 16.414 53.990 33.811 1.00 21.26 2524 THR A CA 1
ATOM 2754 C C . THR A 1 389 ? 16.306 54.949 34.981 1.00 21.69 2524 THR A C 1
ATOM 2755 O O . THR A 1 389 ? 17.306 55.516 35.418 1.00 21.26 2524 THR A O 1
ATOM 2759 N N . VAL A 1 390 ? 15.090 55.127 35.485 1.00 22.46 2525 VAL A N 1
ATOM 2760 C CA . VAL A 1 390 ? 14.862 55.988 36.644 1.00 24.25 2525 VAL A CA 1
ATOM 2761 C C . VAL A 1 390 ? 13.813 55.327 37.528 1.00 26.53 2525 VAL A C 1
ATOM 2762 O O . VAL A 1 390 ? 13.059 54.465 37.073 1.00 27.82 2525 VAL A O 1
ATOM 2766 N N . SER A 1 391 ? 13.781 55.711 38.796 1.00 28.60 2526 SER A N 1
ATOM 2767 C CA . SER A 1 391 ? 12.814 55.151 39.729 1.00 30.43 2526 SER A CA 1
ATOM 2768 C C . SER A 1 391 ? 12.553 56.186 40.806 1.00 31.02 2526 SER A C 1
ATOM 2769 O O . SER A 1 391 ? 13.455 56.937 41.181 1.00 31.16 2526 SER A O 1
ATOM 2772 N N . PHE A 1 392 ? 11.315 56.234 41.289 1.00 33.01 2527 PHE A N 1
ATOM 2773 C CA . PHE A 1 392 ? 10.927 57.203 42.311 1.00 34.08 2527 PHE A CA 1
ATOM 2774 C C . PHE A 1 392 ? 10.504 56.512 43.600 1.00 35.89 2527 PHE A C 1
ATOM 2775 O O . PHE A 1 392 ? 9.547 55.741 43.618 1.00 36.19 2527 PHE A O 1
ATOM 2783 N N . PRO A 1 393 ? 11.223 56.789 44.700 1.00 37.93 2528 PRO A N 1
ATOM 2784 C CA . PRO A 1 393 ? 10.977 56.225 46.033 1.00 38.47 2528 PRO A CA 1
ATOM 2785 C C . PRO A 1 393 ? 9.809 56.956 46.693 1.00 38.30 2528 PRO A C 1
ATOM 2786 O O . PRO A 1 393 ? 8.933 56.349 47.307 1.00 37.39 2528 PRO A O 1
ATOM 2790 N N . LYS A 1 394 ? 9.840 58.277 46.562 1.00 38.07 2529 LYS A N 1
ATOM 2791 C CA . LYS A 1 394 ? 8.818 59.160 47.097 1.00 39.41 2529 LYS A CA 1
ATOM 2792 C C . LYS A 1 394 ? 8.233 59.917 45.892 1.00 39.46 2529 LYS A C 1
ATOM 2793 O O . LYS A 1 394 ? 8.819 59.914 44.808 1.00 39.51 2529 LYS A O 1
ATOM 2795 N N . PRO A 1 395 ? 7.074 60.575 46.061 1.00 38.44 2530 PRO A N 1
ATOM 2796 C CA . PRO A 1 395 ? 6.530 61.285 44.904 1.00 36.44 2530 PRO A CA 1
ATOM 2797 C C . PRO A 1 395 ? 7.562 62.217 44.295 1.00 34.41 2530 PRO A C 1
ATOM 2798 O O . PRO A 1 395 ? 7.958 63.192 44.917 1.00 33.65 2530 PRO A O 1
ATOM 2802 N N . GLY A 1 396 ? 7.998 61.907 43.079 1.00 33.70 2531 GLY A N 1
ATOM 2803 C CA . GLY A 1 396 ? 8.982 62.743 42.419 1.00 33.34 2531 GLY A CA 1
ATOM 2804 C C . GLY A 1 396 ? 8.773 62.899 40.923 1.00 34.20 2531 GLY A C 1
ATOM 2805 O O . GLY A 1 396 ? 7.765 62.442 40.363 1.00 33.85 2531 GLY A O 1
ATOM 2806 N N . PHE A 1 397 ? 9.737 63.547 40.269 1.00 33.52 2532 PHE A N 1
ATOM 2807 C CA . PHE A 1 397 ? 9.671 63.778 38.829 1.00 31.62 2532 PHE A CA 1
ATOM 2808 C C . PHE A 1 397 ? 11.062 64.006 38.222 1.00 31.46 2532 PHE A C 1
ATOM 2809 O O . PHE A 1 397 ? 12.045 64.220 38.940 1.00 32.70 2532 PHE A O 1
ATOM 2817 N N . VAL A 1 398 ? 11.125 63.964 36.892 1.00 29.95 2533 VAL A N 1
ATOM 2818 C CA . VAL A 1 398 ? 12.357 64.198 36.142 1.00 27.02 2533 VAL A CA 1
ATOM 2819 C C . VAL A 1 398 ? 11.968 65.040 34.931 1.00 26.81 2533 VAL A C 1
ATOM 2820 O O . VAL A 1 398 ? 11.072 64.669 34.175 1.00 26.01 2533 VAL A O 1
ATOM 2824 N N . GLU A 1 399 ? 12.618 66.184 34.756 1.00 27.01 2534 GLU A N 1
ATOM 2825 C CA . GLU A 1 399 ? 12.308 67.036 33.618 1.00 28.39 2534 GLU A CA 1
ATOM 2826 C C . GLU A 1 399 ? 13.281 66.783 32.475 1.00 29.56 2534 GLU A C 1
ATOM 2827 O O . GLU A 1 399 ? 14.500 66.799 32.662 1.00 29.56 2534 GLU A O 1
ATOM 2833 N N . LEU A 1 400 ? 12.726 66.545 31.291 1.00 30.32 2535 LEU A N 1
ATOM 2834 C CA . LEU A 1 400 ? 13.510 66.298 30.091 1.00 29.48 2535 LEU A CA 1
ATOM 2835 C C . LEU A 1 400 ? 13.277 67.427 29.095 1.00 29.26 2535 LEU A C 1
ATOM 2836 O O . LEU A 1 400 ? 12.273 68.127 29.172 1.00 29.29 2535 LEU A O 1
ATOM 2841 N N . ALA A 1 401 ? 14.211 67.610 28.169 1.00 30.80 2536 ALA A N 1
ATOM 2842 C CA . ALA A 1 401 ? 14.101 68.661 27.155 1.00 31.94 2536 ALA A CA 1
ATOM 2843 C C . ALA A 1 401 ? 12.851 68.464 26.301 1.00 32.30 2536 ALA A C 1
ATOM 2844 O O . ALA A 1 401 ? 12.642 67.389 25.743 1.00 32.45 2536 ALA A O 1
ATOM 2846 N N . ALA A 1 402 ? 12.037 69.513 26.198 1.00 33.07 2537 ALA A N 1
ATOM 2847 C CA . ALA A 1 402 ? 10.787 69.490 25.430 1.00 34.19 2537 ALA A CA 1
ATOM 2848 C C . ALA A 1 402 ? 10.839 68.791 24.078 1.00 34.66 2537 ALA A C 1
ATOM 2849 O O . ALA A 1 402 ? 11.755 68.989 23.285 1.00 35.12 2537 ALA A O 1
ATOM 2851 N N . VAL A 1 403 ? 9.831 67.973 23.818 1.00 35.71 2538 VAL A N 1
ATOM 2852 C CA . VAL A 1 403 ? 9.740 67.260 22.557 1.00 37.25 2538 VAL A CA 1
ATOM 2853 C C . VAL A 1 403 ? 8.279 67.273 22.154 1.00 38.30 2538 VAL A C 1
ATOM 2854 O O . VAL A 1 403 ? 7.406 66.874 22.930 1.00 37.70 2538 VAL A O 1
ATOM 2858 N N . SER A 1 404 ? 8.018 67.749 20.941 1.00 39.36 2539 SER A N 1
ATOM 2859 C CA . SER A 1 404 ? 6.657 67.834 20.435 1.00 39.94 2539 SER A CA 1
ATOM 2860 C C . SER A 1 404 ? 6.304 66.611 19.607 1.00 40.20 2539 SER A C 1
ATOM 2861 O O . SER A 1 404 ? 7.170 65.987 18.995 1.00 40.08 2539 SER A O 1
ATOM 2864 N N . ILE A 1 405 ? 5.022 66.270 19.599 1.00 40.46 2540 ILE A N 1
ATOM 2865 C CA . ILE A 1 405 ? 4.557 65.128 18.837 1.00 40.85 2540 ILE A CA 1
ATOM 2866 C C . ILE A 1 405 ? 3.998 65.626 17.519 1.00 42.02 2540 ILE A C 1
ATOM 2867 O O . ILE A 1 405 ? 3.033 66.389 17.498 1.00 44.00 2540 ILE A O 1
ATOM 2872 N N . ASP A 1 406 ? 4.626 65.216 16.421 1.00 41.90 2541 ASP A N 1
ATOM 2873 C CA . ASP A 1 406 ? 4.185 65.620 15.092 1.00 41.22 2541 ASP A CA 1
ATOM 2874 C C . ASP A 1 406 ? 3.503 64.427 14.452 1.00 40.50 2541 ASP A C 1
ATOM 2875 O O . ASP A 1 406 ? 3.469 63.333 15.026 1.00 39.96 2541 ASP A O 1
ATOM 2880 N N . VAL A 1 407 ? 2.968 64.636 13.256 1.00 39.09 2542 VAL A N 1
ATOM 2881 C CA . VAL A 1 407 ? 2.309 63.551 12.543 1.00 38.53 2542 VAL A CA 1
ATOM 2882 C C . VAL A 1 407 ? 3.384 62.541 12.129 1.00 37.68 2542 VAL A C 1
ATOM 2883 O O . VAL A 1 407 ? 4.299 62.863 11.363 1.00 35.56 2542 VAL A O 1
ATOM 2887 N N . GLY A 1 408 ? 3.274 61.327 12.663 1.00 36.70 2543 GLY A N 1
ATOM 2888 C CA . GLY A 1 408 ? 4.224 60.276 12.351 1.00 35.27 2543 GLY A CA 1
ATOM 2889 C C . GLY A 1 408 ? 5.116 59.940 13.530 1.00 34.66 2543 GLY A C 1
ATOM 2890 O O . GLY A 1 408 ? 5.966 59.050 13.445 1.00 34.85 2543 GLY A O 1
ATOM 2891 N N . THR A 1 409 ? 4.909 60.647 14.638 1.00 32.82 2544 THR A N 1
ATOM 2892 C CA . THR A 1 409 ? 5.707 60.453 15.841 1.00 29.70 2544 THR A CA 1
ATOM 2893 C C . THR A 1 409 ? 5.355 59.204 16.631 1.00 27.45 2544 THR A C 1
ATOM 2894 O O . THR A 1 409 ? 4.227 58.722 16.598 1.00 26.01 2544 THR A O 1
ATOM 2898 N N . GLU A 1 410 ? 6.351 58.680 17.334 1.00 26.23 2545 GLU A N 1
ATOM 2899 C CA . GLU A 1 410 ? 6.172 57.510 18.169 1.00 24.12 2545 GLU A CA 1
ATOM 2900 C C . GLU A 1 410 ? 6.699 57.764 19.572 1.00 23.86 2545 GLU A C 1
ATOM 2901 O O . GLU A 1 410 ? 7.522 58.653 19.790 1.00 22.69 2545 GLU A O 1
ATOM 2907 N N . ILE A 1 411 ? 6.188 56.989 20.522 1.00 23.60 2546 ILE A N 1
ATOM 2908 C CA . ILE A 1 411 ? 6.609 57.063 21.914 1.00 22.52 2546 ILE A CA 1
ATOM 2909 C C . ILE A 1 411 ? 6.699 55.638 22.437 1.00 23.23 2546 ILE A C 1
ATOM 2910 O O . ILE A 1 411 ? 5.726 54.898 22.393 1.00 23.99 2546 ILE A O 1
ATOM 2915 N N . ASN A 1 412 ? 7.869 55.242 22.914 1.00 23.82 2547 ASN A N 1
ATOM 2916 C CA . ASN A 1 412 ? 8.020 53.901 23.450 1.00 25.17 2547 ASN A CA 1
ATOM 2917 C C . ASN A 1 412 ? 8.679 54.014 24.806 1.00 24.98 2547 ASN A C 1
ATOM 2918 O O . ASN A 1 412 ? 9.644 54.765 24.960 1.00 25.80 2547 ASN A O 1
ATOM 2923 N N . LEU A 1 413 ? 8.149 53.288 25.788 1.00 23.55 2548 LEU A N 1
ATOM 2924 C CA . LEU A 1 413 ? 8.706 53.305 27.135 1.00 25.01 2548 LEU A CA 1
ATOM 2925 C C . LEU A 1 413 ? 8.285 52.058 27.903 1.00 26.94 2548 LEU A C 1
ATOM 2926 O O . LEU A 1 413 ? 7.532 51.231 27.397 1.00 27.58 2548 LEU A O 1
ATOM 2931 N N . SER A 1 414 ? 8.800 51.922 29.118 1.00 28.65 2549 SER A N 1
ATOM 2932 C CA . SER A 1 414 ? 8.471 50.799 29.984 1.00 29.86 2549 SER A CA 1
ATOM 2933 C C . SER A 1 414 ? 8.299 51.381 31.373 1.00 31.83 2549 SER A C 1
ATOM 2934 O O . SER A 1 414 ? 8.985 52.336 31.732 1.00 31.11 2549 SER A O 1
ATOM 2937 N N . PHE A 1 415 ? 7.376 50.821 32.146 1.00 34.41 2550 PHE A N 1
ATOM 2938 C CA . PHE A 1 415 ? 7.120 51.315 33.491 1.00 37.79 2550 PHE A CA 1
ATOM 2939 C C . PHE A 1 415 ? 6.668 50.165 34.383 1.00 40.57 2550 PHE A C 1
ATOM 2940 O O . PHE A 1 415 ? 6.307 49.088 33.898 1.00 41.04 2550 PHE A O 1
ATOM 2948 N N . SER A 1 416 ? 6.684 50.401 35.689 1.00 42.51 2551 SER A N 1
ATOM 2949 C CA . SER A 1 416 ? 6.256 49.394 36.646 1.00 45.81 2551 SER A CA 1
ATOM 2950 C C . SER A 1 416 ? 6.045 50.041 38.013 1.00 48.45 2551 SER A C 1
ATOM 2951 O O . SER A 1 416 ? 6.995 50.315 38.751 1.00 50.27 2551 SER A O 1
ATOM 2954 N N . THR A 1 417 ? 4.781 50.294 38.328 1.00 50.20 2552 THR A N 1
ATOM 2955 C CA . THR A 1 417 ? 4.389 50.911 39.585 1.00 51.62 2552 THR A CA 1
ATOM 2956 C C . THR A 1 417 ? 3.392 49.972 40.237 1.00 53.38 2552 THR A C 1
ATOM 2957 O O . THR A 1 417 ? 3.009 48.961 39.646 1.00 54.15 2552 THR A O 1
ATOM 2961 N N . ARG A 1 418 ? 2.992 50.297 41.461 1.00 54.85 2553 ARG A N 1
ATOM 2962 C CA . ARG A 1 418 ? 1.996 49.512 42.175 1.00 55.70 2553 ARG A CA 1
ATOM 2963 C C . ARG A 1 418 ? 0.938 50.475 42.670 1.00 55.97 2553 ARG A C 1
ATOM 2964 O O . ARG A 1 418 ? 0.186 50.175 43.590 1.00 56.47 2553 ARG A O 1
ATOM 2972 N N . ASN A 1 419 ? 0.891 51.639 42.029 1.00 57.24 2554 ASN A N 1
ATOM 2973 C CA . ASN A 1 419 ? -0.069 52.681 42.368 1.00 59.12 2554 ASN A CA 1
ATOM 2974 C C . ASN A 1 419 ? -0.989 52.972 41.187 1.00 58.51 2554 ASN A C 1
ATOM 2975 O O . ASN A 1 419 ? -0.622 53.681 40.249 1.00 57.83 2554 ASN A O 1
ATOM 2980 N N . GLU A 1 420 ? -2.191 52.411 41.250 1.00 57.62 2555 GLU A N 1
ATOM 2981 C CA . GLU A 1 420 ? -3.187 52.586 40.207 1.00 56.63 2555 GLU A CA 1
ATOM 2982 C C . GLU A 1 420 ? -3.195 53.986 39.598 1.00 54.65 2555 GLU A C 1
ATOM 2983 O O . GLU A 1 420 ? -3.400 54.133 38.397 1.00 54.61 2555 GLU A O 1
ATOM 2989 N N . SER A 1 4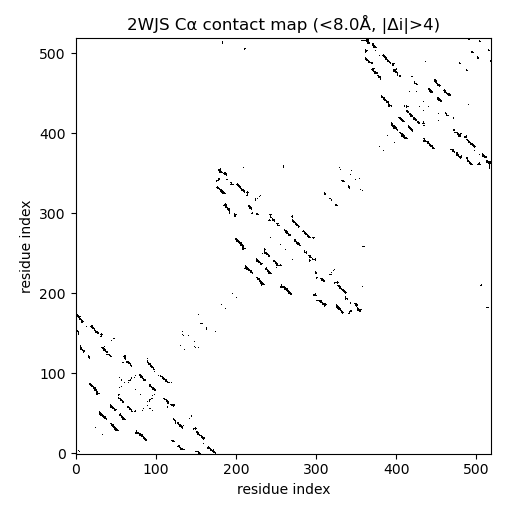21 ? -2.967 55.009 40.416 1.00 52.58 2556 SER A N 1
ATOM 2990 C CA . SER A 1 421 ? -2.964 56.387 39.919 1.00 52.07 2556 SER A CA 1
ATOM 2991 C C . SER A 1 421 ? -1.589 57.065 39.947 1.00 51.14 2556 SER A C 1
ATOM 2992 O O . SER A 1 421 ? -1.051 57.385 41.017 1.00 52.24 2556 SER A O 1
ATOM 2995 N N . GLY A 1 422 ? -1.033 57.293 38.761 1.00 48.16 2557 GLY A N 1
ATOM 2996 C CA . GLY A 1 422 ? 0.262 57.935 38.665 1.00 44.93 2557 GLY A CA 1
ATOM 2997 C C . GLY A 1 422 ? 0.623 58.340 37.250 1.00 42.57 2557 GLY A C 1
ATOM 2998 O O . GLY A 1 422 ? 0.531 57.541 36.321 1.00 43.22 2557 GLY A O 1
ATOM 2999 N N . ILE A 1 423 ? 1.034 59.591 37.082 1.00 39.43 2558 ILE A N 1
ATOM 3000 C CA . ILE A 1 423 ? 1.432 60.097 35.777 1.00 36.36 2558 ILE A CA 1
ATOM 3001 C C . ILE A 1 423 ? 2.779 59.490 35.380 1.00 34.00 2558 ILE A C 1
ATOM 3002 O O . ILE A 1 423 ? 3.741 59.540 36.139 1.00 33.50 2558 ILE A O 1
ATOM 3007 N N . ILE A 1 424 ? 2.836 58.917 34.181 1.00 32.10 2559 ILE A N 1
ATOM 3008 C CA . ILE A 1 424 ? 4.045 58.272 33.674 1.00 29.14 2559 ILE A CA 1
ATOM 3009 C C . ILE A 1 424 ? 4.881 59.167 32.760 1.00 29.01 2559 ILE A C 1
ATOM 3010 O O . ILE A 1 424 ? 6.107 59.177 32.849 1.00 29.69 2559 ILE A O 1
ATOM 3015 N N . LEU A 1 425 ? 4.215 59.920 31.892 1.00 28.37 2560 LEU A N 1
ATOM 3016 C CA . LEU A 1 425 ? 4.885 60.829 30.972 1.00 27.41 2560 LEU A CA 1
ATOM 3017 C C . LEU A 1 425 ? 3.999 62.074 30.816 1.00 29.77 2560 LEU A C 1
ATOM 3018 O O . LEU A 1 425 ? 2.779 61.983 30.971 1.00 30.89 2560 LEU A O 1
ATOM 3023 N N . LEU A 1 426 ? 4.588 63.232 30.514 1.00 29.90 2561 LEU A N 1
ATOM 3024 C CA . LEU A 1 426 ? 3.794 64.451 30.348 1.00 29.03 2561 LEU A CA 1
ATOM 3025 C C . LEU A 1 426 ? 4.551 65.636 29.762 1.00 29.72 2561 LEU A C 1
ATOM 3026 O O . LEU A 1 426 ? 5.651 65.958 30.211 1.00 31.06 2561 LEU A O 1
ATOM 3031 N N . GLY A 1 427 ? 3.943 66.298 28.778 1.00 29.14 2562 GLY A N 1
ATOM 3032 C CA . GLY A 1 427 ? 4.562 67.461 28.163 1.00 30.08 2562 GLY A CA 1
ATOM 3033 C C . GLY A 1 427 ? 3.756 68.705 28.495 1.00 31.37 2562 GLY A C 1
ATOM 3034 O O . GLY A 1 427 ? 2.614 68.810 28.062 1.00 32.29 2562 GLY A O 1
ATOM 3035 N N . SER A 1 428 ? 4.348 69.635 29.255 1.00 32.01 2563 SER A N 1
ATOM 3036 C CA . SER A 1 428 ? 3.698 70.882 29.695 1.00 30.27 2563 SER A CA 1
ATOM 3037 C C . SER A 1 428 ? 2.337 70.614 30.300 1.00 31.00 2563 SER A C 1
ATOM 3038 O O . SER A 1 428 ? 2.082 69.511 30.789 1.00 32.34 2563 SER A O 1
ATOM 3041 N N . GLN A 1 432 ? -1.866 75.248 27.129 1.00 44.99 2579 GLN A N 1
ATOM 3042 C CA . GLN A 1 432 ? -2.961 74.858 26.240 1.00 45.74 2579 GLN A CA 1
ATOM 3043 C C . GLN A 1 432 ? -2.801 73.426 25.722 1.00 45.30 2579 GLN A C 1
ATOM 3044 O O . GLN A 1 432 ? -3.591 72.539 26.056 1.00 44.90 2579 GLN A O 1
ATOM 3046 N N . ALA A 1 433 ? -1.776 73.211 24.901 1.00 45.09 2580 ALA A N 1
ATOM 3047 C CA . ALA A 1 433 ? -1.500 71.894 24.325 1.00 43.93 2580 ALA A CA 1
ATOM 3048 C C . ALA A 1 433 ? -0.713 71.027 25.298 1.00 41.71 2580 ALA A C 1
ATOM 3049 O O . ALA A 1 433 ? 0.017 71.541 26.147 1.00 41.60 2580 ALA A O 1
ATOM 3051 N N . TYR A 1 434 ? -0.855 69.713 25.167 1.00 38.81 2581 TYR A N 1
ATOM 3052 C CA . TYR A 1 434 ? -0.149 68.798 26.053 1.00 37.55 2581 TYR A CA 1
ATOM 3053 C C . TYR A 1 434 ? -0.364 67.344 25.632 1.00 37.34 2581 TYR A C 1
ATOM 3054 O O . TYR A 1 434 ? -1.218 67.054 24.789 1.00 39.08 2581 TYR A O 1
ATOM 3063 N N . TYR A 1 435 ? 0.421 66.431 26.198 1.00 34.42 2582 TYR A N 1
ATOM 3064 C CA . TYR A 1 435 ? 0.248 65.006 25.903 1.00 32.06 2582 TYR A CA 1
ATOM 3065 C C . TYR A 1 435 ? 0.628 64.231 27.143 1.00 30.02 2582 TYR A C 1
ATOM 3066 O O . TYR A 1 435 ? 1.458 64.690 27.918 1.00 32.08 2582 TYR A O 1
ATOM 3075 N N . ALA A 1 436 ? 0.019 63.074 27.362 1.00 27.74 2583 ALA A N 1
ATOM 3076 C CA . ALA A 1 436 ? 0.340 62.337 28.570 1.00 28.39 2583 ALA A CA 1
ATOM 3077 C C . ALA A 1 436 ? -0.018 60.860 28.585 1.00 29.43 2583 ALA A C 1
ATOM 3078 O O . ALA A 1 436 ? -1.020 60.441 28.017 1.00 30.13 2583 ALA A O 1
ATOM 3080 N N . ILE A 1 437 ? 0.832 60.079 29.242 1.00 30.56 2584 ILE A N 1
ATOM 3081 C CA . ILE A 1 437 ? 0.631 58.645 29.413 1.00 31.99 2584 ILE A CA 1
ATOM 3082 C C . ILE A 1 437 ? 0.538 58.503 30.924 1.00 35.82 2584 ILE A C 1
ATOM 3083 O O . ILE A 1 437 ? 1.504 58.789 31.632 1.00 36.84 2584 ILE A O 1
ATOM 3088 N N . PHE A 1 438 ? -0.611 58.085 31.435 1.00 39.33 2585 PHE A N 1
ATOM 3089 C CA . PHE A 1 438 ? -0.728 57.963 32.876 1.00 43.52 2585 PHE A CA 1
ATOM 3090 C C . PHE A 1 438 ? -1.724 56.935 33.353 1.00 44.44 2585 PHE A C 1
ATOM 3091 O O . PHE A 1 438 ? -2.754 56.701 32.729 1.00 45.56 2585 PHE A O 1
ATOM 3099 N N . LEU A 1 439 ? -1.385 56.309 34.468 1.00 45.52 2586 LEU A N 1
ATOM 3100 C CA . LEU A 1 439 ? -2.239 55.314 35.068 1.00 46.70 2586 LEU A CA 1
ATOM 3101 C C . LEU A 1 439 ? -3.305 56.088 35.837 1.00 48.46 2586 LEU A C 1
ATOM 3102 O O . LEU A 1 439 ? -3.007 57.104 36.471 1.00 49.30 2586 LEU A O 1
ATOM 3107 N N . ASN A 1 440 ? -4.552 55.634 35.744 1.00 50.12 2587 ASN A N 1
ATOM 3108 C CA . ASN A 1 440 ? -5.658 56.281 36.445 1.00 50.94 2587 ASN A CA 1
ATOM 3109 C C . ASN A 1 440 ? -6.615 55.251 37.044 1.00 50.70 2587 ASN A C 1
ATOM 3110 O O . ASN A 1 440 ? -7.453 54.678 36.349 1.00 49.85 2587 ASN A O 1
ATOM 3115 N N . LYS A 1 441 ? -6.471 55.022 38.343 1.00 51.24 2588 LYS A N 1
ATOM 3116 C CA . LYS A 1 441 ? -7.307 54.074 39.049 1.00 51.76 2588 LYS A CA 1
ATOM 3117 C C . LYS A 1 441 ? -7.343 52.739 38.309 1.00 52.65 2588 LYS A C 1
ATOM 3118 O O . LYS A 1 441 ? -8.366 52.059 38.271 1.00 52.65 2588 LYS A O 1
ATOM 3124 N N . GLY A 1 442 ? -6.202 52.374 37.726 1.00 54.00 2589 GLY A N 1
ATOM 3125 C CA . GLY A 1 442 ? -6.089 51.121 36.998 1.00 54.46 2589 GLY A CA 1
ATOM 3126 C C . GLY A 1 442 ? -6.050 51.307 35.494 1.00 54.75 2589 GLY A C 1
ATOM 3127 O O . GLY A 1 442 ? -5.371 50.562 34.782 1.00 54.37 2589 GLY A O 1
ATOM 3128 N N . ARG A 1 443 ? -6.786 52.306 35.011 1.00 55.04 2590 ARG A N 1
ATOM 3129 C CA . ARG A 1 443 ? -6.855 52.595 33.583 1.00 55.18 2590 ARG A CA 1
ATOM 3130 C C . ARG A 1 443 ? -5.575 53.296 33.163 1.00 53.91 2590 ARG A C 1
ATOM 3131 O O . ARG A 1 443 ? -4.933 53.949 33.981 1.00 54.06 2590 ARG A O 1
ATOM 3139 N N . LEU A 1 444 ? -5.200 53.157 31.894 1.00 51.59 2591 LEU A N 1
ATOM 3140 C CA . LEU A 1 444 ? -4.005 53.815 31.394 1.00 48.36 2591 LEU A CA 1
ATOM 3141 C C . LEU A 1 444 ? -4.418 54.809 30.327 1.00 46.60 2591 LEU A C 1
ATOM 3142 O O . LEU A 1 444 ? -4.609 54.446 29.173 1.00 47.05 2591 LEU A O 1
ATOM 3147 N N . GLU A 1 445 ? -4.562 56.068 30.716 1.00 45.02 2592 GLU A N 1
ATOM 3148 C CA . GLU A 1 445 ? -4.950 57.100 29.768 1.00 42.91 2592 GLU A CA 1
ATOM 3149 C C . GLU A 1 445 ? -3.772 57.548 28.908 1.00 41.58 2592 GLU A C 1
ATOM 3150 O O . GLU A 1 445 ? -2.617 57.250 29.199 1.00 41.35 2592 GLU A O 1
ATOM 3156 N N . VAL A 1 446 ? -4.094 58.249 27.829 1.00 40.56 2593 VAL A N 1
ATOM 3157 C CA . VAL A 1 446 ? -3.113 58.785 26.893 1.00 38.48 2593 VAL A CA 1
ATOM 3158 C C . VAL A 1 446 ? -3.815 59.986 26.289 1.00 38.78 2593 VAL A C 1
ATOM 3159 O O . VAL A 1 446 ? -4.839 59.837 25.634 1.00 39.98 2593 VAL A O 1
ATOM 3163 N N . HIS A 1 447 ? -3.283 61.178 26.521 1.00 38.20 2594 HIS A N 1
ATOM 3164 C CA . HIS A 1 447 ? -3.923 62.378 26.011 1.00 37.65 2594 HIS A CA 1
ATOM 3165 C C . HIS A 1 447 ? -3.095 63.143 25.014 1.00 37.59 2594 HIS A C 1
ATOM 3166 O O . HIS A 1 447 ? -1.892 63.294 25.181 1.00 37.38 2594 HIS A O 1
ATOM 3173 N N . LEU A 1 448 ? -3.773 63.642 23.988 1.00 38.82 2595 LEU A N 1
ATOM 3174 C CA . LEU A 1 448 ? -3.170 64.461 22.949 1.00 39.86 2595 LEU A CA 1
ATOM 3175 C C . LEU A 1 448 ? -4.135 65.637 22.725 1.00 41.27 2595 LEU A C 1
ATOM 3176 O O . LEU A 1 448 ? -5.357 65.457 22.727 1.00 41.33 2595 LEU A O 1
ATOM 3181 N N . SER A 1 449 ? -3.594 66.843 22.571 1.00 42.63 2596 SER A N 1
ATOM 3182 C CA . SER A 1 449 ? -4.422 68.028 22.344 1.00 43.55 2596 SER A CA 1
ATOM 3183 C C . SER A 1 449 ? -3.568 69.220 21.925 1.00 44.75 2596 SER A C 1
ATOM 3184 O O . SER A 1 449 ? -2.344 69.136 21.916 1.00 45.61 2596 SER A O 1
ATOM 3187 N N . SER A 1 450 ? -4.215 70.329 21.579 1.00 46.81 2597 SER A N 1
ATOM 3188 C CA . SER A 1 450 ? -3.497 71.533 21.158 1.00 47.88 2597 SER A CA 1
ATOM 3189 C C . SER A 1 450 ? -4.418 72.746 21.016 1.00 49.15 2597 SER A C 1
ATOM 3190 O O . SER A 1 450 ? -5.311 72.964 21.840 1.00 49.97 2597 SER A O 1
ATOM 3193 N N . MET A 1 455 ? -9.143 67.963 22.141 1.00 41.44 2602 MET A N 1
ATOM 3194 C CA . MET A 1 455 ? -8.371 67.066 23.000 1.00 43.25 2602 MET A CA 1
ATOM 3195 C C . MET A 1 455 ? -8.888 65.644 22.897 1.00 42.95 2602 MET A C 1
ATOM 3196 O O . MET A 1 455 ? -9.905 65.299 23.498 1.00 42.96 2602 MET A O 1
ATOM 3201 N N . ARG A 1 456 ? -8.178 64.816 22.144 1.00 43.51 2603 ARG A N 1
ATOM 3202 C CA . ARG A 1 456 ? -8.569 63.423 21.972 1.00 43.82 2603 ARG A CA 1
ATOM 3203 C C . ARG A 1 456 ? -7.764 62.568 22.947 1.00 42.76 2603 ARG A C 1
ATOM 3204 O O . ARG A 1 456 ? -6.732 63.007 23.449 1.00 42.44 2603 ARG A O 1
ATOM 3206 N N . LYS A 1 457 ? -8.230 61.356 23.222 1.00 41.31 2604 LYS A N 1
ATOM 3207 C CA . LYS A 1 457 ? -7.503 60.492 24.138 1.00 40.40 2604 LYS A CA 1
ATOM 3208 C C . LYS A 1 457 ? -8.045 59.071 24.200 1.00 39.88 2604 LYS A C 1
ATOM 3209 O O . LYS A 1 457 ? -9.227 58.833 23.986 1.00 40.72 2604 LYS A O 1
ATOM 3215 N N . ILE A 1 458 ? -7.159 58.127 24.492 1.00 39.36 2605 ILE A N 1
ATOM 3216 C CA . ILE A 1 458 ? -7.515 56.718 24.592 1.00 38.02 2605 ILE A CA 1
ATOM 3217 C C . ILE A 1 458 ? -7.403 56.247 26.042 1.00 38.97 2605 ILE A C 1
ATOM 3218 O O . ILE A 1 458 ? -6.600 56.770 26.815 1.00 38.92 2605 ILE A O 1
ATOM 3223 N N . VAL A 1 459 ? -8.221 55.266 26.411 1.00 39.71 2606 VAL A N 1
ATOM 3224 C CA . VAL A 1 459 ? -8.200 54.736 27.766 1.00 41.31 2606 VAL A CA 1
ATOM 3225 C C . VAL A 1 459 ? -8.368 53.224 27.758 1.00 43.10 2606 VAL A C 1
ATOM 3226 O O . VAL A 1 459 ? -9.441 52.718 27.433 1.00 41.94 2606 VAL A O 1
ATOM 3230 N N . ILE A 1 460 ? -7.301 52.513 28.120 1.00 46.42 2607 ILE A N 1
ATOM 3231 C CA . ILE A 1 460 ? -7.314 51.052 28.156 1.00 49.26 2607 ILE A CA 1
ATOM 3232 C C . ILE A 1 460 ? -7.512 50.505 29.568 1.00 52.13 2607 ILE A C 1
ATOM 3233 O O . ILE A 1 460 ? -6.795 50.876 30.500 1.00 52.80 2607 ILE A O 1
ATOM 3238 N N . LYS A 1 461 ? -8.499 49.624 29.710 1.00 54.71 2608 LYS A N 1
ATOM 3239 C CA . LYS A 1 461 ? -8.806 48.992 30.985 1.00 57.25 2608 LYS A CA 1
ATOM 3240 C C . LYS A 1 461 ? -8.134 47.623 30.975 1.00 59.87 2608 LYS A C 1
ATOM 3241 O O . LYS A 1 461 ? -8.409 46.797 30.104 1.00 60.85 2608 LYS A O 1
ATOM 3243 N N . PRO A 1 462 ? -7.226 47.367 31.930 1.00 61.97 2609 PRO A N 1
ATOM 3244 C CA . PRO A 1 462 ? -6.564 46.059 31.942 1.00 63.77 2609 PRO A CA 1
ATOM 3245 C C . PRO A 1 462 ? -7.525 44.880 32.112 1.00 65.90 2609 PRO A C 1
ATOM 3246 O O . PRO A 1 462 ? -8.609 45.020 32.684 1.00 66.15 2609 PRO A O 1
ATOM 3250 N N . GLU A 1 463 ? -7.120 43.726 31.590 1.00 68.09 2610 GLU A N 1
ATOM 3251 C CA . GLU A 1 463 ? -7.916 42.503 31.669 1.00 69.75 2610 GLU A CA 1
ATOM 3252 C C . GLU A 1 463 ? -6.976 41.307 31.812 1.00 70.95 2610 GLU A C 1
ATOM 3253 O O . GLU A 1 463 ? -6.007 41.178 31.057 1.00 71.74 2610 GLU A O 1
ATOM 3255 N N . PRO A 1 464 ? -7.269 40.442 32.780 1.00 71.18 2611 PRO A N 1
ATOM 3256 C CA . PRO A 1 464 ? -6.455 39.256 33.052 1.00 71.68 2611 PRO A CA 1
ATOM 3257 C C . PRO A 1 464 ? -5.233 39.623 33.900 1.00 71.92 2611 PRO A C 1
ATOM 3258 O O . PRO A 1 464 ? -4.529 38.747 34.412 1.00 71.78 2611 PRO A O 1
ATOM 3260 N N . ASN A 1 465 ? -4.992 40.924 34.046 1.00 71.54 2612 ASN A N 1
ATOM 3261 C CA . ASN A 1 465 ? -3.867 41.393 34.834 1.00 70.56 2612 ASN A CA 1
ATOM 3262 C C . ASN A 1 465 ? -3.881 42.903 34.957 1.00 69.66 2612 ASN A C 1
ATOM 3263 O O . ASN A 1 465 ? -4.238 43.595 34.002 1.00 69.85 2612 ASN A O 1
ATOM 3264 N N . ARG A 1 466 ? -3.509 43.419 36.128 1.00 68.58 2613 ARG A N 1
ATOM 3265 C CA . ARG A 1 466 ? -3.478 44.866 36.347 1.00 67.29 2613 ARG A CA 1
ATOM 3266 C C . ARG A 1 466 ? -2.214 45.468 35.741 1.00 65.39 2613 ARG A C 1
ATOM 3267 O O . ARG A 1 466 ? -1.322 44.748 35.281 1.00 65.85 2613 ARG A O 1
ATOM 3275 N N . PHE A 1 467 ? -2.149 46.796 35.739 1.00 61.99 2614 PHE A N 1
ATOM 3276 C CA . PHE A 1 467 ? -0.990 47.509 35.217 1.00 57.71 2614 PHE A CA 1
ATOM 3277 C C . PHE A 1 467 ? -0.083 47.869 36.390 1.00 56.79 2614 PHE A C 1
ATOM 3278 O O . PHE A 1 467 ? 1.126 47.626 36.346 1.00 56.69 2614 PHE A O 1
ATOM 3286 N N . HIS A 1 468 ? -0.670 48.439 37.442 1.00 55.64 2615 HIS A N 1
ATOM 3287 C CA . HIS A 1 468 ? 0.098 48.802 38.629 1.00 54.45 2615 HIS A CA 1
ATOM 3288 C C . HIS A 1 468 ? 0.325 47.540 39.448 1.00 53.38 2615 HIS A C 1
ATOM 3289 O O . HIS A 1 468 ? 0.159 47.530 40.667 1.00 53.03 2615 HIS A O 1
ATOM 3296 N N . ASP A 1 469 ? 0.719 46.478 38.752 1.00 52.32 2616 ASP A N 1
ATOM 3297 C CA . ASP A 1 469 ? 0.970 45.187 39.374 1.00 52.07 2616 ASP A CA 1
ATOM 3298 C C . ASP A 1 469 ? 2.452 44.915 39.623 1.00 52.30 2616 ASP A C 1
ATOM 3299 O O . ASP A 1 469 ? 2.854 43.765 39.804 1.00 51.51 2616 ASP A O 1
ATOM 3304 N N . GLY A 1 470 ? 3.258 45.973 39.618 1.00 52.47 2617 GLY A N 1
ATOM 3305 C CA . GLY A 1 470 ? 4.680 45.834 39.869 1.00 52.01 2617 GLY A CA 1
ATOM 3306 C C . GLY A 1 470 ? 5.542 45.090 38.857 1.00 53.04 2617 GLY A C 1
ATOM 3307 O O . GLY A 1 470 ? 6.741 44.929 39.094 1.00 52.91 2617 GLY A O 1
ATOM 3308 N N . ARG A 1 471 ? 4.978 44.619 37.747 1.00 52.91 2618 ARG A N 1
ATOM 3309 C CA . ARG A 1 471 ? 5.807 43.923 36.763 1.00 53.32 2618 ARG A CA 1
ATOM 3310 C C . ARG A 1 471 ? 5.919 44.753 35.496 1.00 52.73 2618 ARG A C 1
ATOM 3311 O O . ARG A 1 471 ? 5.137 45.680 35.285 1.00 52.59 2618 ARG A O 1
ATOM 3319 N N . GLU A 1 472 ? 6.895 44.420 34.656 1.00 51.63 2619 GLU A N 1
ATOM 3320 C CA . GLU A 1 472 ? 7.133 45.173 33.433 1.00 50.45 2619 GLU A CA 1
ATOM 3321 C C . GLU A 1 472 ? 5.903 45.399 32.565 1.00 49.78 2619 GLU A C 1
ATOM 3322 O O . GLU A 1 472 ? 5.013 44.551 32.482 1.00 49.99 2619 GLU A O 1
ATOM 3328 N N . HIS A 1 473 ? 5.877 46.562 31.922 1.00 48.88 2620 HIS A N 1
ATOM 3329 C CA . HIS A 1 473 ? 4.804 46.960 31.022 1.00 48.19 2620 HIS A CA 1
ATOM 3330 C C . HIS A 1 473 ? 5.375 47.977 30.032 1.00 47.26 2620 HIS A C 1
ATOM 3331 O O . HIS A 1 473 ? 5.980 48.976 30.433 1.00 47.30 2620 HIS A O 1
ATOM 3338 N N . SER A 1 474 ? 5.191 47.711 28.740 1.00 45.23 2621 SER A N 1
ATOM 3339 C CA . SER A 1 474 ? 5.685 48.596 27.684 1.00 42.57 2621 SER A CA 1
ATOM 3340 C C . SER A 1 474 ? 4.555 49.274 26.905 1.00 39.83 2621 SER A C 1
ATOM 3341 O O . SER A 1 474 ? 3.643 48.611 26.414 1.00 41.04 2621 SER A O 1
ATOM 3344 N N . VAL A 1 475 ? 4.626 50.594 26.794 1.00 36.01 2622 VAL A N 1
ATOM 3345 C CA . VAL A 1 475 ? 3.618 51.367 26.079 1.00 34.21 2622 VAL A CA 1
ATOM 3346 C C . VAL A 1 475 ? 4.142 51.808 24.718 1.00 33.67 2622 VAL A C 1
ATOM 3347 O O . VAL A 1 475 ? 5.333 52.042 24.547 1.00 34.66 2622 VAL A O 1
ATOM 3351 N N . HIS A 1 476 ? 3.240 51.918 23.751 1.00 33.17 2623 HIS A N 1
ATOM 3352 C CA . HIS A 1 476 ? 3.591 52.363 22.406 1.00 31.49 2623 HIS A CA 1
ATOM 3353 C C . HIS A 1 476 ? 2.545 53.386 21.956 1.00 29.89 2623 HIS A C 1
ATOM 3354 O O . HIS A 1 476 ? 1.349 53.164 22.105 1.00 31.12 2623 HIS A O 1
ATOM 3361 N N . VAL A 1 477 ? 2.988 54.516 21.429 1.00 27.75 2624 VAL A N 1
ATOM 3362 C CA . VAL A 1 477 ? 2.050 55.525 20.976 1.00 27.69 2624 VAL A CA 1
ATOM 3363 C C . VAL A 1 477 ? 2.540 56.075 19.655 1.00 29.73 2624 VAL A C 1
ATOM 3364 O O . VAL A 1 477 ? 3.684 56.502 19.545 1.00 30.21 2624 VAL A O 1
ATOM 3368 N N . GLU A 1 478 ? 1.682 56.050 18.644 1.00 32.49 2625 GLU A N 1
ATOM 3369 C CA . GLU A 1 478 ? 2.064 56.584 17.345 1.00 35.16 2625 GLU A CA 1
ATOM 3370 C C . GLU A 1 478 ? 0.959 57.396 16.679 1.00 37.07 2625 GLU A C 1
ATOM 3371 O O . GLU A 1 478 ? -0.116 56.880 16.351 1.00 37.56 2625 GLU A O 1
ATOM 3377 N N . ARG A 1 479 ? 1.244 58.679 16.491 1.00 37.74 2626 ARG A N 1
ATOM 3378 C CA . ARG A 1 479 ? 0.315 59.587 15.859 1.00 39.00 2626 ARG A CA 1
ATOM 3379 C C . ARG A 1 479 ? 0.655 59.653 14.388 1.00 40.43 2626 ARG A C 1
ATOM 3380 O O . ARG A 1 479 ? 1.745 60.083 14.020 1.00 40.66 2626 ARG A O 1
ATOM 3388 N N . THR A 1 480 ? -0.276 59.208 13.552 1.00 42.29 2627 THR A N 1
ATOM 3389 C CA . THR A 1 480 ? -0.102 59.254 12.103 1.00 42.51 2627 THR A CA 1
ATOM 3390 C C . THR A 1 480 ? -1.080 60.303 11.587 1.00 43.81 2627 THR A C 1
ATOM 3391 O O . THR A 1 480 ? -1.443 61.218 12.330 1.00 44.47 2627 THR A O 1
ATOM 3395 N N . ARG A 1 481 ? -1.515 60.191 10.336 1.00 45.35 2628 ARG A N 1
ATOM 3396 C CA . ARG A 1 481 ? -2.452 61.180 9.797 1.00 45.25 2628 ARG A CA 1
ATOM 3397 C C . ARG A 1 481 ? -3.890 60.911 10.232 1.00 44.52 2628 ARG A C 1
ATOM 3398 O O . ARG A 1 481 ? -4.395 59.786 10.108 1.00 42.56 2628 ARG A O 1
ATOM 3406 N N . GLY A 1 482 ? -4.525 61.960 10.761 1.00 43.91 2629 GLY A N 1
ATOM 3407 C CA . GLY A 1 482 ? -5.899 61.881 11.232 1.00 44.37 2629 GLY A CA 1
ATOM 3408 C C . GLY A 1 482 ? -6.155 60.856 12.325 1.00 45.06 2629 GLY A C 1
ATOM 3409 O O . GLY A 1 482 ? -7.288 60.691 12.778 1.00 45.87 2629 GLY A O 1
ATOM 3410 N N . ILE A 1 483 ? -5.099 60.179 12.766 1.00 45.44 2630 ILE A N 1
ATOM 3411 C CA . ILE A 1 483 ? -5.214 59.147 13.790 1.00 44.58 2630 ILE A CA 1
ATOM 3412 C C . ILE A 1 483 ? -4.025 59.137 14.753 1.00 44.21 2630 ILE A C 1
ATOM 3413 O O . ILE A 1 483 ? -3.022 59.821 14.538 1.00 43.90 2630 ILE A O 1
ATOM 3418 N N . PHE A 1 484 ? -4.170 58.375 15.831 1.00 43.26 2631 PHE A N 1
ATOM 3419 C CA . PHE A 1 484 ? -3.129 58.206 16.823 1.00 43.00 2631 PHE A CA 1
ATOM 3420 C C . PHE A 1 484 ? -3.424 56.872 17.484 1.00 43.70 2631 PHE A C 1
ATOM 3421 O O . PHE A 1 484 ? -4.581 56.476 17.604 1.00 43.41 2631 PHE A O 1
ATOM 3429 N N . THR A 1 485 ? -2.378 56.165 17.891 1.00 44.66 2632 THR A N 1
ATOM 3430 C CA . THR A 1 485 ? -2.555 54.848 18.485 1.00 44.32 2632 THR A CA 1
ATOM 3431 C C . THR A 1 485 ? -1.787 54.607 19.778 1.00 44.73 2632 THR A C 1
ATOM 3432 O O . THR A 1 485 ? -0.849 55.334 20.105 1.00 45.91 2632 THR A O 1
ATOM 3436 N N . VAL A 1 486 ? -2.216 53.586 20.512 1.00 43.92 2633 VAL A N 1
ATOM 3437 C CA . VAL A 1 486 ? -1.597 53.190 21.766 1.00 43.85 2633 VAL A CA 1
ATOM 3438 C C . VAL A 1 486 ? -1.700 51.678 21.860 1.00 46.19 2633 VAL A C 1
ATOM 3439 O O . VAL A 1 486 ? -2.682 51.095 21.415 1.00 46.48 2633 VAL A O 1
ATOM 3443 N N . GLN A 1 487 ? -0.684 51.046 22.435 1.00 48.31 2634 GLN A N 1
ATOM 3444 C CA . GLN A 1 487 ? -0.674 49.598 22.583 1.00 50.43 2634 GLN A CA 1
ATOM 3445 C C . GLN A 1 487 ? 0.271 49.219 23.711 1.00 52.72 2634 GLN A C 1
ATOM 3446 O O . GLN A 1 487 ? 1.468 49.507 23.661 1.00 53.19 2634 GLN A O 1
ATOM 3452 N N . ILE A 1 488 ? -0.275 48.563 24.725 1.00 54.29 2635 ILE A N 1
ATOM 3453 C CA . ILE A 1 488 ? 0.503 48.156 25.883 1.00 55.07 2635 ILE A CA 1
ATOM 3454 C C . ILE A 1 488 ? 0.844 46.674 25.793 1.00 56.34 2635 ILE A C 1
ATOM 3455 O O . ILE A 1 488 ? 0.027 45.876 25.342 1.00 56.70 2635 ILE A O 1
ATOM 3460 N N . ASP A 1 489 ? 2.053 46.316 26.214 1.00 57.74 2636 ASP A N 1
ATOM 3461 C CA . ASP A 1 489 ? 2.515 44.928 26.185 1.00 59.47 2636 ASP A CA 1
ATOM 3462 C C . ASP A 1 489 ? 1.843 44.097 25.101 1.00 60.15 2636 ASP A C 1
ATOM 3463 O O . ASP A 1 489 ? 1.196 43.099 25.405 1.00 60.89 2636 ASP A O 1
ATOM 3468 N N . GLU A 1 490 ? 1.984 44.511 23.846 1.00 60.93 2637 GLU A N 1
ATOM 3469 C CA . GLU A 1 490 ? 1.392 43.791 22.711 1.00 62.01 2637 GLU A CA 1
ATOM 3470 C C . GLU A 1 490 ? -0.020 43.195 22.916 1.00 60.93 2637 GLU A C 1
ATOM 3471 O O . GLU A 1 490 ? -0.190 41.976 23.022 1.00 59.00 2637 GLU A O 1
ATOM 3477 N N . ASP A 1 491 ? -1.024 44.066 22.961 1.00 60.39 2638 ASP A N 1
ATOM 3478 C CA . ASP A 1 491 ? -2.418 43.654 23.121 1.00 59.28 2638 ASP A CA 1
ATOM 3479 C C . ASP A 1 491 ? -3.263 44.332 22.041 1.00 59.44 2638 ASP A C 1
ATOM 3480 O O . ASP A 1 491 ? -2.845 44.423 20.886 1.00 60.76 2638 ASP A O 1
ATOM 3485 N N . ARG A 1 492 ? -4.445 44.814 22.416 1.00 58.18 2639 ARG A N 1
ATOM 3486 C CA . ARG A 1 492 ? -5.325 45.483 21.464 1.00 56.89 2639 ARG A CA 1
ATOM 3487 C C . ARG A 1 492 ? -4.876 46.921 21.215 1.00 55.64 2639 ARG A C 1
ATOM 3488 O O . ARG A 1 492 ? -5.098 47.806 22.043 1.00 54.51 2639 ARG A O 1
ATOM 3490 N N . ARG A 1 493 ? -4.235 47.147 20.074 1.00 54.32 2640 ARG A N 1
ATOM 3491 C CA . ARG A 1 493 ? -3.782 48.486 19.726 1.00 54.53 2640 ARG A CA 1
ATOM 3492 C C . ARG A 1 493 ? -5.013 49.367 19.538 1.00 53.66 2640 ARG A C 1
ATOM 3493 O O . ARG A 1 493 ? -5.676 49.308 18.507 1.00 54.75 2640 ARG A O 1
ATOM 3495 N N . HIS A 1 494 ? -5.328 50.173 20.541 1.00 52.58 2641 HIS A N 1
ATOM 3496 C CA . HIS A 1 494 ? -6.483 51.051 20.453 1.00 51.76 2641 HIS A CA 1
ATOM 3497 C C . HIS A 1 494 ? -6.256 52.147 19.415 1.00 50.44 2641 HIS A C 1
ATOM 3498 O O . HIS A 1 494 ? -5.126 52.392 18.993 1.00 49.64 2641 HIS A O 1
ATOM 3505 N N . MET A 1 495 ? -7.337 52.792 18.995 1.00 49.10 2642 MET A N 1
ATOM 3506 C CA . MET A 1 495 ? -7.247 53.851 18.007 1.00 48.46 2642 MET A CA 1
ATOM 3507 C C . MET A 1 495 ? -8.147 55.022 18.383 1.00 46.68 2642 MET A C 1
ATOM 3508 O O . MET A 1 495 ? -9.077 54.872 19.167 1.00 45.36 2642 MET A O 1
ATOM 3513 N N . GLN A 1 496 ? -7.867 56.189 17.819 1.00 45.38 2643 GLN A N 1
ATOM 3514 C CA . GLN A 1 496 ? -8.642 57.377 18.132 1.00 45.78 2643 GLN A CA 1
ATOM 3515 C C . GLN A 1 496 ? -8.387 58.446 17.077 1.00 45.47 2643 GLN A C 1
ATOM 3516 O O . GLN A 1 496 ? -7.286 58.553 16.548 1.00 45.81 2643 GLN A O 1
ATOM 3522 N N . ASN A 1 497 ? -9.404 59.239 16.766 1.00 46.22 2644 ASN A N 1
ATOM 3523 C CA . ASN A 1 497 ? -9.249 60.279 15.757 1.00 47.74 2644 ASN A CA 1
ATOM 3524 C C . ASN A 1 497 ? -8.416 61.430 16.285 1.00 47.67 2644 ASN A C 1
ATOM 3525 O O . ASN A 1 497 ? -8.294 61.617 17.492 1.00 48.37 2644 ASN A O 1
ATOM 3530 N N . LEU A 1 498 ? -7.839 62.194 15.366 1.00 48.38 2645 LEU A N 1
ATOM 3531 C CA . LEU A 1 498 ? -7.020 63.350 15.707 1.00 49.84 2645 LEU A CA 1
ATOM 3532 C C . LEU A 1 498 ? -6.822 64.112 14.403 1.00 51.39 2645 LEU A C 1
ATOM 3533 O O . LEU A 1 498 ? -5.696 64.377 13.988 1.00 51.43 2645 LEU A O 1
ATOM 3538 N N . THR A 1 499 ? -7.937 64.451 13.762 1.00 52.91 2646 THR A N 1
ATOM 3539 C CA . THR A 1 499 ? -7.930 65.164 12.488 1.00 53.77 2646 THR A CA 1
ATOM 3540 C C . THR A 1 499 ? -7.233 66.522 12.566 1.00 53.43 2646 THR A C 1
ATOM 3541 O O . THR A 1 499 ? -7.869 67.576 12.479 1.00 53.89 2646 THR A O 1
ATOM 3545 N N . GLU A 1 500 ? -5.916 66.472 12.731 1.00 52.07 2647 GLU A N 1
ATOM 3546 C CA . GLU A 1 500 ? -5.073 67.657 12.808 1.00 50.64 2647 GLU A CA 1
ATOM 3547 C C . GLU A 1 500 ? -3.725 67.272 12.225 1.00 50.63 2647 GLU A C 1
ATOM 3548 O O . GLU A 1 500 ? -3.363 66.096 12.205 1.00 50.02 2647 GLU A O 1
ATOM 3554 N N . GLU A 1 501 ? -2.977 68.256 11.752 1.00 51.17 2648 GLU A N 1
ATOM 3555 C CA . GLU A 1 501 ? -1.670 67.968 11.186 1.00 52.63 2648 GLU A CA 1
ATOM 3556 C C . GLU A 1 501 ? -0.591 68.798 11.864 1.00 51.62 2648 GLU A C 1
ATOM 3557 O O . GLU A 1 501 ? 0.592 68.441 11.853 1.00 51.18 2648 GLU A O 1
ATOM 3563 N N . GLN A 1 502 ? -1.009 69.904 12.463 1.00 50.17 2649 GLN A N 1
ATOM 3564 C CA . GLN A 1 502 ? -0.085 70.762 13.169 1.00 49.21 2649 GLN A CA 1
ATOM 3565 C C . GLN A 1 502 ? 0.492 69.916 14.300 1.00 49.23 2649 GLN A C 1
ATOM 3566 O O . GLN A 1 502 ? -0.205 69.087 14.885 1.00 48.02 2649 GLN A O 1
ATOM 3568 N N . PRO A 1 503 ? 1.787 70.086 14.595 1.00 49.78 2650 PRO A N 1
ATOM 3569 C CA . PRO A 1 503 ? 2.452 69.335 15.665 1.00 49.54 2650 PRO A CA 1
ATOM 3570 C C . PRO A 1 503 ? 2.126 69.930 17.038 1.00 48.94 2650 PRO A C 1
ATOM 3571 O O . PRO A 1 503 ? 2.238 71.144 17.231 1.00 48.71 2650 PRO A O 1
ATOM 3575 N N . ILE A 1 504 ? 1.725 69.078 17.980 1.00 48.28 2651 ILE A N 1
ATOM 3576 C CA . ILE A 1 504 ? 1.386 69.523 19.335 1.00 48.29 2651 ILE A CA 1
ATOM 3577 C C . ILE A 1 504 ? 2.643 69.738 20.189 1.00 47.31 2651 ILE A C 1
ATOM 3578 O O . ILE A 1 504 ? 3.204 68.802 20.754 1.00 46.73 2651 ILE A O 1
ATOM 3583 N N . GLU A 1 505 ? 3.060 70.997 20.281 1.00 46.35 2652 GLU A N 1
ATOM 3584 C CA . GLU A 1 505 ? 4.262 71.385 21.004 1.00 45.80 2652 GLU A CA 1
ATOM 3585 C C . GLU A 1 505 ? 4.041 71.780 22.454 1.00 45.06 2652 GLU A C 1
ATOM 3586 O O . GLU A 1 505 ? 3.041 72.409 22.798 1.00 45.43 2652 GLU A O 1
ATOM 3592 N N . VAL A 1 506 ? 4.998 71.413 23.299 1.00 43.34 2653 VAL A N 1
ATOM 3593 C CA . VAL A 1 506 ? 4.930 71.717 24.716 1.00 41.37 2653 VAL A CA 1
ATOM 3594 C C . VAL A 1 506 ? 6.205 72.427 25.152 1.00 40.63 2653 VAL A C 1
ATOM 3595 O O . VAL A 1 506 ? 7.186 72.455 24.406 1.00 40.61 2653 VAL A O 1
ATOM 3599 N N . LYS A 1 507 ? 6.183 73.015 26.347 1.00 39.50 2654 LYS A N 1
ATOM 3600 C CA . LYS A 1 507 ? 7.340 73.744 26.875 1.00 38.51 2654 LYS A CA 1
ATOM 3601 C C . LYS A 1 507 ? 8.246 72.870 27.742 1.00 37.48 2654 LYS A C 1
ATOM 3602 O O . LYS A 1 507 ? 9.465 73.041 27.737 1.00 36.55 2654 LYS A O 1
ATOM 3604 N N . LYS A 1 508 ? 7.649 71.946 28.492 1.00 35.73 2655 LYS A N 1
ATOM 3605 C CA . LYS A 1 508 ? 8.419 71.047 29.352 1.00 35.10 2655 LYS A CA 1
ATOM 3606 C C . LYS A 1 508 ? 7.990 69.581 29.202 1.00 34.98 2655 LYS A C 1
ATOM 3607 O O . LYS A 1 508 ? 6.840 69.289 28.874 1.00 35.77 2655 LYS A O 1
ATOM 3613 N N . LEU A 1 509 ? 8.927 68.665 29.440 1.00 33.34 2656 LEU A N 1
ATOM 3614 C CA . LEU A 1 509 ? 8.653 67.231 29.352 1.00 30.43 2656 LEU A CA 1
ATOM 3615 C C . LEU A 1 509 ? 8.976 66.595 30.697 1.00 29.73 2656 LEU A C 1
ATOM 3616 O O . LEU A 1 509 ? 10.003 66.897 31.293 1.00 30.22 2656 LEU A O 1
ATOM 3621 N N . PHE A 1 510 ? 8.110 65.715 31.177 1.00 28.77 2657 PHE A N 1
ATOM 3622 C CA . PHE A 1 510 ? 8.349 65.101 32.469 1.00 28.78 2657 PHE A CA 1
ATOM 3623 C C . PHE A 1 510 ? 8.086 63.615 32.513 1.00 28.44 2657 PHE A C 1
ATOM 3624 O O . PHE A 1 510 ? 7.265 63.088 31.764 1.00 29.26 2657 PHE A O 1
ATOM 3632 N N . VAL A 1 511 ? 8.785 62.954 33.429 1.00 27.45 2658 VAL A N 1
ATOM 3633 C CA . VAL A 1 511 ? 8.644 61.520 33.668 1.00 26.12 2658 VAL A CA 1
ATOM 3634 C C . VAL A 1 511 ? 8.330 61.427 35.169 1.00 27.07 2658 VAL A C 1
ATOM 3635 O O . VAL A 1 511 ? 8.910 62.163 35.970 1.00 27.77 2658 VAL A O 1
ATOM 3639 N N . GLY A 1 512 ? 7.396 60.562 35.549 1.00 26.45 2659 GLY A N 1
ATOM 3640 C CA . GLY A 1 512 ? 7.068 60.422 36.957 1.00 27.47 2659 GLY A CA 1
ATOM 3641 C C . GLY A 1 512 ? 6.013 61.369 37.509 1.00 28.54 2659 GLY A C 1
ATOM 3642 O O . GLY A 1 512 ? 5.183 60.966 38.328 1.00 31.40 2659 GLY A O 1
ATOM 3643 N N . GLY A 1 513 ? 6.042 62.625 37.080 1.00 27.44 2660 GLY A N 1
ATOM 3644 C CA . GLY A 1 513 ? 5.075 63.598 37.551 1.00 26.96 2660 GLY A CA 1
ATOM 3645 C C . GLY A 1 513 ? 5.528 64.964 37.094 1.00 29.48 2660 GLY A C 1
ATOM 3646 O O . GLY A 1 513 ? 6.145 65.080 36.035 1.00 30.19 2660 GLY A O 1
ATOM 3647 N N . ALA A 1 514 ? 5.243 66.002 37.874 1.00 30.42 2661 ALA A N 1
ATOM 3648 C CA . ALA A 1 514 ? 5.667 67.348 37.507 1.00 31.62 2661 ALA A CA 1
ATOM 3649 C C . ALA A 1 514 ? 5.100 68.361 38.470 1.00 33.33 2661 ALA A C 1
ATOM 3650 O O . ALA A 1 514 ? 4.111 68.091 39.145 1.00 35.41 2661 ALA A O 1
ATOM 3652 N N . PRO A 1 515 ? 5.728 69.541 38.561 1.00 35.02 2662 PRO A N 1
ATOM 3653 C CA . PRO A 1 515 ? 5.226 70.583 39.469 1.00 37.23 2662 PRO A CA 1
ATOM 3654 C C . PRO A 1 515 ? 3.868 71.135 38.986 1.00 40.07 2662 PRO A C 1
ATOM 3655 O O . PRO A 1 515 ? 3.665 71.347 37.782 1.00 41.32 2662 PRO A O 1
ATOM 3659 N N . PRO A 1 516 ? 2.914 71.353 39.914 1.00 41.13 2663 PRO A N 1
ATOM 3660 C CA . PRO A 1 516 ? 1.596 71.877 39.521 1.00 40.17 2663 PRO A CA 1
ATOM 3661 C C . PRO A 1 516 ? 1.667 73.282 38.916 1.00 39.12 2663 PRO A C 1
ATOM 3662 O O . PRO A 1 516 ? 1.459 73.467 37.717 1.00 37.67 2663 PRO A O 1
ATOM 3666 N N . ASN A 1 525 ? -5.354 67.141 39.151 1.00 60.24 2672 ASN A N 1
ATOM 3667 C CA . ASN A 1 525 ? -5.047 66.648 40.488 1.00 61.76 2672 ASN A CA 1
ATOM 3668 C C . ASN A 1 525 ? -5.216 65.132 40.561 1.00 61.51 2672 ASN A C 1
ATOM 3669 O O . ASN A 1 525 ? -6.284 64.620 40.899 1.00 60.91 2672 ASN A O 1
ATOM 3674 N N . ILE A 1 526 ? -4.141 64.423 40.242 1.00 61.72 2673 ILE A N 1
ATOM 3675 C CA . ILE A 1 526 ? -4.120 62.965 40.256 1.00 60.96 2673 ILE A CA 1
ATOM 3676 C C . ILE A 1 526 ? -2.876 62.521 41.047 1.00 60.47 2673 ILE A C 1
ATOM 3677 O O . ILE A 1 526 ? -1.837 63.184 41.004 1.00 59.84 2673 ILE A O 1
ATOM 3682 N N . PRO A 1 527 ? -2.978 61.409 41.801 1.00 59.76 2674 PRO A N 1
ATOM 3683 C CA . PRO A 1 527 ? -1.870 60.884 42.609 1.00 58.57 2674 PRO A CA 1
ATOM 3684 C C . PRO A 1 527 ? -0.516 60.879 41.912 1.00 57.09 2674 PRO A C 1
ATOM 3685 O O . PRO A 1 527 ? -0.432 60.989 40.685 1.00 57.35 2674 PRO A O 1
ATOM 3689 N N . ALA A 1 528 ? 0.539 60.748 42.713 1.00 54.32 2675 ALA A N 1
ATOM 3690 C CA . ALA A 1 528 ? 1.907 60.725 42.207 1.00 51.72 2675 ALA A CA 1
ATOM 3691 C C . ALA A 1 528 ? 2.291 59.334 41.703 1.00 49.71 2675 ALA A C 1
ATOM 3692 O O . ALA A 1 528 ? 1.718 58.327 42.124 1.00 50.45 2675 ALA A O 1
ATOM 3694 N N . PHE A 1 529 ? 3.257 59.282 40.795 1.00 46.06 2676 PHE A N 1
ATOM 3695 C CA . PHE A 1 529 ? 3.700 58.009 40.260 1.00 42.16 2676 PHE A CA 1
ATOM 3696 C C . PHE A 1 529 ? 4.817 57.451 41.131 1.00 41.29 2676 PHE A C 1
ATOM 3697 O O . PHE A 1 529 ? 5.686 58.194 41.586 1.00 40.63 2676 PHE A O 1
ATOM 3705 N N . GLN A 1 530 ? 4.790 56.144 41.364 1.00 40.46 2677 GLN A N 1
ATOM 3706 C CA . GLN A 1 530 ? 5.827 55.495 42.153 1.00 40.13 2677 GLN A CA 1
ATOM 3707 C C . GLN A 1 530 ? 6.119 54.066 41.673 1.00 40.18 2677 GLN A C 1
ATOM 3708 O O . GLN A 1 530 ? 5.300 53.151 41.796 1.00 40.27 2677 GLN A O 1
ATOM 3714 N N . GLY A 1 531 ? 7.319 53.916 41.119 1.00 40.37 2678 GLY A N 1
ATOM 3715 C CA . GLY A 1 531 ? 7.818 52.663 40.573 1.00 38.32 2678 GLY A CA 1
ATOM 3716 C C . GLY A 1 531 ? 8.970 53.143 39.710 1.00 37.63 2678 GLY A C 1
ATOM 3717 O O . GLY A 1 531 ? 9.651 54.095 40.088 1.00 37.37 2678 GLY A O 1
ATOM 3718 N N . CYS A 1 532 ? 9.205 52.534 38.558 1.00 36.94 2679 CYS A N 1
ATOM 3719 C CA . CYS A 1 532 ? 10.293 53.025 37.722 1.00 37.63 2679 CYS A CA 1
ATOM 3720 C C . CYS A 1 532 ? 9.958 52.990 36.231 1.00 33.55 2679 CYS A C 1
ATOM 3721 O O . CYS A 1 532 ? 9.230 52.117 35.767 1.00 33.64 2679 CYS A O 1
ATOM 3724 N N . VAL A 1 533 ? 10.483 53.968 35.501 1.00 29.37 2680 VAL A N 1
ATOM 3725 C CA . VAL A 1 533 ? 10.269 54.105 34.062 1.00 25.71 2680 VAL A CA 1
ATOM 3726 C C . VAL A 1 533 ? 11.595 53.982 33.312 1.00 24.52 2680 VAL A C 1
ATOM 3727 O O . VAL A 1 533 ? 12.613 54.545 33.729 1.00 24.78 2680 VAL A O 1
ATOM 3731 N N . TRP A 1 534 ? 11.603 53.261 32.200 1.00 22.54 2681 TRP A N 1
ATOM 3732 C CA . TRP A 1 534 ? 12.857 53.127 31.483 1.00 22.09 2681 TRP A CA 1
ATOM 3733 C C . TRP A 1 534 ? 12.766 52.963 29.970 1.00 21.39 2681 TRP A C 1
ATOM 3734 O O . TRP A 1 534 ? 11.712 52.660 29.418 1.00 21.85 2681 TRP A O 1
ATOM 3745 N N . ASN A 1 535 ? 13.896 53.198 29.312 1.00 21.24 2682 ASN A N 1
ATOM 3746 C CA . ASN A 1 535 ? 14.018 53.098 27.862 1.00 19.04 2682 ASN A CA 1
ATOM 3747 C C . ASN A 1 535 ? 13.019 53.962 27.099 1.00 17.28 2682 ASN A C 1
ATOM 3748 O O . ASN A 1 535 ? 12.394 53.507 26.149 1.00 17.65 2682 ASN A O 1
ATOM 3753 N N . LEU A 1 536 ? 12.894 55.217 27.518 1.00 16.07 2683 LEU A N 1
ATOM 3754 C CA . LEU A 1 536 ? 11.990 56.165 26.885 1.00 15.46 2683 LEU A CA 1
ATOM 3755 C C . LEU A 1 536 ? 12.522 56.614 25.535 1.00 15.84 2683 LEU A C 1
ATOM 3756 O O . LEU A 1 536 ? 13.642 57.123 25.434 1.00 12.93 2683 LEU A O 1
ATOM 3761 N N . VAL A 1 537 ? 11.702 56.430 24.501 1.00 17.89 2684 VAL A N 1
ATOM 3762 C CA . VAL A 1 537 ? 12.066 56.818 23.139 1.00 19.05 2684 VAL A CA 1
ATOM 3763 C C . VAL A 1 537 ? 10.960 57.649 22.479 1.00 19.13 2684 VAL A C 1
ATOM 3764 O O . VAL A 1 537 ? 9.799 57.241 22.435 1.00 21.06 2684 VAL A O 1
ATOM 3768 N N . ILE A 1 538 ? 11.327 58.819 21.975 1.00 18.83 2685 ILE A N 1
ATOM 3769 C CA . ILE A 1 538 ? 10.385 59.712 21.308 1.00 19.45 2685 ILE A CA 1
ATOM 3770 C C . ILE A 1 538 ? 11.051 60.197 20.021 1.00 20.86 2685 ILE A C 1
ATOM 3771 O O . ILE A 1 538 ? 12.221 60.584 20.026 1.00 21.75 2685 ILE A O 1
ATOM 3776 N N . ASN A 1 539 ? 10.307 60.185 18.920 1.00 22.57 2686 ASN A N 1
ATOM 3777 C CA . ASN A 1 539 ? 10.851 60.592 17.625 1.00 23.72 2686 ASN A CA 1
ATOM 3778 C C . ASN A 1 539 ? 12.195 59.917 17.342 1.00 23.80 2686 ASN A C 1
ATOM 3779 O O . ASN A 1 539 ? 13.160 60.576 16.944 1.00 22.09 2686 ASN A O 1
ATOM 3784 N N . SER A 1 540 ? 12.243 58.601 17.569 1.00 23.20 2687 SER A N 1
ATOM 3785 C CA . SER A 1 540 ? 13.432 57.793 17.312 1.00 22.87 2687 SER A CA 1
ATOM 3786 C C . SER A 1 540 ? 14.668 58.152 18.115 1.00 22.61 2687 SER A C 1
ATOM 3787 O O . SER A 1 540 ? 15.754 57.643 17.839 1.00 24.95 2687 SER A O 1
ATOM 3790 N N . ILE A 1 541 ? 14.517 59.015 19.108 1.00 21.62 2688 ILE A N 1
ATOM 3791 C CA . ILE A 1 541 ? 15.651 59.451 19.914 1.00 19.39 2688 ILE A CA 1
ATOM 3792 C C . ILE A 1 541 ? 15.574 58.947 21.351 1.00 20.54 2688 ILE A C 1
ATOM 3793 O O . ILE A 1 541 ? 14.657 59.310 22.081 1.00 21.29 2688 ILE A O 1
ATOM 3798 N N . PRO A 1 542 ? 16.530 58.100 21.779 1.00 21.79 2689 PRO A N 1
ATOM 3799 C CA . PRO A 1 542 ? 16.456 57.619 23.167 1.00 21.48 2689 PRO A CA 1
ATOM 3800 C C . PRO A 1 542 ? 16.648 58.764 24.170 1.00 21.84 2689 PRO A C 1
ATOM 3801 O O . PRO A 1 542 ? 17.590 59.560 24.071 1.00 20.71 2689 PRO A O 1
ATOM 3805 N N . MET A 1 543 ? 15.725 58.849 25.123 1.00 22.21 2690 MET A N 1
ATOM 3806 C CA . MET A 1 543 ? 15.746 59.897 26.132 1.00 21.67 2690 MET A CA 1
ATOM 3807 C C . MET A 1 543 ? 16.444 59.444 27.405 1.00 20.69 2690 MET A C 1
ATOM 3808 O O . MET A 1 543 ? 15.859 58.723 28.209 1.00 21.75 2690 MET A O 1
ATOM 3813 N N . ASP A 1 544 ? 17.680 59.879 27.606 1.00 19.55 2691 ASP A N 1
ATOM 3814 C CA . ASP A 1 544 ? 18.415 59.477 28.801 1.00 19.58 2691 ASP A CA 1
ATOM 3815 C C . ASP A 1 544 ? 18.193 60.406 29.987 1.00 18.04 2691 ASP A C 1
ATOM 3816 O O . ASP A 1 544 ? 17.641 61.487 29.846 1.00 17.46 2691 ASP A O 1
ATOM 3821 N N . PHE A 1 545 ? 18.639 59.959 31.154 1.00 16.89 2692 PHE A N 1
ATOM 3822 C CA . PHE A 1 545 ? 18.516 60.719 32.379 1.00 17.43 2692 PHE A CA 1
ATOM 3823 C C . PHE A 1 545 ? 19.918 61.055 32.900 1.00 20.36 2692 PHE A C 1
ATOM 3824 O O . PHE A 1 545 ? 20.095 61.375 34.076 1.00 20.38 2692 PHE A O 1
ATOM 3832 N N . ALA A 1 546 ? 20.916 60.972 32.024 1.00 23.24 2693 ALA A N 1
ATOM 3833 C CA . ALA A 1 546 ? 22.297 61.282 32.406 1.00 25.86 2693 ALA A CA 1
ATOM 3834 C C . ALA A 1 546 ? 22.315 62.609 33.153 1.00 28.39 2693 ALA A C 1
ATOM 3835 O O . ALA A 1 546 ? 22.807 62.688 34.281 1.00 31.45 2693 ALA A O 1
ATOM 3837 N N . GLN A 1 547 ? 21.782 63.653 32.526 1.00 28.60 2694 GLN A N 1
ATOM 3838 C CA . GLN A 1 547 ? 21.726 64.953 33.174 1.00 29.50 2694 GLN A CA 1
ATOM 3839 C C . GLN A 1 547 ? 20.423 65.698 32.873 1.00 29.75 2694 GLN A C 1
ATOM 3840 O O . GLN A 1 547 ? 20.354 66.527 31.963 1.00 29.91 2694 GLN A O 1
ATOM 3846 N N . PRO A 1 548 ? 19.364 65.403 33.648 1.00 29.01 2695 PRO A N 1
ATOM 3847 C CA . PRO A 1 548 ? 18.058 66.041 33.465 1.00 28.50 2695 PRO A CA 1
ATOM 3848 C C . PRO A 1 548 ? 18.123 67.542 33.698 1.00 27.89 2695 PRO A C 1
ATOM 3849 O O . PRO A 1 548 ? 19.039 68.026 34.352 1.00 29.72 2695 PRO A O 1
ATOM 3853 N N . ILE A 1 549 ? 17.159 68.276 33.148 1.00 26.90 2696 ILE A N 1
ATOM 3854 C CA . ILE A 1 549 ? 17.111 69.724 33.313 1.00 24.42 2696 ILE A CA 1
ATOM 3855 C C . ILE A 1 549 ? 16.718 70.025 34.753 1.00 24.24 2696 ILE A C 1
ATOM 3856 O O . ILE A 1 549 ? 17.078 71.069 35.310 1.00 25.07 2696 ILE A O 1
ATOM 3861 N N . ALA A 1 550 ? 15.990 69.089 35.356 1.00 22.06 2697 ALA A N 1
ATOM 3862 C CA . ALA A 1 550 ? 15.555 69.220 36.737 1.00 20.55 2697 ALA A CA 1
ATOM 3863 C C . ALA A 1 550 ? 15.056 67.869 37.241 1.00 21.53 2697 ALA A C 1
ATOM 3864 O O . ALA A 1 550 ? 14.968 66.910 36.478 1.00 23.19 2697 ALA A O 1
ATOM 3866 N N . PHE A 1 551 ? 14.734 67.788 38.527 1.00 21.41 2698 PHE A N 1
ATOM 3867 C CA . PHE A 1 551 ? 14.239 66.542 39.100 1.00 20.90 2698 PHE A CA 1
ATOM 3868 C C . PHE A 1 551 ? 13.941 66.732 40.593 1.00 21.52 2698 PHE A C 1
ATOM 3869 O O . PHE A 1 551 ? 14.291 67.759 41.182 1.00 20.42 2698 PHE A O 1
ATOM 3877 N N . LYS A 1 552 ? 13.290 65.733 41.186 1.00 20.74 2699 LYS A N 1
ATOM 3878 C CA . LYS A 1 552 ? 12.968 65.729 42.606 1.00 22.67 2699 LYS A CA 1
ATOM 3879 C C . LYS A 1 552 ? 12.658 64.287 42.990 1.00 25.19 2699 LYS A C 1
ATOM 3880 O O . LYS A 1 552 ? 11.715 63.683 42.483 1.00 25.57 2699 LYS A O 1
ATOM 3882 N N . ASN A 1 553 ? 13.478 63.728 43.869 1.00 27.93 2700 ASN A N 1
ATOM 3883 C CA . ASN A 1 553 ? 13.299 62.358 44.323 1.00 28.62 2700 ASN A CA 1
ATOM 3884 C C . ASN A 1 553 ? 13.383 61.390 43.158 1.00 27.99 2700 ASN A C 1
ATOM 3885 O O . ASN A 1 553 ? 12.540 60.503 42.995 1.00 28.83 2700 ASN A O 1
ATOM 3890 N N . ALA A 1 554 ? 14.426 61.569 42.354 1.00 26.77 2701 ALA A N 1
ATOM 3891 C CA . ALA A 1 554 ? 14.664 60.721 41.195 1.00 25.80 2701 ALA A CA 1
ATOM 3892 C C . ALA A 1 554 ? 15.860 59.810 41.440 1.00 25.05 2701 ALA A C 1
ATOM 3893 O O . ALA A 1 554 ? 16.996 60.275 41.541 1.00 25.60 2701 ALA A O 1
ATOM 3895 N N . ASP A 1 555 ? 15.606 58.514 41.559 1.00 24.30 2702 ASP A N 1
ATOM 3896 C CA . ASP A 1 555 ? 16.691 57.566 41.754 1.00 24.07 2702 ASP A CA 1
ATOM 3897 C C . ASP A 1 555 ? 17.136 57.145 40.372 1.00 23.73 2702 ASP A C 1
ATOM 3898 O O . ASP A 1 555 ? 16.860 56.040 39.926 1.00 25.37 2702 ASP A O 1
ATOM 3903 N N . ILE A 1 556 ? 17.821 58.048 39.689 1.00 23.57 2703 ILE A N 1
ATOM 3904 C CA . ILE A 1 556 ? 18.280 57.782 38.344 1.00 22.61 2703 ILE A CA 1
ATOM 3905 C C . ILE A 1 556 ? 19.366 56.723 38.310 1.00 24.19 2703 ILE A C 1
ATOM 3906 O O . ILE A 1 556 ? 20.263 56.697 39.163 1.00 24.56 2703 ILE A O 1
ATOM 3911 N N . GLY A 1 557 ? 19.259 55.835 37.325 1.00 24.52 2704 GLY A N 1
ATOM 3912 C CA . GLY A 1 557 ? 20.249 54.792 37.157 1.00 24.46 2704 GLY A CA 1
ATOM 3913 C C . GLY A 1 557 ? 19.822 53.372 37.442 1.00 24.70 2704 GLY A C 1
ATOM 3914 O O . GLY A 1 557 ? 20.564 52.453 37.131 1.00 24.93 2704 GLY A O 1
ATOM 3915 N N . ARG A 1 558 ? 18.643 53.169 38.019 1.00 25.89 2705 ARG A N 1
ATOM 3916 C CA . ARG A 1 558 ? 18.212 51.808 38.331 1.00 27.25 2705 ARG A CA 1
ATOM 3917 C C . ARG A 1 558 ? 16.795 51.739 38.861 1.00 30.09 2705 ARG A C 1
ATOM 3918 O O . ARG A 1 558 ? 16.222 52.747 39.274 1.00 30.07 2705 ARG A O 1
ATOM 3926 N N . CYS A 1 559 ? 16.241 50.533 38.860 1.00 32.98 2706 CYS A N 1
ATOM 3927 C CA . CYS A 1 559 ? 14.894 50.321 39.367 1.00 37.96 2706 CYS A CA 1
ATOM 3928 C C . CYS A 1 559 ? 14.981 49.750 40.776 1.00 39.14 2706 CYS A C 1
ATOM 3929 O O . CYS A 1 559 ? 15.213 48.555 40.960 1.00 39.02 2706 CYS A O 1
ATOM 3932 N N . THR A 1 560 ? 14.803 50.617 41.767 1.00 40.21 2707 THR A N 1
ATOM 3933 C CA . THR A 1 560 ? 14.872 50.210 43.166 1.00 41.51 2707 THR A CA 1
ATOM 3934 C C . THR A 1 560 ? 13.746 49.233 43.529 1.00 42.02 2707 THR A C 1
ATOM 3935 O O . THR A 1 560 ? 13.040 49.507 44.522 1.00 41.96 2707 THR A O 1
ATOM 3937 N N . TYR A 1 561 ? 13.590 48.202 42.831 1.00 41.64 2708 TYR A N 1
#

Nearest PDB structures (foldseek):
  2wjs-assembly1_A  TM=1.002E+00  e=2.477E-98  Mus musculus
  1dyk-assembly1_A  TM=6.584E-01  e=2.786E-22  Mus musculus
  2jd4-assembly1_A  TM=6.709E-01  e=8.508E-22  Mus musculus
  2jd4-assembly2_B  TM=6.666E-01  e=1.791E-21  Mus musculus
  1h30-assembly1_A  TM=5.982E-01  e=5.851E-14  Homo sapiens

Sequence (519 aa):
VSVSCVRTYRPEIKKGSYNNIVVHVKTAVADNLLFYLGSAKFIDFLAIEMRKGKVSFLWDVGSGVGRVEYPDLTIDDSYWYRIEASRTGRNGSISVRALDGPKASMVPSTYHSVSPPGYTILDVDANAMLFVGGLTGKIKKADAVRVITFTGCMGETYFDNKPIFREKEGDCKGCSEGTIQFDGEGYALVSRPIRWYPNISTVMFKFRTFSSSALLMYLATRDLKDFMSVELSDGHVKVSYDLGSGMTSVVSNQNHNDGKWKAFTLSRIQKQANISIVDIDSNQEENVATSSSGNNFGLDLKADDKIYFGGLPTLRNLRPEVNVKKYSGCLKDIEISRTPYNILSSPDYVGVTKGCSLENVYTVSFPKPGFVELAAVSIDVGTEINLSFSTRNESGIILLGSQAYYAIFLNKGRLEVHLSSMRKIVIKPEPNRFHDGREHSVHVERTRGIFTVQIDEDRRHMQNLTEEQPIEVKKLFVGGAPPNIPAFQGCVWNLVINSIPMDFAQPIAFKNADIGRCT

B-factor: mean 31.79, std 14.32, range [3.75, 83.46]

InterPro domains:
  IPR000034 Laminin IV [PF00052] (579-718)
  IPR000034 Laminin IV [PF00052] (1230-1374)
  IPR000034 Laminin IV [PS51115] (534-719)
  IPR000034 Laminin IV [PS51115] (1176-1375)
  IPR000034 Laminin IV [SM00281] (574-706)
  IPR000034 Laminin IV [SM00281] (1225-1360)
  IPR000742 EGF-like domain [SM00181] (406-450)
  IPR000742 EGF-like domain [SM00181] (477-512)
  IPR000742 EGF-like domain [SM00181] (761-801)
  IPR000742 EGF-like domain [SM00181] (817-859)
  IPR000742 EGF-like domain [SM00181] (874-912)
  IPR000742 EGF-like domain [SM00181] (946-993)
  IPR000742 EGF-like domain [SM00181] (1006-1038)
  IPR000742 EGF-like domain [SM00181] (1039-1087)
  IPR000742 EGF-like domain [SM00181] (1122-1160)
  IPR000742 EGF-like domain [SM00181] (1415-1463)
  IPR000742 EGF-like domain [SM00181] (1464-1503)
  IPR001791 Laminin G domain [PF00054] (2170-2309)
  IPR001791 Laminin G domain [PF00054] (2364-2503)
  IPR001791 Laminin G domain [PF00054] (2550-2690)